Protein AF-A0A6A5UZ76-F1 (afdb_monomer_lite)

Foldseek 3Di:
DDDDDDDDDDDDDDDDDDDDDDDDDDDDDDDDDDDDDDDDDDDPLLPVLPDDDQDPVNVVVLVVCVVVPPDDPDLPVVCVVDPNDDSVRSVVVNVVVVVVLVVPPPQDPVNVVVLLVCLVPDPASVPDPPSCVSPPSDDPVNSRVVSVVSNVVVVVVVVVLPPDDPVNLVLLLVCVVVVHQLVCCCVPPNVSDDSVRSVCCQVQPRDPVNVVVVVVVVPPPDDDQDPVLLVQLCCCCPVVVDQLPVSCVVVVHDSVVS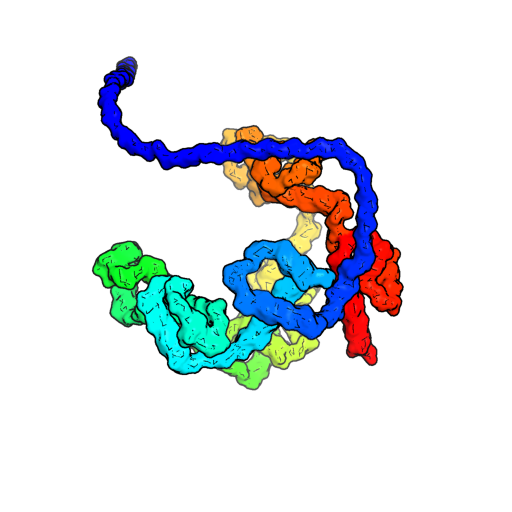VVVNPVSDDPVRDPDPCLPVDQDPVLVVLLVVCVVVVHDLVVSCVVSVHDSVSSVVVCVVVVCVVPPPLPQPDDQDPVLVVLLVVCVVVVHDLVVSCVVVPSDDSVRSVVVNVVVVCVVVCVPPLADDDDPDDDPVLLVLLVVCVVVVPDDLVVNCVVPRSDDSVNSVVVNVVSVVVVQPAFDLPPDQDPVLVVLLVVCVVVVHDLVSSCVVVVSHDSVSSVVVSVVVVVVVVVVVVVD

Organism: NCBI:txid1447943

Sequence (497 aa):
MVLCSDRAMSKLGVQTGLLDFWTGKGSRVRSIANVHRGVLFYSTDYLSARRRLWSKQEMELLQEVRHTHRFMTHVHDLENRFPGRTRKGILSKLKKMRRLAESQPDWNDQEMETLQELVRTHENISDVPDLENRFPGRDLAGILIQASRIAHEHLLQYRASPKWSPEEDRILVEARLAGEPYSEIQDKKLPHRDISNLASRWHYALSPKARENKMKELRPRYERYTARDDAEIIRLRHKLGWSWVKIGEKLGRGAGTVCEHYRQIVPAEQRILTRSHQTWTHEEIKILEEMREAGKSNTDIAKALDRAYNEVAMKLSRSSTKTRKFIQTYRGWTASENAILEEARKHNMNLAQVQDRLPGRSLTSIAARDKEQRAGHDNAELGCRTTRRKWTETEDAILEAAMQEGIRKLDQLKSKLPGRNTSAIKARQCVLRRRRADCGDPRRRWTASETAILQAALQEGASSSQIKERLPERGLYAIQCKMYYYTRLKHKVLKEL

Structure (mmCIF, N/CA/C/O backbone):
data_AF-A0A6A5UZ76-F1
#
_entry.id   AF-A0A6A5UZ76-F1
#
loop_
_atom_site.group_PDB
_atom_site.id
_atom_site.type_symbol
_atom_site.label_atom_id
_atom_site.label_alt_id
_atom_site.label_comp_id
_atom_site.label_asym_id
_atom_site.label_entity_id
_atom_site.label_seq_id
_atom_site.pdbx_PDB_ins_code
_atom_site.Cartn_x
_atom_site.Cartn_y
_atom_site.Cartn_z
_atom_site.occupancy
_atom_site.B_iso_or_equiv
_atom_site.auth_seq_id
_atom_site.auth_comp_id
_atom_site.auth_asym_id
_atom_site.auth_atom_id
_atom_site.pdbx_PDB_model_num
ATOM 1 N N . MET A 1 1 ? 26.675 7.576 63.228 1.00 31.64 1 MET A N 1
ATOM 2 C CA . MET A 1 1 ? 28.084 7.955 63.471 1.00 31.64 1 MET A CA 1
ATOM 3 C C . MET A 1 1 ? 28.843 7.564 62.211 1.00 31.64 1 MET A C 1
ATOM 5 O O . MET A 1 1 ? 28.730 6.412 61.831 1.00 31.64 1 MET A O 1
ATOM 9 N N . VAL A 1 2 ? 29.205 8.536 61.361 1.00 30.62 2 VAL A N 1
ATOM 10 C CA . VAL A 1 2 ? 30.557 9.155 61.298 1.00 30.62 2 VAL A CA 1
ATOM 11 C C . VAL A 1 2 ? 31.573 8.131 60.767 1.00 30.62 2 VAL A C 1
ATOM 13 O O . VAL A 1 2 ? 31.673 7.070 61.356 1.00 30.62 2 VAL A O 1
ATOM 16 N N . LEU A 1 3 ? 32.379 8.326 59.722 1.00 32.38 3 LEU A N 1
ATOM 17 C CA . LEU A 1 3 ? 32.628 9.383 58.735 1.00 32.38 3 LEU A CA 1
ATOM 18 C C . LEU A 1 3 ? 33.519 8.747 57.632 1.00 32.38 3 LEU A C 1
ATOM 20 O O . LEU A 1 3 ? 34.241 7.791 57.894 1.00 32.38 3 LEU A O 1
ATOM 24 N N . CYS A 1 4 ? 33.442 9.321 56.431 1.00 32.47 4 CYS A N 1
ATOM 25 C CA . CYS A 1 4 ? 34.478 9.592 55.419 1.00 32.47 4 CYS A CA 1
ATOM 26 C C . CYS A 1 4 ? 35.900 8.990 55.526 1.00 32.47 4 CYS A C 1
ATOM 28 O O . CYS A 1 4 ? 36.535 9.061 56.572 1.00 32.47 4 CYS A O 1
ATOM 30 N N . SER A 1 5 ? 36.516 8.688 54.372 1.00 30.75 5 SER A N 1
ATOM 31 C CA . SER A 1 5 ? 37.668 9.492 53.901 1.00 30.75 5 SER A CA 1
ATOM 32 C C . SER A 1 5 ? 38.090 9.209 52.453 1.00 30.75 5 SER A C 1
ATOM 34 O O . SER A 1 5 ? 38.239 8.070 52.020 1.00 30.75 5 SER A O 1
ATOM 36 N N . ASP A 1 6 ? 38.294 10.316 51.738 1.00 35.19 6 ASP A N 1
ATOM 37 C CA . ASP A 1 6 ? 39.015 10.468 50.479 1.00 35.19 6 ASP A CA 1
ATOM 38 C C . ASP A 1 6 ? 40.483 10.033 50.577 1.00 35.19 6 ASP A C 1
ATOM 40 O O . ASP A 1 6 ? 41.128 10.231 51.610 1.00 35.19 6 ASP A O 1
ATOM 44 N N . ARG A 1 7 ? 41.080 9.664 49.434 1.00 29.58 7 ARG A N 1
ATOM 45 C CA . ARG A 1 7 ? 42.398 10.219 49.087 1.00 29.58 7 ARG A CA 1
ATOM 46 C C . ARG A 1 7 ? 42.700 10.176 47.593 1.00 29.58 7 ARG A C 1
ATOM 48 O O . ARG A 1 7 ? 42.748 9.124 46.967 1.00 29.58 7 ARG A O 1
ATOM 55 N N . ALA A 1 8 ? 42.963 11.366 47.067 1.00 33.88 8 ALA A N 1
ATOM 56 C CA . ALA A 1 8 ? 43.590 11.627 45.784 1.00 33.88 8 ALA A CA 1
ATOM 57 C C . ALA A 1 8 ? 45.128 11.732 45.915 1.00 33.88 8 ALA A C 1
ATOM 59 O O . ALA A 1 8 ? 45.643 11.901 47.021 1.00 33.88 8 ALA A O 1
ATOM 60 N N . MET A 1 9 ? 45.783 11.777 44.742 1.00 28.88 9 MET A N 1
ATOM 61 C CA . MET A 1 9 ? 47.058 12.445 44.391 1.00 28.88 9 MET A CA 1
ATOM 62 C C . MET A 1 9 ? 48.297 11.574 44.062 1.00 28.88 9 MET A C 1
ATOM 64 O O . MET A 1 9 ? 49.030 11.139 44.941 1.00 28.88 9 MET A O 1
ATOM 68 N N . SER A 1 10 ? 48.594 11.550 42.750 1.00 30.47 10 SER A N 1
ATOM 69 C CA . SER A 1 10 ? 49.844 12.041 42.118 1.00 30.47 10 SER A CA 1
ATOM 70 C C . SER A 1 10 ? 51.070 11.127 41.939 1.00 30.47 10 SER A C 1
ATOM 72 O O . SER A 1 10 ? 51.696 10.734 42.915 1.00 30.47 10 SER A O 1
ATOM 74 N N . LYS A 1 11 ? 51.526 10.992 40.674 1.00 28.48 11 LYS A N 1
ATOM 75 C CA . LYS A 1 11 ? 52.797 11.522 40.077 1.00 28.48 11 LYS A CA 1
ATOM 76 C C . LYS A 1 11 ? 53.238 10.687 38.845 1.00 28.48 11 LYS A C 1
ATOM 78 O O . LYS A 1 11 ? 53.284 9.471 38.923 1.00 28.48 11 LYS A O 1
ATOM 83 N N . LEU A 1 12 ? 53.337 11.324 37.664 1.00 28.31 12 LEU A N 1
ATOM 84 C CA . LEU A 1 12 ? 54.561 11.675 36.886 1.00 28.31 12 LEU A CA 1
ATOM 85 C C . LEU A 1 12 ? 55.298 10.479 36.245 1.00 28.31 12 LEU A C 1
ATOM 87 O O . LEU A 1 12 ? 55.881 9.676 36.954 1.00 28.31 12 LEU A O 1
ATOM 91 N N . GLY A 1 13 ? 55.249 10.327 34.914 1.00 26.75 13 GLY A N 1
ATOM 92 C CA . GLY A 1 13 ? 56.323 10.703 33.958 1.00 26.75 13 GLY A CA 1
ATOM 93 C C . GLY A 1 13 ? 56.816 9.408 33.265 1.00 26.75 13 GLY A C 1
ATOM 94 O O . GLY A 1 13 ? 56.737 8.367 33.893 1.00 26.75 13 GLY A O 1
ATOM 95 N N . VAL A 1 14 ? 57.263 9.286 32.009 1.00 27.80 14 VAL A N 1
ATOM 96 C CA . VAL A 1 14 ? 57.982 10.158 31.068 1.00 27.80 14 VAL A CA 1
ATOM 97 C C . VAL A 1 14 ? 57.895 9.549 29.640 1.00 27.80 14 VAL A C 1
ATOM 99 O O . VAL A 1 14 ? 57.919 8.336 29.484 1.00 27.80 14 VAL A O 1
ATOM 102 N N . GLN A 1 15 ? 57.787 10.445 28.646 1.00 28.67 15 GLN A N 1
ATOM 103 C CA . GLN A 1 15 ? 58.223 10.479 27.225 1.00 28.67 15 GLN A CA 1
ATOM 104 C C . GLN A 1 15 ? 58.537 9.220 26.384 1.00 28.67 15 GLN A C 1
ATOM 106 O O . GLN A 1 15 ? 59.338 8.373 26.758 1.00 28.67 15 GLN A O 1
ATOM 111 N N . THR A 1 16 ? 58.069 9.265 25.124 1.00 28.92 16 THR A N 1
ATOM 112 C CA . THR A 1 16 ? 58.799 9.328 23.814 1.00 28.92 16 THR A CA 1
ATOM 113 C C . THR A 1 16 ? 57.821 8.848 22.714 1.00 28.92 16 THR A C 1
ATOM 115 O O . THR A 1 16 ? 57.017 7.972 22.985 1.00 28.92 16 THR A O 1
ATOM 118 N N . GLY A 1 17 ? 57.717 9.332 21.471 1.00 28.48 17 GLY A N 1
ATOM 119 C CA . GLY A 1 17 ? 58.368 10.365 20.666 1.00 28.48 17 GLY A CA 1
ATOM 120 C C . GLY A 1 17 ? 58.036 10.119 19.170 1.00 28.48 17 GLY A C 1
ATOM 121 O O . GLY A 1 17 ? 57.962 8.964 18.769 1.00 28.48 17 GLY A O 1
ATOM 122 N N . LEU A 1 18 ? 57.911 11.209 18.387 1.00 27.34 18 LEU A N 1
ATOM 123 C CA . LEU A 1 18 ? 57.969 11.328 16.906 1.00 27.34 18 LEU A CA 1
ATOM 124 C C . LEU A 1 18 ? 56.801 10.718 16.075 1.00 27.34 18 LEU A C 1
ATOM 126 O O . LEU A 1 18 ? 56.293 9.661 16.405 1.00 27.34 18 LEU A O 1
ATOM 130 N N . LEU A 1 19 ? 56.308 11.296 14.964 1.00 26.91 19 LEU A N 1
ATOM 131 C CA . LEU A 1 19 ? 56.904 12.190 13.955 1.00 26.91 19 LEU A CA 1
ATOM 132 C C . LEU A 1 19 ? 55.785 12.925 13.162 1.00 26.91 19 LEU A C 1
ATOM 134 O O . LEU A 1 19 ? 54.903 12.268 12.614 1.00 26.91 19 LEU A O 1
ATOM 138 N N . ASP A 1 20 ? 55.864 14.257 13.054 1.00 30.34 20 ASP A N 1
ATOM 139 C CA . ASP A 1 20 ? 55.061 15.126 12.169 1.00 30.34 20 ASP A CA 1
ATOM 140 C C . ASP A 1 20 ? 55.976 15.726 11.088 1.00 30.34 20 ASP A C 1
ATOM 142 O O . ASP A 1 20 ? 56.973 16.344 11.441 1.00 30.34 20 ASP A O 1
ATOM 146 N N . PHE A 1 21 ? 55.629 15.594 9.801 1.00 30.52 21 PHE A N 1
ATOM 147 C CA . PHE A 1 21 ? 56.231 16.220 8.597 1.00 30.52 21 PHE A CA 1
ATOM 148 C C . PHE A 1 21 ? 55.096 16.184 7.522 1.00 30.52 21 PHE A C 1
ATOM 150 O O . PHE A 1 21 ? 54.438 15.157 7.415 1.00 30.52 21 PHE A O 1
ATOM 157 N N . TRP A 1 22 ? 54.718 17.187 6.705 1.00 34.56 22 TRP A N 1
ATOM 158 C CA . TRP A 1 22 ? 55.467 18.255 6.034 1.00 34.56 22 TRP A CA 1
ATOM 159 C C . TRP A 1 22 ? 54.561 19.382 5.453 1.00 34.56 22 TRP A C 1
ATOM 161 O O . TRP A 1 22 ? 53.467 19.103 4.974 1.00 34.56 22 TRP A O 1
ATOM 171 N N . THR A 1 23 ? 55.114 20.611 5.414 1.00 33.50 23 THR A N 1
ATOM 172 C CA . THR A 1 23 ? 54.960 21.763 4.464 1.00 33.50 23 THR A CA 1
ATOM 173 C C . THR A 1 23 ? 53.580 22.323 4.067 1.00 33.50 23 THR A C 1
ATOM 175 O O . THR A 1 23 ? 52.643 21.592 3.817 1.00 33.50 23 THR A O 1
ATOM 178 N N . GLY A 1 24 ? 53.357 23.626 3.855 1.00 27.39 24 GLY A N 1
ATOM 179 C CA . GLY A 1 24 ? 54.265 24.751 3.614 1.00 27.39 24 GLY A CA 1
ATOM 180 C C . GLY A 1 24 ? 53.901 25.505 2.318 1.00 27.39 24 GLY A C 1
ATOM 181 O O . GLY A 1 24 ? 54.104 24.977 1.234 1.00 27.39 24 GLY A O 1
ATOM 182 N N . LYS A 1 25 ? 53.501 26.782 2.473 1.00 29.91 25 LYS A N 1
ATOM 183 C CA . LYS A 1 25 ? 53.519 27.908 1.501 1.00 29.91 25 LYS A CA 1
ATOM 184 C C . LYS A 1 25 ? 52.407 28.040 0.441 1.00 29.91 25 LYS A C 1
ATOM 186 O O . LYS A 1 25 ? 52.211 27.177 -0.401 1.00 29.91 25 LYS A O 1
ATOM 191 N N . GLY A 1 26 ? 51.845 29.259 0.364 1.00 26.41 26 GLY A N 1
ATOM 192 C CA . GLY A 1 26 ? 51.481 29.853 -0.930 1.00 26.41 26 GLY A CA 1
ATOM 193 C C . GLY A 1 26 ? 50.340 30.875 -0.972 1.00 26.41 26 GLY A C 1
ATOM 194 O O . GLY A 1 26 ? 49.406 30.692 -1.744 1.00 26.41 26 GLY A O 1
ATOM 195 N N . SER A 1 27 ? 50.415 31.976 -0.219 1.00 30.11 27 SER A N 1
ATOM 196 C CA . SER A 1 27 ? 49.544 33.144 -0.426 1.00 30.11 27 SER A CA 1
ATOM 197 C C . SER A 1 27 ? 49.803 33.805 -1.788 1.00 30.11 27 SER A C 1
ATOM 199 O O . SER A 1 27 ? 50.936 34.180 -2.089 1.00 30.11 27 SER A O 1
ATOM 201 N N . ARG A 1 28 ? 48.748 34.043 -2.577 1.00 27.56 28 ARG A N 1
ATOM 202 C CA . ARG A 1 28 ? 48.731 35.079 -3.624 1.00 27.56 28 ARG A CA 1
ATOM 203 C C . ARG A 1 28 ? 47.452 35.901 -3.529 1.00 27.56 28 ARG A C 1
ATOM 205 O O . ARG A 1 28 ? 46.374 35.475 -3.925 1.00 27.56 28 ARG A O 1
ATOM 212 N N . VAL A 1 29 ? 47.634 37.111 -3.016 1.00 31.58 29 VAL A N 1
ATOM 213 C CA . VAL A 1 29 ? 46.732 38.250 -3.156 1.00 31.58 29 VAL A CA 1
ATOM 214 C C . VAL A 1 29 ? 46.733 38.680 -4.626 1.00 31.58 29 VAL A C 1
ATOM 216 O O . VAL A 1 29 ? 47.797 38.919 -5.195 1.00 31.58 29 VAL A O 1
ATOM 219 N N . ARG A 1 30 ? 45.552 38.821 -5.235 1.00 27.16 30 ARG A N 1
ATOM 220 C CA . ARG A 1 30 ? 45.346 39.750 -6.354 1.00 27.16 30 ARG A CA 1
ATOM 221 C C . ARG A 1 30 ? 44.092 40.574 -6.099 1.00 27.16 30 ARG A C 1
ATOM 223 O O . ARG A 1 30 ? 42.971 40.088 -6.179 1.00 27.16 30 ARG A O 1
ATOM 230 N N . SER A 1 31 ? 44.370 41.826 -5.758 1.00 31.38 31 SER A N 1
ATOM 231 C CA . SER A 1 31 ? 43.534 43.003 -5.955 1.00 31.38 31 SER A CA 1
ATOM 232 C C . SER A 1 31 ? 42.915 43.009 -7.358 1.00 31.38 31 SER A C 1
ATOM 234 O O . SER A 1 31 ? 43.630 42.793 -8.337 1.00 31.38 31 SER A O 1
ATOM 236 N N . ILE A 1 32 ? 41.614 43.297 -7.445 1.00 26.58 32 ILE A N 1
ATOM 237 C CA . ILE A 1 32 ? 41.018 43.949 -8.614 1.00 26.58 32 ILE A CA 1
ATOM 238 C C . ILE A 1 32 ? 40.112 45.063 -8.091 1.00 26.58 32 ILE A C 1
ATOM 240 O O . ILE A 1 32 ? 39.133 44.820 -7.386 1.00 26.58 32 ILE A O 1
ATOM 244 N N . ALA A 1 33 ? 40.506 46.289 -8.423 1.00 28.03 33 ALA A N 1
ATOM 245 C CA . ALA A 1 33 ? 39.758 47.513 -8.224 1.00 28.03 33 ALA A CA 1
ATOM 246 C C . ALA A 1 33 ? 38.580 47.614 -9.207 1.00 28.03 33 ALA A C 1
ATOM 248 O O . ALA A 1 33 ? 38.645 47.142 -10.342 1.00 28.03 33 ALA A O 1
ATOM 249 N N . ASN A 1 34 ? 37.520 48.283 -8.759 1.00 36.06 34 ASN A N 1
ATOM 250 C CA . ASN A 1 34 ? 36.401 48.746 -9.575 1.00 36.06 34 ASN A CA 1
ATOM 251 C C . ASN A 1 34 ? 36.848 49.823 -10.574 1.00 36.06 34 ASN A C 1
ATOM 253 O O . ASN A 1 34 ? 37.375 50.833 -10.121 1.00 36.06 34 ASN A O 1
ATOM 257 N N . VAL A 1 35 ? 36.496 49.690 -11.861 1.00 30.02 35 VAL A N 1
ATOM 258 C CA . VAL A 1 35 ? 36.104 50.815 -12.739 1.00 30.02 35 VAL A CA 1
ATOM 259 C C . VAL A 1 35 ? 35.037 50.344 -13.749 1.00 30.02 35 VAL A C 1
ATOM 261 O O . VAL A 1 35 ? 35.036 49.214 -14.222 1.00 30.02 35 VAL A O 1
ATOM 264 N N . HIS A 1 36 ? 34.101 51.253 -14.002 1.00 31.70 36 HIS A N 1
ATOM 265 C CA . HIS A 1 36 ? 32.862 51.227 -14.776 1.00 31.70 36 HIS A CA 1
ATOM 266 C C . HIS A 1 36 ? 32.845 50.713 -16.238 1.00 31.70 36 HIS A C 1
ATOM 268 O O . HIS A 1 36 ? 33.780 50.916 -17.001 1.00 31.70 36 HIS A O 1
ATOM 274 N N . ARG A 1 37 ? 31.606 50.329 -16.624 1.00 32.75 37 ARG A N 1
ATOM 275 C CA . ARG A 1 37 ? 30.904 50.449 -17.931 1.00 32.75 37 ARG A CA 1
ATOM 276 C C . ARG A 1 37 ? 31.191 49.420 -19.033 1.00 32.75 37 ARG A C 1
ATOM 278 O O . ARG A 1 37 ? 32.295 49.286 -19.531 1.00 32.75 37 ARG A O 1
ATOM 285 N N . GLY A 1 38 ? 30.098 48.819 -19.514 1.00 25.08 38 GLY A N 1
ATOM 286 C CA . GLY A 1 38 ? 30.033 48.088 -20.777 1.00 25.08 38 GLY A CA 1
ATOM 287 C C . GLY A 1 38 ? 28.785 47.215 -20.862 1.00 25.08 38 GLY A C 1
ATOM 288 O O . GLY A 1 38 ? 28.826 46.040 -20.520 1.00 25.08 38 GLY A O 1
ATOM 289 N N . VAL A 1 39 ? 27.666 47.805 -21.285 1.00 38.38 39 VAL A N 1
ATOM 290 C CA . VAL A 1 39 ? 26.455 47.084 -21.701 1.00 38.38 39 VAL A CA 1
ATOM 291 C C . VAL A 1 39 ? 26.839 46.132 -22.837 1.00 38.38 39 VAL A C 1
ATOM 293 O O . VAL A 1 39 ? 27.184 46.591 -23.921 1.00 38.38 39 VAL A O 1
ATOM 296 N N . LEU A 1 40 ? 26.778 44.821 -22.604 1.00 30.34 40 LEU A N 1
ATOM 297 C CA . LEU A 1 40 ? 26.821 43.823 -23.671 1.00 30.34 40 LEU A CA 1
ATOM 298 C C . LEU A 1 40 ? 25.434 43.203 -23.810 1.00 30.34 40 LEU A C 1
ATOM 300 O O . LEU A 1 40 ? 24.974 42.432 -22.968 1.00 30.34 40 LEU A O 1
ATOM 304 N N . PHE A 1 41 ? 24.770 43.598 -24.894 1.00 32.53 41 PHE A N 1
ATOM 305 C CA . PHE A 1 41 ? 23.605 42.935 -25.453 1.00 32.53 41 PHE A CA 1
ATOM 306 C C . PHE A 1 41 ? 23.938 41.458 -25.690 1.00 32.53 41 PHE A C 1
ATOM 308 O O . PHE A 1 41 ? 24.798 41.132 -26.507 1.00 32.53 41 PHE A O 1
ATOM 315 N N . TYR A 1 42 ? 23.248 40.551 -25.000 1.00 30.34 42 TYR A N 1
ATOM 316 C CA . TYR A 1 42 ? 23.246 39.149 -25.403 1.00 30.34 42 TYR A CA 1
ATOM 317 C C . TYR A 1 42 ? 22.344 39.012 -26.632 1.00 30.34 42 TYR A C 1
ATOM 319 O O . TYR A 1 42 ? 21.130 39.192 -26.542 1.00 30.34 42 TYR A O 1
ATOM 327 N N . SER A 1 43 ? 22.973 38.731 -27.777 1.00 33.72 43 SER A N 1
ATOM 328 C CA . SER A 1 43 ? 22.323 38.404 -29.049 1.00 33.72 43 SER A CA 1
ATOM 329 C C . SER A 1 43 ? 21.231 37.339 -28.870 1.00 33.72 43 SER A C 1
ATOM 331 O O . SER A 1 43 ? 21.395 36.336 -28.169 1.00 33.72 43 SER A O 1
ATOM 333 N N . THR A 1 44 ? 20.121 37.573 -29.563 1.00 33.69 44 THR A N 1
ATOM 334 C CA . THR A 1 44 ? 18.877 36.802 -29.660 1.00 33.69 44 THR A CA 1
ATOM 335 C C . THR A 1 44 ? 19.014 35.415 -30.314 1.00 33.69 44 THR A C 1
ATOM 337 O O . THR A 1 44 ? 18.018 34.708 -30.468 1.00 33.69 44 THR A O 1
ATOM 340 N N . ASP A 1 45 ? 20.226 34.946 -30.614 1.00 37.41 45 ASP A N 1
ATOM 341 C CA . ASP A 1 45 ? 20.464 33.671 -31.309 1.00 37.41 45 ASP A CA 1
ATOM 342 C C . ASP A 1 45 ? 20.357 32.405 -30.434 1.00 37.41 45 ASP A C 1
ATOM 344 O O . ASP A 1 45 ? 20.428 31.279 -30.933 1.00 37.41 45 ASP A O 1
ATOM 348 N N . TYR A 1 46 ? 20.132 32.535 -29.124 1.00 42.06 46 TYR A N 1
ATOM 349 C CA . TYR A 1 46 ? 20.173 31.388 -28.203 1.00 42.06 46 TYR A CA 1
ATOM 350 C C . TYR A 1 46 ? 18.964 30.431 -28.279 1.00 42.06 46 TYR A C 1
ATOM 352 O O . TYR A 1 46 ? 19.037 29.306 -27.774 1.00 42.06 46 TYR A O 1
ATOM 360 N N . LEU A 1 47 ? 17.846 30.825 -28.906 1.00 40.47 47 LEU A N 1
ATOM 361 C CA . LEU A 1 47 ? 16.599 30.038 -28.894 1.00 40.47 47 LEU A CA 1
ATOM 362 C C . LEU A 1 47 ? 16.303 29.248 -30.183 1.00 40.47 47 LEU A C 1
ATOM 364 O O . LEU A 1 47 ? 15.442 28.364 -30.157 1.00 40.47 47 LEU A O 1
ATOM 368 N N . SER A 1 48 ? 17.063 29.439 -31.267 1.00 41.16 48 SER A N 1
ATOM 369 C CA . SER A 1 48 ? 16.951 28.631 -32.501 1.00 41.16 48 SER A CA 1
ATOM 370 C C . SER A 1 48 ? 17.577 27.225 -32.372 1.00 41.16 48 SER A C 1
ATOM 372 O O . SER A 1 48 ? 17.340 26.329 -33.186 1.00 41.16 48 SER A O 1
ATOM 374 N N . ALA A 1 49 ? 18.323 26.965 -31.293 1.00 43.50 49 ALA A N 1
ATOM 375 C CA . ALA A 1 49 ? 19.129 25.755 -31.124 1.00 43.50 49 ALA A CA 1
ATOM 376 C C . ALA A 1 49 ? 18.334 24.450 -30.890 1.00 43.50 49 ALA A C 1
ATOM 378 O O . ALA A 1 49 ? 18.930 23.369 -30.863 1.00 43.50 49 ALA A O 1
ATOM 379 N N . ARG A 1 50 ? 17.001 24.485 -30.721 1.00 43.59 50 ARG A N 1
ATOM 380 C CA . ARG A 1 50 ? 16.236 23.276 -30.344 1.00 43.59 50 ARG A CA 1
ATOM 381 C C . ARG A 1 50 ? 15.957 22.279 -31.470 1.00 43.59 50 ARG A C 1
ATOM 383 O O . ARG A 1 50 ? 15.550 21.163 -31.151 1.00 43.59 50 ARG A O 1
ATOM 390 N N . ARG A 1 51 ? 16.246 22.605 -32.736 1.00 49.84 51 ARG A N 1
ATOM 391 C CA . ARG A 1 51 ? 16.309 21.625 -33.844 1.00 49.84 51 ARG A CA 1
ATOM 392 C C . ARG A 1 51 ? 17.347 21.979 -34.916 1.00 49.84 51 ARG A C 1
ATOM 394 O O . ARG A 1 51 ? 17.152 21.649 -36.080 1.00 49.84 51 ARG A O 1
ATOM 401 N N . ARG A 1 52 ? 18.468 22.617 -34.561 1.00 64.56 52 ARG A N 1
ATOM 402 C CA . ARG A 1 52 ? 19.564 22.757 -35.531 1.00 64.56 52 ARG A CA 1
ATOM 403 C C . ARG A 1 52 ? 20.094 21.354 -35.846 1.00 64.56 52 ARG A C 1
ATOM 405 O O . ARG A 1 52 ? 20.567 20.658 -34.943 1.00 64.56 52 ARG A O 1
ATOM 412 N N . LEU A 1 53 ? 19.953 20.906 -37.090 1.00 74.31 53 LEU A N 1
ATOM 413 C CA . LEU A 1 53 ? 20.515 19.635 -37.553 1.00 74.31 53 LEU A CA 1
ATOM 414 C C . LEU A 1 53 ? 22.035 19.672 -37.379 1.00 74.31 53 LEU A C 1
ATOM 416 O O . LEU A 1 53 ? 22.629 20.742 -37.473 1.00 74.31 53 LEU A O 1
ATOM 420 N N . TRP A 1 54 ? 22.643 18.541 -37.029 1.00 80.25 54 TRP A N 1
ATOM 421 C CA . TRP A 1 54 ? 24.100 18.449 -36.904 1.00 80.25 54 TRP A CA 1
ATOM 422 C C . TRP A 1 54 ? 24.710 18.543 -38.299 1.00 80.25 54 TRP A C 1
ATOM 424 O O . TRP A 1 54 ? 24.349 17.740 -39.159 1.00 80.25 54 TRP A O 1
ATOM 434 N N . SER A 1 55 ? 25.569 19.535 -38.531 1.00 84.62 55 SER A N 1
ATOM 435 C CA . SER A 1 55 ? 26.260 19.679 -39.813 1.00 84.62 55 SER A CA 1
ATOM 436 C C . SER A 1 55 ? 27.288 18.560 -39.993 1.00 84.62 55 SER A C 1
ATOM 438 O O . SER A 1 55 ? 27.701 17.917 -39.027 1.00 84.62 55 SER A O 1
ATOM 440 N N . LYS A 1 56 ? 27.722 18.328 -41.236 1.00 81.44 56 LYS A N 1
ATOM 441 C CA . LYS A 1 56 ? 28.757 17.332 -41.542 1.00 81.44 56 LYS A CA 1
ATOM 442 C C . LYS A 1 56 ? 30.068 17.630 -40.797 1.00 81.44 56 LYS A C 1
ATOM 444 O O . LYS A 1 56 ? 30.591 16.746 -40.133 1.00 81.44 56 LYS A O 1
ATOM 449 N N . GLN A 1 57 ? 30.496 18.893 -40.793 1.00 80.94 57 GLN A N 1
ATOM 450 C CA . GLN A 1 57 ? 31.674 19.357 -40.050 1.00 80.94 57 GLN A CA 1
ATOM 451 C C . GLN A 1 57 ? 31.525 19.157 -38.534 1.00 80.94 57 GLN A C 1
ATOM 453 O O . GLN A 1 57 ? 32.447 18.687 -37.876 1.00 80.94 57 GLN A O 1
ATOM 458 N N . GLU A 1 58 ? 30.349 19.455 -37.961 1.00 85.81 58 GLU A N 1
ATOM 459 C CA . GLU A 1 58 ? 30.098 19.194 -36.537 1.00 85.81 58 GLU A CA 1
ATOM 460 C C . GLU A 1 58 ? 30.126 17.683 -36.234 1.00 85.81 58 GLU A C 1
ATOM 462 O O . GLU A 1 58 ? 30.560 17.276 -35.161 1.00 85.81 58 GLU A O 1
ATOM 467 N N . MET A 1 59 ? 29.667 16.834 -37.156 1.00 84.62 59 MET A N 1
ATOM 468 C CA . MET A 1 59 ? 29.711 15.378 -36.990 1.00 84.62 59 MET A CA 1
ATOM 469 C C . MET A 1 59 ? 31.137 14.814 -37.084 1.00 84.62 59 MET A C 1
ATOM 471 O O . MET A 1 59 ? 31.457 13.912 -36.313 1.00 84.62 59 MET A O 1
ATOM 475 N N . GLU A 1 60 ? 31.983 15.356 -37.962 1.00 81.75 60 GLU A N 1
ATOM 476 C CA . GLU A 1 60 ? 33.411 15.011 -38.072 1.00 81.75 60 GLU A CA 1
ATOM 477 C C . GLU A 1 60 ? 34.176 15.428 -36.804 1.00 81.75 60 GLU A C 1
ATOM 479 O O . GLU A 1 60 ? 34.864 14.609 -36.197 1.00 81.75 60 GLU A O 1
ATOM 484 N N . LEU A 1 61 ? 33.941 16.645 -36.300 1.00 82.25 61 LEU A N 1
ATOM 485 C CA . LEU A 1 61 ? 34.483 17.112 -35.016 1.00 82.25 61 LEU A CA 1
ATOM 486 C C . LEU A 1 61 ? 34.027 16.241 -33.835 1.00 82.25 61 LEU A C 1
ATOM 488 O O . LEU A 1 61 ? 34.806 15.953 -32.930 1.00 82.25 61 LEU A O 1
ATOM 492 N N . LEU A 1 62 ? 32.764 15.795 -33.818 1.00 81.88 62 LEU A N 1
ATOM 493 C CA . LEU A 1 62 ? 32.269 14.875 -32.786 1.00 81.88 62 LEU A CA 1
ATOM 494 C C . LEU A 1 62 ? 32.940 13.495 -32.854 1.00 81.88 62 LEU A C 1
ATOM 496 O O . LEU A 1 62 ? 33.085 12.853 -31.812 1.00 81.88 62 LEU A O 1
ATOM 500 N N . GLN A 1 63 ? 33.315 13.022 -34.046 1.00 76.50 63 GLN A N 1
ATOM 501 C CA . GLN A 1 63 ? 34.072 11.778 -34.218 1.00 76.50 63 GLN A CA 1
ATOM 502 C C . GLN A 1 63 ? 35.515 11.943 -33.736 1.00 76.50 63 GLN A C 1
ATOM 504 O O . GLN A 1 63 ? 35.989 11.106 -32.974 1.00 76.50 63 GLN A O 1
ATOM 509 N N . GLU A 1 64 ? 36.174 13.048 -34.076 1.00 77.44 64 GLU A N 1
ATOM 510 C CA . GLU A 1 64 ? 37.518 13.372 -33.587 1.00 77.44 64 GLU A CA 1
ATOM 511 C C . GLU A 1 64 ? 37.555 13.422 -32.048 1.00 77.44 64 GLU A C 1
ATOM 513 O O . GLU A 1 64 ? 38.336 12.709 -31.418 1.00 77.44 64 GLU A O 1
ATOM 518 N N . VAL A 1 65 ? 36.616 14.156 -31.433 1.00 76.06 65 VAL A N 1
ATOM 519 C CA . VAL A 1 65 ? 36.471 14.260 -29.967 1.00 76.06 65 VAL A CA 1
ATOM 520 C C . VAL A 1 65 ? 36.204 12.899 -29.312 1.00 76.06 65 VAL A C 1
ATOM 522 O O . VAL A 1 65 ? 36.622 12.661 -28.178 1.00 76.06 65 VAL A O 1
ATOM 525 N N . ARG A 1 66 ? 35.517 11.986 -30.012 1.00 69.94 66 ARG A N 1
ATOM 526 C CA . ARG A 1 66 ? 35.278 10.615 -29.540 1.00 69.94 66 ARG A CA 1
ATOM 527 C C . ARG A 1 66 ? 36.564 9.782 -29.516 1.00 69.94 66 ARG A C 1
ATOM 529 O O . ARG A 1 66 ? 36.691 8.948 -28.624 1.00 69.94 66 ARG A O 1
ATOM 536 N N . HIS A 1 67 ? 37.483 9.984 -30.458 1.00 63.25 67 HIS A N 1
ATOM 537 C CA . HIS A 1 67 ? 38.731 9.218 -30.555 1.00 63.25 67 HIS A CA 1
ATOM 538 C C . HIS A 1 67 ? 39.834 9.747 -29.630 1.00 63.25 67 HIS A C 1
ATOM 540 O O . HIS A 1 67 ? 40.609 8.968 -29.090 1.00 63.25 67 HIS A O 1
ATOM 546 N N . THR A 1 68 ? 39.868 11.049 -29.346 1.00 63.69 68 THR A N 1
ATOM 547 C CA . THR A 1 68 ? 40.873 11.670 -28.460 1.00 63.69 68 THR A CA 1
ATOM 548 C C . THR A 1 68 ? 40.567 11.520 -26.964 1.00 63.69 68 THR A C 1
ATOM 550 O O . THR A 1 68 ? 41.122 12.244 -26.135 1.00 63.69 68 THR A O 1
ATOM 553 N N . HIS A 1 69 ? 39.653 10.622 -26.581 1.00 53.22 69 HIS A N 1
ATOM 554 C CA . HIS A 1 69 ? 38.984 10.607 -25.275 1.00 53.22 69 HIS A CA 1
ATOM 555 C C . HIS A 1 69 ? 39.851 10.118 -24.099 1.00 53.22 69 HIS A C 1
ATOM 557 O O . HIS A 1 69 ? 39.331 9.534 -23.152 1.00 53.22 69 HIS A O 1
ATOM 563 N N . ARG A 1 70 ? 41.154 10.418 -24.106 1.00 46.84 70 ARG A N 1
ATOM 564 C CA . ARG A 1 70 ? 42.024 10.262 -22.938 1.00 46.84 70 ARG A CA 1
ATOM 565 C C . ARG A 1 70 ? 42.068 11.518 -22.052 1.00 46.84 70 ARG A C 1
ATOM 567 O O . ARG A 1 70 ? 42.222 11.363 -20.851 1.00 46.84 70 ARG A O 1
ATOM 574 N N . PHE A 1 71 ? 41.833 12.736 -22.564 1.00 44.88 71 PHE A N 1
ATOM 575 C CA . PHE A 1 71 ? 41.952 13.967 -21.749 1.00 44.88 71 PHE A CA 1
ATOM 576 C C . PHE A 1 71 ? 41.103 15.159 -22.239 1.00 44.88 71 PHE A C 1
ATOM 578 O O . PHE A 1 71 ? 41.631 16.181 -22.658 1.00 44.88 71 PHE A O 1
ATOM 585 N N . MET A 1 72 ? 39.773 15.098 -22.130 1.00 49.75 72 MET A N 1
ATOM 586 C CA . MET A 1 72 ? 38.952 16.325 -22.156 1.00 49.75 72 MET A CA 1
ATOM 587 C C . MET A 1 72 ? 38.103 16.419 -20.891 1.00 49.75 72 MET A C 1
ATOM 589 O O . MET A 1 72 ? 36.883 16.266 -20.898 1.00 49.75 72 MET A O 1
ATOM 593 N N . THR A 1 73 ? 38.785 16.641 -19.769 1.00 45.69 73 THR A N 1
ATOM 594 C CA . THR A 1 73 ? 38.181 16.954 -18.466 1.00 45.69 73 THR A CA 1
ATOM 595 C C . THR A 1 73 ? 37.777 18.427 -18.344 1.00 45.69 73 THR A C 1
ATOM 597 O O . THR A 1 73 ? 37.015 18.768 -17.437 1.00 45.69 73 THR A O 1
ATOM 600 N N . HIS A 1 74 ? 38.200 19.303 -19.265 1.00 55.00 74 HIS A N 1
ATOM 601 C CA . HIS A 1 74 ? 37.846 20.718 -19.214 1.00 55.00 74 HIS A CA 1
ATOM 602 C C . HIS A 1 74 ? 36.570 21.049 -19.994 1.00 55.00 74 HIS A C 1
ATOM 604 O O . HIS A 1 74 ? 36.475 21.008 -21.216 1.00 55.00 74 HIS A O 1
ATOM 610 N N . VAL A 1 75 ? 35.560 21.418 -19.209 1.00 53.78 75 VAL A N 1
ATOM 611 C CA . VAL A 1 75 ? 34.195 21.781 -19.606 1.00 53.78 75 VAL A CA 1
ATOM 612 C C . VAL A 1 75 ? 34.133 22.902 -20.652 1.00 53.78 75 VAL A C 1
ATOM 614 O O . VAL A 1 75 ? 33.170 22.947 -21.413 1.00 53.78 75 VAL A O 1
ATOM 617 N N . HIS A 1 76 ? 35.136 23.782 -20.694 1.00 56.66 76 HIS A N 1
ATOM 618 C CA . HIS A 1 76 ? 35.144 24.967 -21.553 1.00 56.66 76 HIS A CA 1
ATOM 619 C C . HIS A 1 76 ? 35.539 24.676 -23.006 1.00 56.66 76 HIS A C 1
ATOM 621 O O . HIS A 1 76 ? 35.008 25.298 -23.923 1.00 56.66 76 HIS A O 1
ATOM 627 N N . ASP A 1 77 ? 36.391 23.679 -23.239 1.00 69.50 77 ASP A N 1
ATOM 628 C CA . ASP A 1 77 ? 36.942 23.420 -24.573 1.00 69.50 77 ASP A CA 1
ATOM 629 C C . ASP A 1 77 ? 35.889 22.855 -25.537 1.00 69.50 77 ASP A C 1
ATOM 631 O O . ASP A 1 77 ? 35.909 23.132 -26.735 1.00 69.50 77 ASP A O 1
ATOM 635 N N . LEU A 1 78 ? 34.905 22.116 -25.012 1.00 71.75 78 LEU A N 1
ATOM 636 C CA . LEU A 1 78 ? 33.799 21.579 -25.809 1.00 71.75 78 LEU A CA 1
ATOM 637 C C . LEU A 1 78 ? 32.827 22.666 -26.275 1.00 71.75 78 LEU A C 1
ATOM 639 O O . LEU A 1 78 ? 32.274 22.563 -27.363 1.00 71.75 78 LEU A O 1
ATOM 643 N N . GLU A 1 79 ? 32.593 23.698 -25.468 1.00 74.69 79 GLU A N 1
ATOM 644 C CA . GLU A 1 79 ? 31.696 24.792 -25.857 1.00 74.69 79 GLU A CA 1
ATOM 645 C C . GLU A 1 79 ? 32.366 25.706 -26.894 1.00 74.69 79 GLU A C 1
ATOM 647 O O . GLU A 1 79 ? 31.703 26.146 -27.832 1.00 74.69 79 GLU A O 1
ATOM 652 N N . ASN A 1 80 ? 33.689 25.886 -26.803 1.00 79.19 80 ASN A N 1
ATOM 653 C CA . ASN A 1 80 ? 34.474 26.647 -27.779 1.00 79.19 80 ASN A CA 1
ATOM 654 C C . ASN A 1 80 ? 34.563 25.951 -29.149 1.00 79.19 80 ASN A C 1
ATOM 656 O O . ASN A 1 80 ? 34.487 26.617 -30.179 1.00 79.19 80 ASN A O 1
ATOM 660 N N . ARG A 1 81 ? 34.684 24.614 -29.187 1.00 79.44 81 ARG A N 1
ATOM 661 C CA . ARG A 1 81 ? 34.762 23.847 -30.450 1.00 79.44 81 ARG A CA 1
ATOM 662 C C . ARG A 1 81 ? 33.418 23.687 -31.171 1.00 79.44 81 ARG A C 1
ATOM 664 O O . ARG A 1 81 ? 33.408 23.359 -32.353 1.00 79.44 81 ARG A O 1
ATOM 671 N N . PHE A 1 82 ? 32.293 23.919 -30.491 1.00 84.00 82 PHE A N 1
ATOM 672 C CA . PHE A 1 82 ? 30.948 23.797 -31.067 1.00 84.00 82 PHE A CA 1
ATOM 673 C C . PHE A 1 82 ? 30.123 25.077 -30.846 1.00 84.00 82 PHE A C 1
ATOM 675 O O . PHE A 1 82 ? 29.141 25.065 -30.089 1.00 84.00 82 PHE A O 1
ATOM 682 N N . PRO A 1 83 ? 30.482 26.191 -31.514 1.00 79.94 83 PRO A N 1
ATOM 683 C CA . PRO A 1 83 ? 29.802 27.467 -31.336 1.00 79.94 83 PRO A CA 1
ATOM 684 C C . PRO A 1 83 ? 28.309 27.353 -31.679 1.00 79.94 83 PRO A C 1
ATOM 686 O O . PRO A 1 83 ? 27.907 26.886 -32.747 1.00 79.94 83 PRO A O 1
ATOM 689 N N . GLY A 1 84 ? 27.457 27.766 -30.737 1.00 78.31 84 GLY A N 1
ATOM 690 C CA . GLY A 1 84 ? 25.998 27.680 -30.869 1.00 78.31 84 GLY A CA 1
ATOM 691 C C . GLY A 1 84 ? 25.393 26.320 -30.494 1.00 78.31 84 GLY A C 1
ATOM 692 O O . GLY A 1 84 ? 24.182 26.124 -30.644 1.00 78.31 84 GLY A O 1
ATOM 693 N N . ARG A 1 85 ? 26.185 25.372 -29.973 1.00 83.25 85 ARG A N 1
ATOM 694 C CA . ARG A 1 85 ? 25.678 24.143 -29.351 1.00 83.25 85 ARG A CA 1
ATOM 695 C C . ARG A 1 85 ? 25.813 24.219 -27.842 1.00 83.25 85 ARG A C 1
ATOM 697 O O . ARG A 1 85 ? 26.866 24.500 -27.293 1.00 83.25 85 ARG A O 1
ATOM 704 N N . THR A 1 86 ? 24.730 23.888 -27.146 1.00 81.06 86 THR A N 1
ATOM 705 C CA . THR A 1 86 ? 24.793 23.749 -25.688 1.00 81.06 86 THR A CA 1
ATOM 706 C C . THR A 1 86 ? 25.610 22.513 -25.319 1.00 81.06 86 THR A C 1
ATOM 708 O O . THR A 1 86 ? 25.434 21.455 -25.932 1.00 81.06 86 THR A O 1
ATOM 711 N N . ARG A 1 87 ? 26.404 22.586 -24.246 1.00 77.56 87 ARG A N 1
ATOM 712 C CA . ARG A 1 87 ? 27.111 21.428 -23.671 1.00 77.56 87 ARG A CA 1
ATOM 713 C C . ARG A 1 87 ? 26.219 20.206 -23.505 1.00 77.56 87 ARG A C 1
ATOM 715 O O . ARG A 1 87 ? 26.603 19.090 -23.843 1.00 77.56 87 ARG A O 1
ATOM 722 N N . LYS A 1 88 ? 24.992 20.406 -23.020 1.00 75.94 88 LYS A N 1
ATOM 723 C CA . LYS A 1 88 ? 24.018 19.318 -22.866 1.00 75.94 88 LYS A CA 1
ATOM 724 C C . LYS A 1 88 ? 23.654 18.680 -24.211 1.00 75.94 88 LYS A C 1
ATOM 726 O O . LYS A 1 88 ? 23.495 17.464 -24.273 1.00 75.94 88 LYS A O 1
ATOM 731 N N . GLY A 1 89 ? 23.535 19.475 -25.274 1.00 81.00 89 GLY A N 1
ATOM 732 C CA . GLY A 1 89 ? 23.308 18.996 -26.637 1.00 81.00 89 GLY A CA 1
ATOM 733 C C . GLY A 1 89 ? 24.485 18.184 -27.179 1.00 81.00 89 GLY A C 1
ATOM 734 O O . GLY A 1 89 ? 24.262 17.091 -27.697 1.00 81.00 89 GLY A O 1
ATOM 735 N N . ILE A 1 90 ? 25.714 18.670 -26.984 1.00 82.81 90 ILE A N 1
ATOM 736 C CA . ILE A 1 90 ? 26.960 17.989 -27.379 1.00 82.81 90 ILE A CA 1
ATOM 737 C C . ILE A 1 90 ? 27.077 16.643 -26.656 1.00 82.81 90 ILE A C 1
ATOM 739 O O . ILE A 1 90 ? 27.146 15.599 -27.300 1.00 82.81 90 ILE A O 1
ATOM 743 N N . LEU A 1 91 ? 26.963 16.635 -25.324 1.00 79.00 91 LEU A N 1
ATOM 744 C CA . LEU A 1 91 ? 27.021 15.411 -24.518 1.00 79.00 91 LEU A CA 1
ATOM 745 C C . LEU A 1 91 ? 25.893 14.431 -24.861 1.00 79.00 91 LEU A C 1
ATOM 747 O O . LEU A 1 91 ? 26.109 13.223 -24.919 1.00 79.00 91 LEU A O 1
ATOM 751 N N . SER A 1 92 ? 24.680 14.929 -25.115 1.00 78.81 92 SER A N 1
ATOM 752 C CA . SER A 1 92 ? 23.563 14.073 -25.519 1.00 78.81 92 SER A CA 1
ATOM 753 C C . SER A 1 92 ? 23.783 13.456 -26.899 1.00 78.81 92 SER A C 1
ATOM 755 O O . SER A 1 92 ? 23.353 12.322 -27.118 1.00 78.81 92 SER A O 1
ATOM 757 N N . LYS A 1 93 ? 24.413 14.178 -27.832 1.00 83.88 93 LYS A N 1
ATOM 758 C CA . LYS A 1 93 ? 24.726 13.669 -29.168 1.00 83.88 93 LYS A CA 1
ATOM 759 C C . LYS A 1 93 ? 25.887 12.682 -29.127 1.00 83.88 93 LYS A C 1
ATOM 761 O O . LYS A 1 93 ? 25.727 11.612 -29.700 1.00 83.88 93 LYS A O 1
ATOM 766 N N . LEU A 1 94 ? 26.951 12.965 -28.372 1.00 79.81 94 LEU A N 1
ATOM 767 C CA . LEU A 1 94 ? 28.034 12.016 -28.086 1.00 79.81 94 LEU A CA 1
ATOM 768 C C . LEU A 1 94 ? 27.483 10.729 -27.470 1.00 79.81 94 LEU A C 1
ATOM 770 O O . LEU A 1 94 ? 27.763 9.644 -27.961 1.00 79.81 94 LEU A O 1
ATOM 774 N N . LYS A 1 95 ? 26.596 10.833 -26.471 1.00 76.06 95 LYS A N 1
ATOM 775 C CA . LYS A 1 95 ? 25.926 9.671 -25.867 1.00 76.06 95 LYS A CA 1
ATOM 776 C C . LYS A 1 95 ? 25.045 8.911 -26.862 1.00 76.06 95 LYS A C 1
ATOM 778 O O . LYS A 1 95 ? 24.969 7.691 -26.796 1.00 76.06 95 LYS A O 1
ATOM 783 N N . LYS A 1 96 ? 24.364 9.607 -27.780 1.00 75.75 96 LYS A N 1
ATOM 784 C CA . LYS A 1 96 ? 23.549 8.971 -28.828 1.00 75.75 96 LYS A CA 1
ATOM 785 C C . LYS A 1 96 ? 24.419 8.286 -29.886 1.00 75.75 96 LYS A C 1
ATOM 787 O O . LYS A 1 96 ? 24.061 7.203 -30.322 1.00 75.75 96 LYS A O 1
ATOM 792 N N . MET A 1 97 ? 25.544 8.888 -30.269 1.00 70.88 97 MET A N 1
ATOM 793 C CA . MET A 1 97 ? 26.542 8.277 -31.152 1.00 70.88 97 MET A CA 1
ATOM 794 C C . MET A 1 97 ? 27.212 7.080 -30.484 1.00 70.88 97 MET A C 1
ATOM 796 O O . MET A 1 97 ? 27.403 6.072 -31.146 1.00 70.88 97 MET A O 1
ATOM 800 N N . ARG A 1 98 ? 27.470 7.148 -29.171 1.00 66.88 98 ARG A N 1
ATOM 801 C CA . ARG A 1 98 ? 27.924 6.002 -28.382 1.00 66.88 98 ARG A CA 1
ATOM 802 C C . ARG A 1 98 ? 26.891 4.888 -28.401 1.00 66.88 98 ARG A C 1
ATOM 804 O O . ARG A 1 98 ? 27.236 3.806 -28.811 1.00 66.88 98 ARG A O 1
ATOM 811 N N . ARG A 1 99 ? 25.614 5.172 -28.122 1.00 61.00 99 ARG A N 1
ATOM 812 C CA . ARG A 1 99 ? 24.522 4.178 -28.198 1.00 61.00 99 ARG A CA 1
ATOM 813 C C . ARG A 1 99 ? 24.330 3.545 -29.574 1.00 61.00 99 ARG A C 1
ATOM 815 O O . ARG A 1 99 ? 23.980 2.380 -29.666 1.00 61.00 99 ARG A O 1
ATOM 822 N N . LEU A 1 100 ? 24.513 4.327 -30.636 1.00 56.78 100 LEU A N 1
ATOM 823 C CA . LEU A 1 100 ? 24.454 3.827 -32.012 1.00 56.78 100 LEU A CA 1
ATOM 824 C C . LEU A 1 100 ? 25.715 3.043 -32.396 1.00 56.78 100 LEU A C 1
ATOM 826 O O . LEU A 1 100 ? 25.641 2.210 -33.281 1.00 56.78 100 LEU A O 1
ATOM 830 N N . ALA A 1 101 ? 26.847 3.288 -31.734 1.00 54.16 101 ALA A N 1
ATOM 831 C CA . ALA A 1 101 ? 28.055 2.480 -31.861 1.00 54.16 101 ALA A CA 1
ATOM 832 C C . ALA A 1 101 ? 28.109 1.301 -30.869 1.00 54.16 101 ALA A C 1
ATOM 834 O O . ALA A 1 101 ? 28.879 0.379 -31.098 1.00 54.16 101 ALA A O 1
ATOM 835 N N . GLU A 1 102 ? 27.301 1.342 -29.799 1.00 53.09 102 GLU A N 1
ATOM 836 C CA . GLU A 1 102 ? 26.995 0.284 -28.822 1.00 53.09 102 GLU A CA 1
ATOM 837 C C . GLU A 1 102 ? 26.048 -0.770 -29.417 1.00 53.09 102 GLU A C 1
ATOM 839 O O . GLU A 1 102 ? 25.866 -1.812 -28.795 1.00 53.09 102 GLU A O 1
ATOM 844 N N . SER A 1 103 ? 25.554 -0.597 -30.657 1.00 50.06 103 SER A N 1
ATOM 845 C CA . SER A 1 103 ? 25.320 -1.755 -31.540 1.00 50.06 103 SER A CA 1
ATOM 846 C C . SER A 1 103 ? 26.672 -2.322 -31.999 1.00 50.06 103 SER A C 1
ATOM 848 O O . SER A 1 103 ? 26.966 -2.450 -33.188 1.00 50.06 103 SER A O 1
ATOM 850 N N . GLN A 1 104 ? 27.538 -2.560 -31.019 1.00 56.09 104 GLN A N 1
ATOM 851 C CA . GLN A 1 104 ? 28.753 -3.317 -31.182 1.00 56.09 104 GLN A CA 1
ATOM 852 C C . GLN A 1 104 ? 28.344 -4.715 -31.666 1.00 56.09 104 GLN A C 1
ATOM 854 O O . GLN A 1 104 ? 27.284 -5.196 -31.253 1.00 56.09 104 GLN A O 1
ATOM 859 N N . PRO A 1 105 ? 29.153 -5.370 -32.510 1.00 60.41 105 PRO A N 1
ATOM 860 C CA . PRO A 1 105 ? 28.957 -6.780 -32.825 1.00 60.41 105 PRO A CA 1
ATOM 861 C C . PRO A 1 105 ? 28.820 -7.582 -31.527 1.00 60.41 105 PRO A C 1
ATOM 863 O O . PRO A 1 105 ? 29.424 -7.208 -30.516 1.00 60.41 105 PRO A O 1
ATOM 866 N N . ASP A 1 106 ? 28.052 -8.668 -31.518 1.00 71.00 106 ASP A N 1
ATOM 867 C CA . ASP A 1 106 ? 28.047 -9.566 -30.361 1.00 71.00 106 ASP A CA 1
ATOM 868 C C . ASP A 1 106 ? 29.489 -9.987 -30.021 1.00 71.00 106 ASP A C 1
ATOM 870 O O . ASP A 1 106 ? 30.358 -10.034 -30.896 1.00 71.00 106 ASP A O 1
ATOM 874 N N . TRP A 1 107 ? 29.785 -10.167 -28.732 1.00 79.62 107 TRP A N 1
ATOM 875 C CA . TRP A 1 107 ? 31.101 -10.636 -28.295 1.00 79.62 107 TRP A CA 1
ATOM 876 C C . TRP A 1 107 ? 31.349 -12.016 -28.891 1.00 79.62 107 TRP A C 1
ATOM 878 O O . TRP A 1 107 ? 30.547 -12.920 -28.660 1.00 79.62 107 TRP A O 1
ATOM 888 N N . ASN A 1 108 ? 32.420 -12.169 -29.668 1.00 84.94 108 ASN A N 1
ATOM 889 C CA . ASN A 1 108 ? 32.768 -13.480 -30.198 1.00 84.94 108 ASN A CA 1
ATOM 890 C C . ASN A 1 108 ? 33.458 -14.328 -29.116 1.00 84.94 108 ASN A C 1
ATOM 892 O O . ASN A 1 108 ? 33.945 -13.803 -28.110 1.00 84.94 108 ASN A O 1
ATOM 896 N N . ASP A 1 109 ? 33.492 -15.644 -29.319 1.00 81.31 109 ASP A N 1
ATOM 897 C CA . ASP A 1 109 ? 33.985 -16.581 -28.306 1.00 81.31 109 ASP A CA 1
ATOM 898 C C . ASP A 1 109 ? 35.460 -16.332 -27.943 1.00 81.31 109 ASP A C 1
ATOM 900 O O . ASP A 1 109 ? 35.825 -16.387 -26.771 1.00 81.31 109 ASP A O 1
ATOM 904 N N . GLN A 1 110 ? 36.290 -15.949 -28.919 1.00 83.62 110 GLN A N 1
ATOM 905 C CA . GLN A 1 110 ? 37.715 -15.663 -28.719 1.00 83.62 110 GLN A CA 1
ATOM 906 C C . GLN A 1 110 ? 37.949 -14.368 -27.920 1.00 83.62 110 GLN A C 1
ATOM 908 O O . GLN A 1 110 ? 38.824 -14.310 -27.050 1.00 83.62 110 GLN A O 1
ATOM 913 N N . GLU A 1 111 ? 37.154 -13.325 -28.174 1.00 87.81 111 GLU A N 1
ATOM 914 C CA . GLU A 1 111 ? 37.144 -12.092 -27.383 1.00 87.81 111 GLU A CA 1
ATOM 915 C C . GLU A 1 111 ? 36.684 -12.387 -25.947 1.00 87.81 111 GLU A C 1
ATOM 917 O O . GLU A 1 111 ? 37.286 -11.909 -24.985 1.00 87.81 111 GLU A O 1
ATOM 922 N N . MET A 1 112 ? 35.641 -13.202 -25.777 1.00 88.50 112 MET A N 1
ATOM 923 C CA . MET A 1 112 ? 35.150 -13.571 -24.449 1.00 88.50 112 MET A CA 1
ATOM 924 C C . MET A 1 112 ? 36.172 -14.378 -23.653 1.00 88.50 112 MET A C 1
ATOM 926 O O . MET A 1 112 ? 36.369 -14.086 -22.474 1.00 88.50 112 MET A O 1
ATOM 930 N N . GLU A 1 113 ? 36.843 -15.344 -24.275 1.00 88.00 113 GLU A N 1
ATOM 931 C CA . GLU A 1 113 ? 37.878 -16.156 -23.631 1.00 88.00 113 GLU A CA 1
ATOM 932 C C . GLU A 1 113 ? 39.077 -15.297 -23.204 1.00 88.00 113 GLU A C 1
ATOM 934 O O . GLU A 1 113 ? 39.495 -15.333 -22.045 1.00 88.00 113 GLU A O 1
ATOM 939 N N . THR A 1 114 ? 39.551 -14.424 -24.098 1.00 89.88 114 THR A N 1
ATOM 940 C CA . THR A 1 114 ? 40.645 -13.486 -23.803 1.00 89.88 114 THR A CA 1
ATOM 941 C C . THR A 1 114 ? 40.279 -12.543 -22.654 1.00 89.88 114 THR A C 1
ATOM 943 O O . THR A 1 114 ? 41.095 -12.281 -21.769 1.00 89.88 114 THR A O 1
ATOM 946 N N . LEU A 1 115 ? 39.043 -12.031 -22.632 1.00 90.00 115 LEU A N 1
ATOM 947 C CA . LEU A 1 115 ? 38.588 -11.125 -21.580 1.00 90.00 115 LEU A CA 1
ATOM 948 C C . LEU A 1 115 ? 38.404 -11.843 -20.239 1.00 90.00 115 LEU A C 1
ATOM 950 O O . LEU A 1 115 ? 38.754 -11.283 -19.202 1.00 90.00 115 LEU A O 1
ATOM 954 N N . GLN A 1 116 ? 37.891 -13.076 -20.245 1.00 88.50 116 GLN A N 1
ATOM 955 C CA . GLN A 1 116 ? 37.792 -13.905 -19.043 1.00 88.50 116 GLN A CA 1
ATOM 956 C C . GLN A 1 116 ? 39.167 -14.173 -18.431 1.00 88.50 116 GLN A C 1
ATOM 958 O O . GLN A 1 116 ? 39.318 -14.055 -17.216 1.00 88.50 116 GLN A O 1
ATOM 963 N N . GLU A 1 117 ? 40.172 -14.476 -19.251 1.00 88.44 117 GLU A N 1
ATOM 964 C CA . GLU A 1 117 ? 41.531 -14.717 -18.766 1.00 88.44 117 GLU A CA 1
ATOM 965 C C . GLU A 1 117 ? 42.159 -13.456 -18.161 1.00 88.44 117 GLU A C 1
ATOM 967 O O . GLU A 1 117 ? 42.760 -13.504 -17.086 1.00 88.44 117 GLU A O 1
ATOM 972 N N . LEU A 1 118 ? 41.943 -12.292 -18.780 1.00 89.25 118 LEU A N 1
ATOM 973 C CA . LEU A 1 118 ? 42.386 -11.014 -18.219 1.00 89.25 118 LEU A CA 1
ATOM 974 C C . LEU A 1 118 ? 41.708 -10.700 -16.876 1.00 89.25 118 LEU A C 1
ATOM 976 O O . LEU A 1 118 ? 42.381 -10.227 -15.964 1.00 89.25 118 LEU A O 1
ATOM 980 N N . VAL A 1 119 ? 40.410 -11.005 -16.723 1.00 88.31 119 VAL A N 1
ATOM 981 C CA . VAL A 1 119 ? 39.672 -10.808 -15.455 1.00 88.31 119 VAL A CA 1
ATOM 982 C C . VAL A 1 119 ? 40.175 -11.742 -14.356 1.00 88.31 119 VAL A C 1
ATOM 984 O O . VAL A 1 119 ? 40.155 -11.368 -13.187 1.00 88.31 119 VAL A O 1
ATOM 987 N N . ARG A 1 120 ? 40.631 -12.949 -14.705 1.00 83.44 120 ARG A N 1
ATOM 988 C CA . ARG A 1 120 ? 41.195 -13.899 -13.734 1.00 83.44 120 ARG A CA 1
ATOM 989 C C . ARG A 1 120 ? 42.595 -13.513 -13.278 1.00 83.44 120 ARG A C 1
ATOM 991 O O . ARG A 1 120 ? 42.925 -13.702 -12.112 1.00 83.44 120 ARG A O 1
ATOM 998 N N . THR A 1 121 ? 43.415 -13.020 -14.199 1.00 84.62 121 THR A N 1
ATOM 999 C CA . THR A 1 121 ? 44.848 -12.785 -13.967 1.00 84.62 121 THR A CA 1
ATOM 1000 C C . THR A 1 121 ? 45.156 -11.410 -13.383 1.00 84.62 121 THR A C 1
ATOM 1002 O O . THR A 1 121 ? 46.177 -11.259 -12.716 1.00 84.62 121 THR A O 1
ATOM 1005 N N . HIS A 1 122 ? 44.295 -10.414 -13.604 1.00 81.25 122 HIS A N 1
ATOM 1006 C CA . HIS A 1 122 ? 44.526 -9.039 -13.163 1.00 81.25 122 HIS A CA 1
ATOM 1007 C C . HIS A 1 122 ? 43.465 -8.602 -12.150 1.00 81.25 122 HIS A C 1
ATOM 1009 O O . HIS A 1 122 ? 42.268 -8.680 -12.415 1.00 81.25 122 HIS A O 1
ATOM 1015 N N . GLU A 1 123 ? 43.908 -8.069 -11.007 1.00 76.88 123 GLU A N 1
ATOM 1016 C CA . GLU A 1 123 ? 43.018 -7.532 -9.964 1.00 76.88 123 GLU A CA 1
ATOM 1017 C C . GLU A 1 123 ? 42.190 -6.340 -10.475 1.00 76.88 123 GLU A C 1
ATOM 1019 O O . GLU A 1 123 ? 41.033 -6.156 -10.095 1.00 76.88 123 GLU A O 1
ATOM 1024 N N . ASN A 1 124 ? 42.763 -5.560 -11.396 1.00 81.75 124 ASN A N 1
ATOM 1025 C CA . ASN A 1 124 ? 42.098 -4.444 -12.041 1.00 81.75 124 ASN A CA 1
ATOM 1026 C C . ASN A 1 124 ? 42.386 -4.419 -13.549 1.00 81.75 124 ASN A C 1
ATOM 1028 O O . ASN A 1 124 ? 43.503 -4.170 -13.999 1.00 81.75 124 ASN A O 1
ATOM 1032 N N . ILE A 1 125 ? 41.336 -4.630 -14.342 1.00 84.38 125 ILE A N 1
ATOM 1033 C CA . ILE A 1 125 ? 41.410 -4.665 -15.810 1.00 84.38 125 ILE A CA 1
ATOM 1034 C C . ILE A 1 125 ? 41.880 -3.326 -16.394 1.00 84.38 125 ILE A C 1
ATOM 1036 O O . ILE A 1 125 ? 42.485 -3.319 -17.463 1.00 84.38 125 ILE A O 1
ATOM 1040 N N . SER A 1 126 ? 41.629 -2.191 -15.725 1.00 80.69 126 SER A N 1
ATOM 1041 C CA . SER A 1 126 ? 42.031 -0.880 -16.259 1.00 80.69 126 SER A CA 1
ATOM 1042 C C . SER A 1 126 ? 43.541 -0.695 -16.374 1.00 80.69 126 SER A C 1
ATOM 1044 O O . SER A 1 126 ? 43.979 0.212 -17.080 1.00 80.69 126 SER A O 1
ATOM 1046 N N . ASP A 1 127 ? 44.313 -1.534 -15.687 1.00 82.44 127 ASP A N 1
ATOM 1047 C CA . ASP A 1 127 ? 45.761 -1.392 -15.563 1.00 82.44 127 ASP A CA 1
ATOM 1048 C C . ASP A 1 127 ? 46.507 -2.245 -16.603 1.00 82.44 127 ASP A C 1
ATOM 1050 O O . ASP A 1 127 ? 47.727 -2.148 -16.731 1.00 82.44 127 ASP A O 1
ATOM 1054 N N . VAL A 1 128 ? 45.775 -3.047 -17.389 1.00 83.75 128 VAL A N 1
ATOM 1055 C CA . VAL A 1 128 ? 46.325 -3.859 -18.478 1.00 83.75 128 VAL A CA 1
ATOM 1056 C C . VAL A 1 128 ? 46.837 -2.939 -19.599 1.00 83.75 128 VAL A C 1
ATOM 1058 O O . VAL A 1 128 ? 46.041 -2.209 -20.204 1.00 83.75 128 VAL A O 1
ATOM 1061 N N . PRO A 1 129 ? 48.143 -2.976 -19.932 1.00 81.06 129 PRO A N 1
ATOM 1062 C CA . PRO A 1 129 ? 48.692 -2.194 -21.033 1.00 81.06 129 PRO A CA 1
ATOM 1063 C C . PRO A 1 129 ? 48.073 -2.610 -22.368 1.00 81.06 129 PRO A C 1
ATOM 1065 O O . PRO A 1 129 ? 47.839 -3.796 -22.615 1.00 81.06 129 PRO A O 1
ATOM 1068 N N . ASP A 1 130 ? 47.838 -1.627 -23.237 1.00 82.12 130 ASP A N 1
ATOM 1069 C CA . ASP A 1 130 ? 47.375 -1.842 -24.612 1.00 82.12 130 ASP A CA 1
ATOM 1070 C C . ASP A 1 130 ? 46.077 -2.660 -24.722 1.00 82.12 130 ASP A C 1
ATOM 1072 O O . ASP A 1 130 ? 45.855 -3.382 -25.695 1.00 82.12 130 ASP A O 1
ATOM 1076 N N . LEU A 1 131 ? 45.189 -2.534 -23.729 1.00 82.25 131 LEU A N 1
ATOM 1077 C CA . LEU A 1 131 ? 43.923 -3.268 -23.670 1.00 82.25 131 LEU A CA 1
ATOM 1078 C C . LEU A 1 131 ? 43.060 -3.066 -24.931 1.00 82.25 131 LEU A C 1
ATOM 1080 O O . LEU A 1 131 ? 42.441 -4.012 -25.404 1.00 82.25 131 LEU A O 1
ATOM 1084 N N . GLU A 1 132 ? 43.067 -1.868 -25.519 1.00 80.75 132 GLU A N 1
ATOM 1085 C CA . GLU A 1 132 ? 42.356 -1.574 -26.77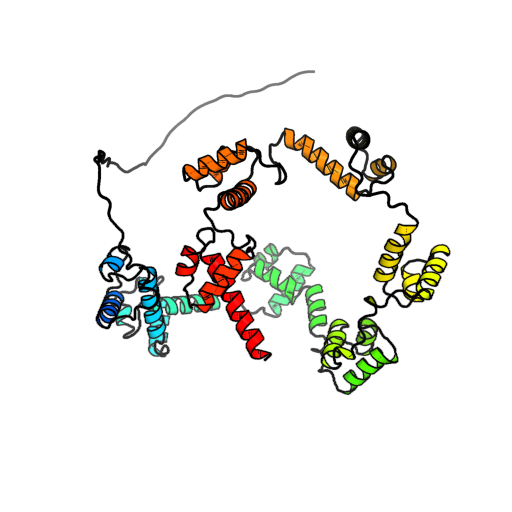5 1.00 80.75 132 GLU A CA 1
ATOM 1086 C C . GLU A 1 132 ? 42.946 -2.325 -27.984 1.00 80.75 132 GLU A C 1
ATOM 1088 O O . GLU A 1 132 ? 42.202 -2.723 -28.878 1.00 80.75 132 GLU A O 1
ATOM 1093 N N . ASN A 1 133 ? 44.257 -2.599 -27.993 1.00 83.94 133 ASN A N 1
ATOM 1094 C CA . ASN A 1 133 ? 44.909 -3.342 -29.079 1.00 83.94 133 ASN A CA 1
ATOM 1095 C C . ASN A 1 133 ? 44.558 -4.836 -29.045 1.00 83.94 133 ASN A C 1
ATOM 1097 O O . ASN A 1 133 ? 44.577 -5.497 -30.080 1.00 83.94 133 ASN A O 1
ATOM 1101 N N . ARG A 1 134 ? 44.219 -5.371 -27.863 1.00 84.44 134 ARG A N 1
ATOM 1102 C CA . ARG A 1 134 ? 43.812 -6.776 -27.682 1.00 84.44 134 ARG A CA 1
ATOM 1103 C C . ARG A 1 134 ? 42.374 -7.052 -28.132 1.00 84.44 134 ARG A C 1
ATOM 1105 O O . ARG A 1 134 ? 42.027 -8.208 -28.342 1.00 84.44 134 ARG A O 1
ATOM 1112 N N . PHE A 1 135 ? 41.558 -6.010 -28.297 1.00 86.81 135 PHE A N 1
ATOM 1113 C CA . PHE A 1 135 ? 40.154 -6.105 -28.705 1.00 86.81 135 PHE A CA 1
ATOM 1114 C C . PHE A 1 135 ? 39.860 -5.137 -29.865 1.00 86.81 135 PHE A C 1
ATOM 1116 O O . PHE A 1 135 ? 39.187 -4.117 -29.676 1.00 86.81 135 PHE A O 1
ATOM 1123 N N . PRO A 1 136 ? 40.376 -5.420 -31.077 1.00 79.81 136 PRO A N 1
ATOM 1124 C CA . PRO A 1 136 ? 40.251 -4.513 -32.210 1.00 79.81 136 PRO A CA 1
ATOM 1125 C C . PRO A 1 136 ? 38.779 -4.266 -32.567 1.00 79.81 136 PRO A C 1
ATOM 1127 O O . PRO A 1 136 ? 38.003 -5.192 -32.780 1.00 79.81 136 PRO A O 1
ATOM 1130 N N . GLY A 1 137 ? 38.386 -2.992 -32.640 1.00 76.94 137 GLY A N 1
ATOM 1131 C CA . GLY A 1 137 ? 37.006 -2.583 -32.937 1.00 76.94 137 GLY A CA 1
ATOM 1132 C C . GLY A 1 137 ? 36.095 -2.434 -31.711 1.00 76.94 137 GLY A C 1
ATOM 1133 O O . GLY A 1 137 ? 34.979 -1.923 -31.854 1.00 76.94 137 GLY A O 1
ATOM 1134 N N . ARG A 1 138 ? 36.576 -2.793 -30.513 1.00 81.38 138 ARG A N 1
ATOM 1135 C CA . ARG A 1 138 ? 35.903 -2.525 -29.234 1.00 81.38 138 ARG A CA 1
ATOM 1136 C C . ARG A 1 138 ? 36.393 -1.211 -28.637 1.00 81.38 138 ARG A C 1
ATOM 1138 O O . ARG A 1 138 ? 37.562 -0.861 -28.754 1.00 81.38 138 ARG A O 1
ATOM 1145 N N . ASP A 1 139 ? 35.501 -0.469 -27.983 1.00 79.38 139 ASP A N 1
ATOM 1146 C CA . ASP A 1 139 ? 35.911 0.694 -27.196 1.00 79.38 139 ASP A CA 1
ATOM 1147 C C . ASP A 1 139 ? 36.309 0.279 -25.769 1.00 79.38 139 ASP A C 1
ATOM 1149 O O . ASP A 1 139 ? 35.739 -0.649 -25.192 1.00 79.38 139 ASP A O 1
ATOM 1153 N N . LEU A 1 140 ? 37.268 0.990 -25.162 1.00 79.25 140 LEU A N 1
ATOM 1154 C CA . LEU A 1 140 ? 37.738 0.704 -23.799 1.00 79.25 140 LEU A CA 1
ATOM 1155 C C . LEU A 1 140 ? 36.599 0.633 -22.775 1.00 79.25 140 LEU A C 1
ATOM 1157 O O . LEU A 1 140 ? 36.612 -0.190 -21.864 1.00 79.25 140 LEU A O 1
ATOM 1161 N N . ALA A 1 141 ? 35.578 1.477 -22.935 1.00 73.38 141 ALA A N 1
ATOM 1162 C CA . ALA A 1 141 ? 34.412 1.461 -22.062 1.00 73.38 141 ALA A CA 1
ATOM 1163 C C . ALA A 1 141 ? 33.605 0.159 -22.187 1.00 73.38 141 ALA A C 1
ATOM 1165 O O . ALA A 1 141 ? 33.194 -0.386 -21.165 1.00 73.38 141 ALA A O 1
ATOM 1166 N N . GLY A 1 142 ? 33.390 -0.346 -23.403 1.00 78.50 142 GLY A N 1
ATOM 1167 C CA . GLY A 1 142 ? 32.734 -1.625 -23.651 1.00 78.50 142 GLY A CA 1
ATOM 1168 C C . GLY A 1 142 ? 33.508 -2.792 -23.046 1.00 78.50 142 GLY A C 1
ATOM 1169 O O . GLY A 1 142 ? 32.901 -3.638 -22.387 1.00 78.50 142 GLY A O 1
ATOM 1170 N N . ILE A 1 143 ? 34.840 -2.779 -23.172 1.00 85.56 143 ILE A N 1
ATOM 1171 C CA . ILE A 1 143 ? 35.727 -3.785 -22.569 1.00 85.56 143 ILE A CA 1
ATOM 1172 C C . ILE A 1 143 ? 35.599 -3.771 -21.040 1.00 85.56 143 ILE A C 1
ATOM 1174 O O . ILE A 1 143 ? 35.328 -4.808 -20.439 1.00 85.56 143 ILE A O 1
ATOM 1178 N N . LEU A 1 144 ? 35.699 -2.601 -20.399 1.00 82.56 144 LEU A N 1
ATOM 1179 C CA . LEU A 1 144 ? 35.602 -2.474 -18.937 1.00 82.56 144 LEU A CA 1
ATOM 1180 C C . LEU A 1 144 ? 34.217 -2.847 -18.389 1.00 82.56 144 LEU A C 1
ATOM 1182 O O . LEU A 1 144 ? 34.113 -3.456 -17.320 1.00 82.56 144 LEU A O 1
ATOM 1186 N N . ILE A 1 145 ? 33.144 -2.503 -19.107 1.00 80.50 145 ILE A N 1
ATOM 1187 C CA . ILE A 1 145 ? 31.774 -2.882 -18.734 1.00 80.50 145 ILE A CA 1
ATOM 1188 C C . ILE A 1 145 ? 31.616 -4.402 -18.788 1.00 80.50 145 ILE A C 1
ATOM 1190 O O . ILE A 1 145 ? 31.082 -4.991 -17.846 1.00 80.50 145 ILE A O 1
ATOM 1194 N N . GLN A 1 146 ? 32.081 -5.041 -19.862 1.00 86.00 146 GLN A N 1
ATOM 1195 C CA . GLN A 1 146 ? 31.977 -6.489 -20.003 1.00 86.00 146 GLN A CA 1
ATOM 1196 C C . GLN A 1 146 ? 32.876 -7.219 -18.997 1.00 86.00 146 GLN A C 1
ATOM 1198 O O . GLN A 1 146 ? 32.418 -8.162 -18.357 1.00 86.00 146 GLN A O 1
ATOM 1203 N N . ALA A 1 147 ? 34.090 -6.722 -18.753 1.00 85.81 147 ALA A N 1
ATOM 1204 C CA . ALA A 1 147 ? 34.984 -7.233 -17.718 1.00 85.81 147 ALA A CA 1
ATOM 1205 C C . ALA A 1 147 ? 34.346 -7.157 -16.325 1.00 85.81 147 ALA A C 1
ATOM 1207 O O . ALA A 1 147 ? 34.382 -8.122 -15.569 1.00 85.81 147 ALA A O 1
ATOM 1208 N N . SER A 1 148 ? 33.676 -6.044 -16.007 1.00 78.25 148 SER A N 1
ATOM 1209 C CA . SER A 1 148 ? 32.945 -5.886 -14.743 1.00 78.25 148 SER A CA 1
ATOM 1210 C C . SER A 1 148 ? 31.780 -6.872 -14.622 1.00 78.25 148 SER A C 1
ATOM 1212 O O . SER A 1 148 ? 31.495 -7.352 -13.527 1.00 78.25 148 SER A O 1
ATOM 1214 N N . ARG A 1 149 ? 31.100 -7.196 -15.732 1.00 82.38 149 ARG A N 1
ATOM 1215 C CA . ARG A 1 149 ? 30.037 -8.215 -15.752 1.00 82.38 149 ARG A CA 1
ATOM 1216 C C . ARG A 1 149 ? 30.600 -9.608 -15.509 1.00 82.38 149 ARG A C 1
ATOM 1218 O O . ARG A 1 149 ? 30.052 -10.306 -14.668 1.00 82.38 149 ARG A O 1
ATOM 1225 N N . ILE A 1 150 ? 31.699 -9.965 -16.170 1.00 84.88 150 ILE A N 1
ATOM 1226 C CA . ILE A 1 150 ? 32.401 -11.242 -15.976 1.00 84.88 150 ILE A CA 1
ATOM 1227 C C . ILE A 1 150 ? 32.916 -11.354 -14.536 1.00 84.88 150 ILE A C 1
ATOM 1229 O O . ILE A 1 150 ? 32.681 -12.359 -13.877 1.00 84.88 150 ILE A O 1
ATOM 1233 N N . ALA A 1 151 ? 33.542 -10.304 -13.998 1.00 79.88 151 ALA A N 1
ATOM 1234 C CA . ALA A 1 151 ? 34.000 -10.265 -12.610 1.00 79.88 151 ALA A CA 1
ATOM 1235 C C . ALA A 1 151 ? 32.829 -10.392 -11.625 1.00 79.88 151 ALA A C 1
ATOM 1237 O O . ALA A 1 151 ? 32.917 -11.123 -10.641 1.00 79.88 151 ALA A O 1
ATOM 1238 N N . HIS A 1 152 ? 31.703 -9.725 -11.895 1.00 73.56 152 HIS A N 1
ATOM 1239 C CA . HIS A 1 152 ? 30.495 -9.865 -11.088 1.00 73.56 152 HIS A CA 1
ATOM 1240 C C . HIS A 1 152 ? 29.893 -11.268 -11.191 1.00 73.56 152 HIS A C 1
ATOM 1242 O O . HIS A 1 152 ? 29.436 -11.795 -10.187 1.00 73.56 152 HIS A O 1
ATOM 1248 N N . GLU A 1 153 ? 29.913 -11.888 -12.366 1.00 73.94 153 GLU A N 1
ATOM 1249 C CA . GLU A 1 153 ? 29.445 -13.255 -12.586 1.00 73.94 153 GLU A CA 1
ATOM 1250 C C . GLU A 1 153 ? 30.338 -14.277 -11.879 1.00 73.94 153 GLU A C 1
ATOM 1252 O O . GLU A 1 153 ? 29.817 -15.145 -11.186 1.00 73.94 153 GLU A O 1
ATOM 1257 N N . HIS A 1 154 ? 31.661 -14.108 -11.922 1.00 70.12 154 HIS A N 1
ATOM 1258 C CA . HIS A 1 154 ? 32.595 -14.871 -11.096 1.00 70.12 154 HIS A CA 1
ATOM 1259 C C . HIS A 1 154 ? 32.314 -14.654 -9.605 1.00 70.12 154 HIS A C 1
ATOM 1261 O O . HIS A 1 154 ? 32.148 -15.618 -8.864 1.00 70.12 154 HIS A O 1
ATOM 1267 N N . LEU A 1 155 ? 32.153 -13.408 -9.150 1.00 63.28 155 LEU A N 1
ATOM 1268 C CA . LEU A 1 155 ? 31.782 -13.113 -7.763 1.00 63.28 155 LEU A CA 1
ATOM 1269 C C . LEU A 1 155 ? 30.422 -13.705 -7.380 1.00 63.28 155 LEU A C 1
ATOM 1271 O O . LEU A 1 155 ? 30.251 -14.095 -6.232 1.00 63.28 155 LEU A O 1
ATOM 1275 N N . LEU A 1 156 ? 29.458 -13.785 -8.296 1.00 57.03 156 LEU A N 1
ATOM 1276 C CA . LEU A 1 156 ? 28.161 -14.428 -8.085 1.00 57.03 156 LEU A CA 1
ATOM 1277 C C . LEU A 1 156 ? 28.268 -15.954 -8.097 1.00 57.03 156 LEU A C 1
ATOM 1279 O O . LEU A 1 156 ? 27.536 -16.593 -7.353 1.00 57.03 156 LEU A O 1
ATOM 1283 N N . GLN A 1 157 ? 29.184 -16.542 -8.865 1.00 56.47 157 GLN A N 1
ATOM 1284 C CA . GLN A 1 157 ? 29.517 -17.965 -8.783 1.00 56.47 157 GLN A CA 1
ATOM 1285 C C . GLN A 1 157 ? 30.189 -18.298 -7.441 1.00 56.47 157 GLN A C 1
ATOM 1287 O O . GLN A 1 157 ? 29.865 -19.319 -6.844 1.00 56.47 157 GLN A O 1
ATOM 1292 N N . TYR A 1 158 ? 31.025 -17.399 -6.906 1.00 49.00 158 TYR A N 1
ATOM 1293 C CA . TYR A 1 158 ? 31.620 -17.520 -5.566 1.00 49.00 158 TYR A CA 1
ATOM 1294 C C . TYR A 1 158 ? 30.657 -17.145 -4.420 1.00 49.00 158 TYR A C 1
ATOM 1296 O O . TYR A 1 158 ? 30.800 -17.647 -3.308 1.00 49.00 158 TYR A O 1
ATOM 1304 N N . ARG A 1 159 ? 29.661 -16.280 -4.665 1.00 46.16 159 ARG A N 1
ATOM 1305 C CA . ARG A 1 159 ? 28.613 -15.878 -3.698 1.00 46.16 159 ARG A CA 1
ATOM 1306 C C . ARG A 1 159 ? 27.311 -16.656 -3.830 1.00 46.16 159 ARG A C 1
ATOM 1308 O O . ARG A 1 159 ? 26.387 -16.414 -3.051 1.00 46.16 159 ARG A O 1
ATOM 1315 N N . ALA A 1 160 ? 27.203 -17.574 -4.782 1.00 51.12 160 ALA A N 1
ATOM 1316 C CA . ALA A 1 160 ? 26.134 -18.548 -4.793 1.00 51.12 160 ALA A CA 1
ATOM 1317 C C . ALA A 1 160 ? 26.372 -19.447 -3.584 1.00 51.12 160 ALA A C 1
ATOM 1319 O O . ALA A 1 160 ? 27.126 -20.414 -3.662 1.00 51.12 160 ALA A O 1
ATOM 1320 N N . SER A 1 161 ? 25.761 -19.093 -2.447 1.00 58.03 161 SER A N 1
ATOM 1321 C CA . SER A 1 161 ? 25.725 -19.958 -1.276 1.00 58.03 161 SER A CA 1
ATOM 1322 C C . SER A 1 161 ? 25.435 -21.375 -1.766 1.00 58.03 161 SER A C 1
ATOM 1324 O O . SER A 1 161 ? 24.446 -21.545 -2.494 1.00 58.03 161 SER A O 1
ATOM 1326 N N . PRO A 1 162 ? 26.272 -22.372 -1.420 1.00 67.94 162 PRO A N 1
ATOM 1327 C CA . PRO A 1 162 ? 26.119 -23.731 -1.919 1.00 67.94 162 PRO A CA 1
ATOM 1328 C C . PRO A 1 162 ? 24.662 -24.175 -1.784 1.00 67.94 162 PRO A C 1
ATOM 1330 O O . PRO A 1 162 ? 23.991 -23.804 -0.814 1.00 67.94 162 PRO A O 1
ATOM 1333 N N . LYS A 1 163 ? 24.120 -24.931 -2.743 1.00 81.81 163 LYS A N 1
ATOM 1334 C CA . LYS A 1 163 ? 22.749 -25.447 -2.599 1.00 81.81 163 LYS A CA 1
ATOM 1335 C C . LYS A 1 163 ? 22.640 -26.182 -1.258 1.00 81.81 163 LYS A C 1
ATOM 1337 O O . LYS A 1 163 ? 23.545 -26.928 -0.906 1.00 81.81 163 LYS A O 1
ATOM 1342 N N . TRP A 1 164 ? 21.575 -25.918 -0.501 1.00 87.50 164 TRP A N 1
ATOM 1343 C CA . TRP A 1 164 ? 21.325 -26.609 0.766 1.00 87.50 164 TRP A CA 1
ATOM 1344 C C . TRP A 1 164 ? 21.187 -28.103 0.509 1.00 87.50 164 TRP A C 1
ATOM 1346 O O . TRP A 1 164 ? 20.339 -28.512 -0.291 1.00 87.50 164 TRP A O 1
ATOM 1356 N N . SER A 1 165 ? 22.024 -28.899 1.162 1.00 92.12 165 SER A N 1
ATOM 1357 C CA . SER A 1 165 ? 21.902 -30.346 1.138 1.00 92.12 165 SER A CA 1
ATOM 1358 C C . SER A 1 165 ? 20.805 -30.795 2.116 1.00 92.12 165 SER A C 1
ATOM 1360 O O . SER A 1 165 ? 20.529 -30.107 3.106 1.00 92.12 165 SER A O 1
ATOM 1362 N N . PRO A 1 166 ? 20.172 -31.958 1.880 1.00 90.69 166 PRO A N 1
ATOM 1363 C CA . PRO A 1 166 ? 19.223 -32.530 2.833 1.00 90.69 166 PRO A CA 1
ATOM 1364 C C . PRO A 1 166 ? 19.827 -32.754 4.225 1.00 90.69 166 PRO A C 1
ATOM 1366 O O . PRO A 1 166 ? 19.106 -32.689 5.216 1.00 90.69 166 PRO A O 1
ATOM 1369 N N . GLU A 1 167 ? 21.135 -33.001 4.300 1.00 90.81 167 GLU A N 1
ATOM 1370 C CA . GLU A 1 167 ? 21.840 -33.227 5.560 1.00 90.81 167 GLU A CA 1
ATOM 1371 C C . GLU A 1 167 ? 22.034 -31.924 6.341 1.00 90.81 167 GLU A C 1
ATOM 1373 O O . GLU A 1 167 ? 21.750 -31.865 7.533 1.00 90.81 167 GLU A O 1
ATOM 1378 N N . GLU A 1 168 ? 22.398 -30.834 5.661 1.00 94.06 168 GLU A N 1
ATOM 1379 C CA . GLU A 1 168 ? 22.466 -29.509 6.28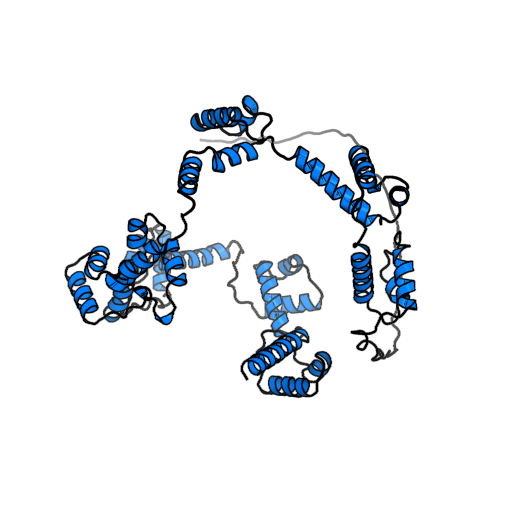8 1.00 94.06 168 GLU A CA 1
ATOM 1380 C C . GLU A 1 168 ? 21.097 -29.060 6.811 1.00 94.06 168 GLU A C 1
ATOM 1382 O O . GLU A 1 168 ? 21.002 -28.471 7.888 1.00 94.06 168 GLU A O 1
ATOM 1387 N N . ASP A 1 169 ? 20.027 -29.360 6.067 1.00 95.94 169 ASP A N 1
ATOM 1388 C CA . ASP A 1 169 ? 18.661 -29.089 6.508 1.00 95.94 169 ASP A CA 1
ATOM 1389 C C . ASP A 1 169 ? 18.303 -29.892 7.770 1.00 95.94 169 ASP A C 1
ATOM 1391 O O . ASP A 1 169 ? 17.662 -29.342 8.666 1.00 95.94 169 ASP A O 1
ATOM 1395 N N . ARG A 1 170 ? 18.713 -31.168 7.867 1.00 95.81 170 ARG A N 1
ATOM 1396 C CA . ARG A 1 170 ? 18.498 -32.001 9.067 1.00 95.81 170 ARG A CA 1
ATOM 1397 C C . ARG A 1 170 ? 19.227 -31.429 10.274 1.00 95.81 170 ARG A C 1
ATOM 1399 O O . ARG A 1 170 ? 18.580 -31.155 11.282 1.00 95.81 170 ARG A O 1
ATOM 1406 N N . ILE A 1 171 ? 20.523 -31.155 10.128 1.00 96.06 171 ILE A N 1
ATOM 1407 C CA . ILE A 1 171 ? 21.366 -30.564 11.175 1.00 96.06 171 ILE A CA 1
ATOM 1408 C C . ILE A 1 171 ? 20.758 -29.247 11.674 1.00 96.06 171 ILE A C 1
ATOM 1410 O O . ILE A 1 171 ? 20.631 -29.025 12.880 1.00 96.06 171 ILE A O 1
ATOM 1414 N N . LEU A 1 172 ? 20.336 -28.376 10.750 1.00 96.25 172 LEU A N 1
ATOM 1415 C CA . LEU A 1 172 ? 19.722 -27.096 11.092 1.00 96.25 172 LEU A CA 1
ATOM 1416 C C . LEU A 1 172 ? 18.368 -27.278 11.794 1.00 96.25 172 LEU A C 1
ATOM 1418 O O . LEU A 1 172 ? 18.069 -26.541 12.732 1.00 96.25 172 LEU A O 1
ATOM 1422 N N . VAL A 1 173 ? 17.544 -28.241 11.369 1.00 95.75 173 VAL A N 1
ATOM 1423 C CA . VAL A 1 173 ? 16.256 -28.530 12.017 1.00 95.75 173 VAL A CA 1
ATOM 1424 C C . VAL A 1 173 ? 16.453 -29.048 13.434 1.00 95.75 173 VAL A C 1
ATOM 1426 O O . VAL A 1 173 ? 15.831 -28.515 14.350 1.00 95.75 173 VAL A O 1
ATOM 1429 N N . GLU A 1 174 ? 17.319 -30.038 13.624 1.00 95.62 174 GLU A N 1
ATOM 1430 C CA . GLU A 1 174 ? 17.591 -30.633 14.934 1.00 95.62 174 GLU A CA 1
ATOM 1431 C C . GLU A 1 174 ? 18.125 -29.590 15.915 1.00 95.62 174 GLU A C 1
ATOM 1433 O O . GLU A 1 174 ? 17.563 -29.414 16.996 1.00 95.62 174 GLU A O 1
ATOM 1438 N N . ALA A 1 175 ? 19.132 -28.815 15.504 1.00 96.31 175 ALA A N 1
ATOM 1439 C CA . ALA A 1 175 ? 19.714 -27.776 16.345 1.00 96.31 175 ALA A CA 1
ATOM 1440 C C . ALA A 1 175 ? 18.703 -26.673 16.710 1.00 96.31 175 ALA A C 1
ATOM 1442 O O . ALA A 1 175 ? 18.649 -26.214 17.852 1.00 96.31 175 ALA A O 1
ATOM 1443 N N . ARG A 1 176 ? 17.845 -26.260 15.765 1.00 96.38 176 ARG A N 1
ATOM 1444 C CA . ARG A 1 176 ? 16.822 -25.236 16.032 1.00 96.38 176 ARG A CA 1
ATOM 1445 C C . ARG A 1 176 ? 15.676 -25.741 16.895 1.00 96.38 176 ARG A C 1
ATOM 1447 O O . ARG A 1 176 ? 15.148 -24.954 17.678 1.00 96.38 176 ARG A O 1
ATOM 1454 N N . LEU A 1 177 ? 15.301 -27.014 16.780 1.00 92.75 177 LEU A N 1
ATOM 1455 C CA . LEU A 1 177 ? 14.321 -27.638 17.673 1.00 92.75 177 LEU A CA 1
ATOM 1456 C C . LEU A 1 177 ? 14.888 -27.856 19.083 1.00 92.75 177 LEU A C 1
ATOM 1458 O O . LEU A 1 177 ? 14.140 -27.718 20.046 1.00 92.75 177 LEU A O 1
ATOM 1462 N N . ALA A 1 178 ? 16.196 -28.094 19.211 1.00 94.88 178 ALA A N 1
ATOM 1463 C CA . ALA A 1 178 ? 16.910 -28.128 20.490 1.00 94.88 178 ALA A CA 1
ATOM 1464 C C . ALA A 1 178 ? 17.108 -26.735 21.129 1.00 94.88 178 ALA A C 1
ATOM 1466 O O . ALA A 1 178 ? 17.563 -26.635 22.265 1.00 94.88 178 ALA A O 1
ATOM 1467 N N . GLY A 1 179 ? 16.748 -25.653 20.427 1.00 95.25 179 GLY A N 1
ATOM 1468 C CA . GLY A 1 179 ? 16.827 -24.281 20.937 1.00 95.25 179 GLY A CA 1
ATOM 1469 C C . GLY A 1 179 ? 18.197 -23.612 20.789 1.00 95.25 179 GLY A C 1
ATOM 1470 O O . GLY A 1 179 ? 18.381 -22.514 21.312 1.00 95.25 179 GLY A O 1
ATOM 1471 N N . GLU A 1 180 ? 19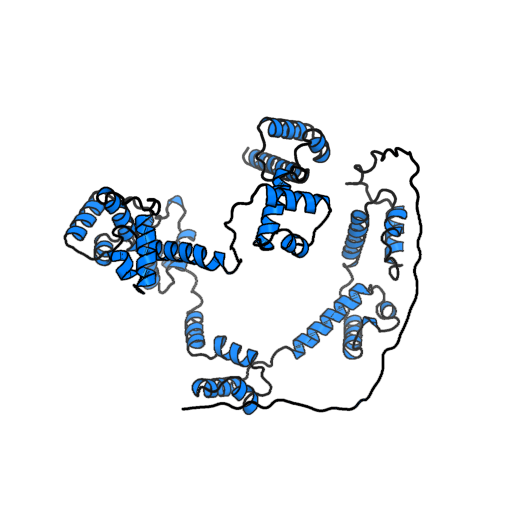.136 -24.211 20.053 1.00 96.31 180 GLU A N 1
ATOM 1472 C CA . GLU A 1 180 ? 20.489 -23.668 19.886 1.00 96.31 180 GLU A CA 1
ATOM 1473 C C . GLU A 1 180 ? 20.485 -22.335 19.102 1.00 96.31 180 GLU A C 1
ATOM 1475 O O . GLU A 1 180 ? 19.747 -22.187 18.110 1.00 96.31 180 GLU A O 1
ATOM 1480 N N . PRO A 1 181 ? 21.290 -21.334 19.513 1.00 96.31 181 PRO A N 1
ATOM 1481 C CA . PRO A 1 181 ? 21.419 -20.070 18.795 1.00 96.31 181 PRO A CA 1
ATOM 1482 C C . PRO A 1 181 ? 22.196 -20.255 17.483 1.00 96.31 181 PRO A C 1
ATOM 1484 O O . PRO A 1 181 ? 23.098 -21.081 17.387 1.00 96.31 181 PRO A O 1
ATOM 1487 N N . TYR A 1 182 ? 21.889 -19.450 16.459 1.00 96.56 182 TYR A N 1
ATOM 1488 C CA . TYR A 1 182 ? 22.509 -19.597 15.132 1.00 96.56 182 TYR A CA 1
ATOM 1489 C C . TYR A 1 182 ? 24.038 -19.472 15.128 1.00 96.56 182 TYR A C 1
ATOM 1491 O O . TYR A 1 182 ? 24.670 -20.085 14.275 1.00 96.56 182 TYR A O 1
ATOM 1499 N N . SER A 1 183 ? 24.619 -18.710 16.059 1.00 95.00 183 SER A N 1
ATOM 1500 C CA . SER A 1 183 ? 26.073 -18.601 16.217 1.00 95.00 183 SER A CA 1
ATOM 1501 C C . SER A 1 183 ? 26.704 -19.948 16.568 1.00 95.00 183 SER A C 1
ATOM 1503 O O . SER A 1 183 ? 27.662 -20.363 15.936 1.00 95.00 183 SER A O 1
ATOM 1505 N N . GLU A 1 184 ? 26.105 -20.693 17.498 1.00 95.19 184 GLU A N 1
ATOM 1506 C CA . GLU A 1 184 ? 26.609 -22.010 17.896 1.00 95.19 184 GLU A CA 1
ATOM 1507 C C . GLU A 1 184 ? 26.423 -23.054 16.786 1.00 95.19 184 GLU A C 1
ATOM 1509 O O . GLU A 1 184 ? 27.290 -23.902 16.570 1.00 95.19 184 GLU A O 1
ATOM 1514 N N . ILE A 1 185 ? 25.322 -22.952 16.035 1.00 95.75 185 ILE A N 1
ATOM 1515 C CA . ILE A 1 185 ? 25.064 -23.807 14.869 1.00 95.75 185 ILE A CA 1
ATOM 1516 C C . ILE A 1 185 ? 26.109 -23.559 13.780 1.00 95.75 185 ILE A C 1
ATOM 1518 O O . ILE A 1 185 ? 26.618 -24.522 13.208 1.00 95.75 185 ILE A O 1
ATOM 1522 N N . GLN A 1 186 ? 26.436 -22.296 13.496 1.00 95.38 186 GLN A N 1
ATOM 1523 C CA . GLN A 1 186 ? 27.502 -21.954 12.559 1.00 95.38 186 GLN A CA 1
ATOM 1524 C C . GLN A 1 186 ? 28.833 -22.527 13.049 1.00 95.38 186 GLN A C 1
ATOM 1526 O O . GLN A 1 186 ? 29.426 -23.342 12.354 1.00 95.38 186 GLN A O 1
ATOM 1531 N N . ASP A 1 187 ? 29.261 -22.170 14.257 1.00 92.50 187 ASP A N 1
ATOM 1532 C CA . ASP A 1 187 ? 30.609 -22.484 14.735 1.00 92.50 187 ASP A CA 1
ATOM 1533 C C . ASP A 1 187 ? 30.865 -23.993 14.853 1.00 92.50 187 ASP A C 1
ATOM 1535 O O . ASP A 1 187 ? 31.955 -24.465 14.532 1.00 92.50 187 ASP A O 1
ATOM 1539 N N . LYS A 1 188 ? 29.868 -24.766 15.307 1.00 94.31 188 LYS A N 1
ATOM 1540 C CA . LYS A 1 188 ? 30.056 -26.189 15.634 1.00 94.31 188 LYS A CA 1
ATOM 1541 C C . LYS A 1 188 ? 29.551 -27.156 14.572 1.00 94.31 188 LYS A C 1
ATOM 1543 O O . LYS A 1 188 ? 30.064 -28.268 14.489 1.00 94.31 188 LYS A O 1
ATOM 1548 N N . LYS A 1 189 ? 28.510 -26.790 13.818 1.00 94.31 189 LYS A N 1
ATOM 1549 C CA . LYS A 1 189 ? 27.766 -27.746 12.978 1.00 94.31 189 LYS A CA 1
ATOM 1550 C C . LYS A 1 189 ? 27.802 -27.403 11.493 1.00 94.31 189 LYS A C 1
ATOM 1552 O O . LYS A 1 189 ? 27.861 -28.309 10.669 1.00 94.31 189 LYS A O 1
ATOM 1557 N N . LEU A 1 190 ? 27.756 -26.119 11.137 1.00 93.88 190 LEU A N 1
ATOM 1558 C CA . LEU A 1 190 ? 27.709 -25.640 9.752 1.00 93.88 190 LEU A CA 1
ATOM 1559 C C . LEU A 1 190 ? 28.659 -24.439 9.542 1.00 93.88 190 LEU A C 1
ATOM 1561 O O . LEU A 1 190 ? 28.189 -23.350 9.200 1.00 93.88 190 LEU A O 1
ATOM 1565 N N . PRO A 1 191 ? 29.988 -24.611 9.710 1.00 91.38 191 PRO A N 1
ATOM 1566 C CA . PRO A 1 191 ? 30.958 -23.502 9.715 1.00 91.38 191 PRO A CA 1
ATOM 1567 C C . PRO A 1 191 ? 31.106 -22.811 8.359 1.00 91.38 191 PRO A C 1
ATOM 1569 O O . PRO A 1 191 ? 31.451 -21.635 8.272 1.00 91.38 191 PRO A O 1
ATOM 1572 N N . HIS A 1 192 ? 30.785 -23.515 7.278 1.00 86.12 192 HIS A N 1
ATOM 1573 C CA . HIS A 1 192 ? 30.764 -22.983 5.917 1.00 86.12 192 HIS A CA 1
ATOM 1574 C C . HIS A 1 192 ? 29.492 -22.182 5.591 1.00 86.12 192 HIS A C 1
ATOM 1576 O O . HIS A 1 192 ? 29.343 -21.699 4.466 1.00 86.12 192 HIS A O 1
ATOM 1582 N N . ARG A 1 193 ? 28.548 -22.042 6.534 1.00 89.88 193 ARG A N 1
ATOM 1583 C CA . ARG A 1 193 ? 27.306 -21.275 6.361 1.00 89.88 193 ARG A CA 1
ATOM 1584 C C . ARG A 1 193 ? 27.312 -20.028 7.232 1.00 89.88 193 ARG A C 1
ATOM 1586 O O . ARG A 1 193 ? 27.534 -20.098 8.429 1.00 89.88 193 ARG A O 1
ATOM 1593 N N . ASP A 1 194 ? 26.982 -18.887 6.638 1.00 90.44 194 ASP A N 1
ATOM 1594 C CA . ASP A 1 194 ? 26.776 -17.647 7.390 1.00 90.44 194 ASP A CA 1
ATOM 1595 C C . ASP A 1 194 ? 25.480 -17.684 8.230 1.00 90.44 194 ASP A C 1
ATOM 1597 O O . ASP A 1 194 ? 24.471 -18.271 7.819 1.00 90.44 194 ASP A O 1
ATOM 1601 N N . ILE A 1 195 ? 25.465 -16.975 9.362 1.00 91.56 195 ILE A N 1
ATOM 1602 C CA . ILE A 1 195 ? 24.299 -16.828 10.254 1.00 91.56 195 ILE A CA 1
ATOM 1603 C C . ILE A 1 195 ? 23.066 -16.360 9.481 1.00 91.56 195 ILE A C 1
ATOM 1605 O O . ILE A 1 195 ? 21.967 -16.889 9.670 1.00 91.56 195 ILE A O 1
ATOM 1609 N N . SER A 1 196 ? 23.234 -15.405 8.563 1.00 87.81 196 SER A N 1
ATOM 1610 C CA . SER A 1 196 ? 22.124 -14.878 7.762 1.00 87.81 196 SER A CA 1
ATOM 1611 C C . SER A 1 196 ? 21.525 -15.952 6.851 1.00 87.81 196 SER A C 1
ATOM 1613 O O . SER A 1 196 ? 20.313 -15.970 6.614 1.00 87.81 196 SER A O 1
ATOM 1615 N N . ASN A 1 197 ? 22.360 -16.875 6.360 1.00 90.81 197 ASN A N 1
ATOM 1616 C CA . ASN A 1 197 ? 21.933 -17.994 5.523 1.00 90.81 197 ASN A CA 1
ATOM 1617 C C . ASN A 1 197 ? 21.156 -19.022 6.353 1.00 90.81 197 ASN A C 1
ATOM 1619 O O . ASN A 1 197 ? 20.077 -19.442 5.930 1.00 90.81 197 ASN A O 1
ATOM 1623 N N . LEU A 1 198 ? 21.658 -19.368 7.545 1.00 94.06 198 LEU A N 1
ATOM 1624 C CA . LEU A 1 198 ? 20.988 -20.263 8.496 1.00 94.06 198 LEU A CA 1
ATOM 1625 C C . LEU A 1 198 ? 19.602 -19.722 8.881 1.00 94.06 198 LEU A C 1
ATOM 1627 O O . LEU A 1 198 ? 18.594 -20.423 8.758 1.00 94.06 198 LEU A O 1
ATOM 1631 N N . ALA A 1 199 ? 19.531 -18.445 9.270 1.00 92.69 199 ALA A N 1
ATOM 1632 C CA . ALA A 1 199 ? 18.284 -17.793 9.655 1.00 92.69 199 ALA A CA 1
ATOM 1633 C C . ALA A 1 199 ? 17.278 -17.747 8.497 1.00 92.69 199 ALA A C 1
ATOM 1635 O O . ALA A 1 199 ? 16.107 -18.094 8.668 1.00 92.69 199 ALA A O 1
ATOM 1636 N N . SER A 1 200 ? 17.733 -17.375 7.298 1.00 91.00 200 SER A N 1
ATOM 1637 C CA . SER A 1 200 ? 16.879 -17.334 6.107 1.00 91.00 200 SER A CA 1
ATOM 1638 C C . SER A 1 200 ? 16.332 -18.720 5.765 1.00 91.00 200 SER A C 1
ATOM 1640 O O . SER A 1 200 ? 15.128 -18.876 5.544 1.00 91.00 200 SER A O 1
ATOM 1642 N N . ARG A 1 201 ? 17.185 -19.753 5.773 1.00 93.94 201 ARG A N 1
ATOM 1643 C CA . ARG A 1 201 ? 16.764 -21.128 5.483 1.00 93.94 201 ARG A CA 1
ATOM 1644 C C . ARG A 1 201 ? 15.726 -21.623 6.486 1.00 93.94 201 ARG A C 1
ATOM 1646 O O . ARG A 1 201 ? 14.700 -22.175 6.082 1.00 93.94 201 ARG A O 1
ATOM 1653 N N . TRP A 1 202 ? 15.941 -21.367 7.775 1.00 94.50 202 TRP A N 1
ATOM 1654 C CA . TRP A 1 202 ? 14.979 -21.719 8.814 1.00 94.50 202 TRP A CA 1
ATOM 1655 C C . TRP A 1 202 ? 13.635 -21.010 8.612 1.00 94.50 202 TRP A C 1
ATOM 1657 O O . TRP A 1 202 ? 12.591 -21.661 8.535 1.00 94.50 202 TRP A O 1
ATOM 1667 N N . HIS A 1 203 ? 13.641 -19.684 8.473 1.00 89.62 203 HIS A N 1
ATOM 1668 C CA . HIS A 1 203 ? 12.409 -18.901 8.399 1.00 89.62 203 HIS A CA 1
ATOM 1669 C C . HIS A 1 203 ? 11.566 -19.194 7.158 1.00 89.62 203 HIS A C 1
ATOM 1671 O O . HIS A 1 203 ? 10.341 -19.226 7.275 1.00 89.62 203 HIS A O 1
ATOM 1677 N N . TYR A 1 204 ? 12.193 -19.429 6.004 1.00 85.88 204 TYR A N 1
ATOM 1678 C CA . TYR A 1 204 ? 11.470 -19.568 4.739 1.00 85.88 204 TYR A CA 1
ATOM 1679 C C . TYR A 1 204 ? 11.256 -21.012 4.281 1.00 85.88 204 TYR A C 1
ATOM 1681 O O . TYR A 1 204 ? 10.334 -21.247 3.504 1.00 85.88 204 TYR A O 1
ATOM 1689 N N . ALA A 1 205 ? 12.056 -21.982 4.740 1.00 88.62 205 ALA A N 1
ATOM 1690 C CA . ALA A 1 205 ? 11.982 -23.355 4.227 1.00 88.62 205 ALA A CA 1
ATOM 1691 C C . ALA A 1 205 ? 11.722 -24.428 5.294 1.00 88.62 205 ALA A C 1
ATOM 1693 O O . ALA A 1 205 ? 10.962 -25.359 5.024 1.00 88.62 205 ALA A O 1
ATOM 1694 N N . LEU A 1 206 ? 12.340 -24.325 6.476 1.00 92.81 206 LEU A N 1
ATOM 1695 C CA . LEU A 1 206 ? 12.403 -25.452 7.420 1.00 92.81 206 LEU A CA 1
ATOM 1696 C C . LEU A 1 206 ? 11.532 -25.298 8.669 1.00 92.81 206 LEU A C 1
ATOM 1698 O O . LEU A 1 206 ? 11.113 -26.307 9.237 1.00 92.81 206 LEU A O 1
ATOM 1702 N N . SER A 1 207 ? 11.227 -24.068 9.091 1.00 91.81 207 SER A N 1
ATOM 1703 C CA . SER A 1 207 ? 10.423 -23.843 10.295 1.00 91.81 207 SER A CA 1
ATOM 1704 C C . SER A 1 207 ? 9.035 -24.494 10.176 1.00 91.81 207 SER A C 1
ATOM 1706 O O . SER A 1 207 ? 8.485 -24.572 9.072 1.00 91.81 207 SER A O 1
ATOM 1708 N N . PRO A 1 208 ? 8.405 -24.907 11.293 1.00 86.44 208 PRO A N 1
ATOM 1709 C CA . PRO A 1 208 ? 7.054 -25.476 11.267 1.00 86.44 208 PRO A CA 1
ATOM 1710 C C . PRO A 1 208 ? 6.049 -24.582 10.529 1.00 86.44 208 PRO A C 1
ATOM 1712 O O . PRO A 1 208 ? 5.258 -25.058 9.719 1.00 86.44 208 PRO A O 1
ATOM 1715 N N . LYS A 1 209 ? 6.164 -23.262 10.720 1.00 82.75 209 LYS A N 1
ATOM 1716 C CA . LYS A 1 209 ? 5.350 -22.259 10.026 1.00 82.75 209 LYS A CA 1
ATOM 1717 C C . LYS A 1 209 ? 5.659 -22.180 8.528 1.00 82.75 209 LYS A C 1
ATOM 1719 O O . LYS A 1 209 ? 4.742 -22.031 7.728 1.00 82.75 209 LYS A O 1
ATOM 1724 N N . ALA A 1 210 ? 6.926 -22.294 8.130 1.00 80.44 210 ALA A N 1
ATOM 1725 C CA . ALA A 1 210 ? 7.302 -22.364 6.719 1.00 80.44 210 ALA A CA 1
ATOM 1726 C C . ALA A 1 210 ? 6.753 -23.628 6.052 1.00 80.44 210 ALA A C 1
ATOM 1728 O O . ALA A 1 210 ? 6.234 -23.549 4.944 1.00 80.44 210 ALA A O 1
ATOM 1729 N N . ARG A 1 211 ? 6.795 -24.777 6.737 1.00 80.19 211 ARG A N 1
ATOM 1730 C CA . ARG A 1 211 ? 6.189 -26.029 6.260 1.00 80.19 211 ARG A CA 1
ATOM 1731 C C . ARG A 1 211 ? 4.674 -25.912 6.122 1.00 80.19 211 ARG A C 1
ATOM 1733 O O . ARG A 1 211 ? 4.136 -26.312 5.096 1.00 80.19 211 ARG A O 1
ATOM 1740 N N . GLU A 1 212 ? 4.004 -25.301 7.096 1.00 78.62 212 GLU A N 1
ATOM 1741 C CA . GLU A 1 212 ? 2.568 -25.013 7.029 1.00 78.62 212 GLU A CA 1
ATOM 1742 C C . GLU A 1 212 ? 2.235 -24.081 5.850 1.00 78.62 212 GLU A C 1
ATOM 1744 O O . GLU A 1 212 ? 1.303 -24.339 5.090 1.00 78.62 212 GLU A O 1
ATOM 1749 N N . ASN A 1 213 ? 3.025 -23.023 5.648 1.00 73.81 213 ASN A N 1
ATOM 1750 C CA . ASN A 1 213 ? 2.871 -22.113 4.514 1.00 73.81 213 ASN A CA 1
ATOM 1751 C C . ASN A 1 213 ? 3.132 -22.819 3.181 1.00 73.81 213 ASN A C 1
ATOM 1753 O O . ASN A 1 213 ? 2.348 -22.658 2.254 1.00 73.81 213 ASN A O 1
ATOM 1757 N N . LYS A 1 214 ? 4.163 -23.663 3.096 1.00 75.25 214 LYS A N 1
ATOM 1758 C CA . LYS A 1 214 ? 4.463 -24.453 1.901 1.00 75.25 214 LYS A CA 1
ATOM 1759 C C . LYS A 1 214 ? 3.360 -25.469 1.614 1.00 75.25 214 LYS A C 1
ATOM 1761 O O . LYS A 1 214 ? 3.011 -25.653 0.461 1.00 75.25 214 LYS A O 1
ATOM 1766 N N . MET A 1 215 ? 2.746 -26.073 2.633 1.00 68.94 215 MET A N 1
ATOM 1767 C CA . MET A 1 215 ? 1.542 -26.899 2.466 1.00 68.94 215 MET A CA 1
ATOM 1768 C C . MET A 1 215 ? 0.327 -26.079 2.007 1.00 68.94 215 MET A C 1
ATOM 1770 O O . MET A 1 215 ? -0.478 -26.570 1.220 1.00 68.94 215 MET A O 1
ATOM 1774 N N . LYS A 1 216 ? 0.193 -24.819 2.446 1.00 69.00 216 LYS A N 1
ATOM 1775 C CA . LYS A 1 216 ? -0.832 -23.889 1.935 1.00 69.00 216 LYS A CA 1
ATOM 1776 C C . LYS A 1 216 ? -0.565 -23.462 0.488 1.00 69.00 216 LYS A C 1
ATOM 1778 O O . LYS A 1 216 ? -1.526 -23.272 -0.248 1.00 69.00 216 LYS A O 1
ATOM 1783 N N . GLU A 1 217 ? 0.695 -23.338 0.079 1.00 62.56 217 GLU A N 1
ATOM 1784 C CA . GLU A 1 217 ? 1.106 -23.031 -1.301 1.00 62.56 217 GLU A CA 1
ATOM 1785 C C . GLU A 1 217 ? 1.032 -24.246 -2.234 1.00 62.56 217 GLU A C 1
ATOM 1787 O O . GLU A 1 217 ? 0.691 -24.091 -3.402 1.00 62.56 217 GLU A O 1
ATOM 1792 N N . LEU A 1 218 ? 1.304 -25.449 -1.716 1.00 60.09 218 LEU A N 1
ATOM 1793 C CA . LEU A 1 218 ? 1.124 -26.736 -2.398 1.00 60.09 218 LEU A CA 1
ATOM 1794 C C . LEU A 1 218 ? -0.346 -27.156 -2.487 1.00 60.09 218 LEU A C 1
ATOM 1796 O O . LEU A 1 218 ? -0.643 -28.195 -3.080 1.00 60.09 218 LEU A O 1
ATOM 1800 N N . ARG A 1 219 ? -1.279 -26.358 -1.945 1.00 56.28 219 ARG A N 1
ATOM 1801 C CA . ARG A 1 219 ? -2.679 -26.467 -2.359 1.00 56.28 219 ARG A CA 1
ATOM 1802 C C . ARG A 1 219 ? -2.698 -26.405 -3.887 1.00 56.28 219 ARG A C 1
ATOM 1804 O O . ARG A 1 219 ? -2.012 -25.538 -4.434 1.00 56.28 219 ARG A O 1
ATOM 1811 N N . PRO A 1 220 ? -3.427 -27.311 -4.565 1.00 55.12 220 PRO A N 1
ATOM 1812 C CA . PRO A 1 220 ? -3.413 -27.416 -6.015 1.00 55.12 220 PRO A CA 1
ATOM 1813 C C . PRO A 1 220 ? -3.484 -26.025 -6.626 1.00 55.12 220 PRO A C 1
ATOM 1815 O O . PRO A 1 220 ? -4.400 -25.257 -6.318 1.00 55.12 220 PRO A O 1
ATOM 1818 N N . ARG A 1 221 ? -2.462 -25.678 -7.415 1.00 54.22 221 ARG A N 1
ATOM 1819 C CA . ARG A 1 221 ? -2.395 -24.424 -8.163 1.00 54.22 221 ARG A CA 1
ATOM 1820 C C . ARG A 1 221 ? -3.723 -24.323 -8.903 1.00 54.22 221 ARG A C 1
ATOM 1822 O O . ARG A 1 221 ? -3.949 -25.147 -9.781 1.00 54.22 221 ARG A O 1
ATOM 1829 N N . TYR A 1 222 ? -4.597 -23.423 -8.435 1.00 61.97 222 TYR A N 1
ATOM 1830 C CA . TYR A 1 222 ? -6.047 -23.503 -8.639 1.00 61.97 222 TYR A CA 1
ATOM 1831 C C . TYR A 1 222 ? -6.380 -24.043 -10.026 1.00 61.97 222 TYR A C 1
ATOM 1833 O O . TYR A 1 222 ? -6.059 -23.391 -11.022 1.00 61.97 222 TYR A O 1
ATOM 1841 N N . GLU A 1 223 ? -6.982 -25.235 -10.082 1.00 71.19 223 GLU A N 1
ATOM 1842 C CA . GLU A 1 223 ? -7.458 -25.812 -11.339 1.00 71.19 223 GLU A CA 1
ATOM 1843 C C . GLU A 1 223 ? -8.249 -24.743 -12.089 1.00 71.19 223 GLU A C 1
ATOM 1845 O O . GLU A 1 223 ? -8.968 -23.958 -11.464 1.00 71.19 223 GLU A O 1
ATOM 1850 N N . ARG A 1 224 ? -8.092 -24.638 -13.410 1.00 87.00 224 ARG A N 1
ATOM 1851 C CA . ARG A 1 224 ? -8.837 -23.622 -14.165 1.00 87.00 224 ARG A CA 1
ATOM 1852 C C . ARG A 1 224 ? -10.332 -23.782 -13.886 1.00 87.00 224 ARG A C 1
ATOM 1854 O O . ARG A 1 224 ? -10.816 -24.903 -13.748 1.00 87.00 224 ARG A O 1
ATOM 1861 N N . TYR A 1 225 ? -11.040 -22.661 -13.771 1.00 91.94 225 TYR A N 1
ATOM 1862 C CA . TYR A 1 225 ? -12.494 -22.700 -13.674 1.00 91.94 225 TYR A CA 1
ATOM 1863 C C . TYR A 1 225 ? -13.057 -23.385 -14.916 1.00 91.94 225 TYR A C 1
ATOM 1865 O O . TYR A 1 225 ? -12.642 -23.097 -16.041 1.00 91.94 225 TYR A O 1
ATOM 1873 N N . THR A 1 226 ? -13.958 -24.331 -14.689 1.00 93.94 226 THR A N 1
ATOM 1874 C CA . THR A 1 226 ? -14.669 -25.028 -15.759 1.00 93.94 226 THR A CA 1
ATOM 1875 C C . THR A 1 226 ? -15.981 -24.312 -16.073 1.00 93.94 226 THR A C 1
ATOM 1877 O O . THR A 1 226 ? -16.522 -23.602 -15.229 1.00 93.94 226 THR A O 1
ATOM 1880 N N . ALA A 1 227 ? -16.573 -24.568 -17.243 1.00 93.81 227 ALA A N 1
ATOM 1881 C CA . ALA A 1 227 ? -17.909 -24.051 -17.566 1.00 93.81 227 ALA A CA 1
ATOM 1882 C C . ALA A 1 227 ? -18.982 -24.486 -16.540 1.00 93.81 227 ALA A C 1
ATOM 1884 O O . ALA A 1 227 ? -19.972 -23.786 -16.322 1.00 93.81 227 ALA A O 1
ATOM 1885 N N . ARG A 1 228 ? -18.774 -25.632 -15.870 1.00 94.44 228 ARG A N 1
ATOM 1886 C CA . ARG A 1 228 ? -19.619 -26.089 -14.761 1.00 94.44 228 ARG A CA 1
ATOM 1887 C C . ARG A 1 228 ? -19.455 -25.205 -13.525 1.00 94.44 228 ARG A C 1
ATOM 1889 O O . ARG A 1 228 ? -20.459 -24.874 -12.898 1.00 94.44 228 ARG A O 1
ATOM 1896 N N . ASP A 1 229 ? -18.223 -24.817 -13.194 1.00 95.06 229 ASP A N 1
ATOM 1897 C CA . ASP A 1 229 ? -17.960 -23.880 -12.100 1.00 95.06 229 ASP A CA 1
ATOM 1898 C C . ASP A 1 229 ? -18.616 -22.527 -12.386 1.00 95.06 229 ASP A C 1
ATOM 1900 O O . ASP A 1 229 ? -19.245 -21.961 -11.500 1.00 95.06 229 ASP A O 1
ATOM 1904 N N . ASP A 1 230 ? -18.538 -22.037 -13.625 1.00 97.00 230 ASP A N 1
ATOM 1905 C CA . ASP A 1 230 ? -19.130 -20.759 -14.036 1.00 97.00 230 ASP A CA 1
ATOM 1906 C C . ASP A 1 230 ? -20.646 -20.752 -13.829 1.00 97.00 230 ASP A C 1
ATOM 1908 O O . ASP A 1 230 ? -21.194 -19.864 -13.165 1.00 97.00 230 ASP A O 1
ATOM 1912 N N . ALA A 1 231 ? -21.320 -21.786 -14.342 1.00 96.62 231 ALA A N 1
ATOM 1913 C CA . ALA A 1 231 ? -22.756 -21.962 -14.175 1.00 96.62 231 ALA A CA 1
ATOM 1914 C C . ALA A 1 231 ? -23.141 -22.062 -12.692 1.00 96.62 231 ALA A C 1
ATOM 1916 O O . ALA A 1 231 ? -24.129 -21.458 -12.267 1.00 96.62 231 ALA A O 1
ATOM 1917 N N . GLU A 1 232 ? -22.348 -22.772 -11.888 1.00 97.06 232 GLU A N 1
ATOM 1918 C CA . GLU A 1 232 ? -22.614 -22.937 -10.462 1.00 97.06 232 GLU A CA 1
ATOM 1919 C C . GLU A 1 232 ? -22.367 -21.642 -9.676 1.00 97.06 232 GLU A C 1
ATOM 1921 O O . GLU A 1 232 ? -23.198 -21.270 -8.850 1.00 97.06 232 GLU A O 1
ATOM 1926 N N . ILE A 1 233 ? -21.304 -20.887 -9.969 1.00 97.12 233 ILE A N 1
ATOM 1927 C CA . ILE A 1 233 ? -21.042 -19.572 -9.363 1.00 97.12 233 ILE A CA 1
ATOM 1928 C C . ILE A 1 233 ? -22.199 -18.620 -9.668 1.00 97.12 233 ILE A C 1
ATOM 1930 O O . ILE A 1 233 ? -22.712 -17.968 -8.754 1.00 97.12 233 ILE A O 1
ATOM 1934 N N . ILE A 1 234 ? -22.643 -18.554 -10.928 1.00 96.19 234 ILE A N 1
ATOM 1935 C CA . ILE A 1 234 ? -23.772 -17.710 -11.331 1.00 96.19 234 ILE A CA 1
ATOM 1936 C C . ILE A 1 234 ? -25.045 -18.166 -10.618 1.00 96.19 234 ILE A C 1
ATOM 1938 O O . ILE A 1 234 ? -25.729 -17.333 -10.028 1.00 96.19 234 ILE A O 1
ATOM 1942 N N . ARG A 1 235 ? -25.346 -19.469 -10.589 1.00 96.00 235 ARG A N 1
ATOM 1943 C CA . ARG A 1 235 ? -26.533 -20.019 -9.918 1.00 96.00 235 ARG A CA 1
ATOM 1944 C C . ARG A 1 235 ? -26.535 -19.713 -8.420 1.00 96.00 235 ARG A C 1
ATOM 1946 O O . ARG A 1 235 ? -27.524 -19.189 -7.908 1.00 96.00 235 ARG A O 1
ATOM 1953 N N . LEU A 1 236 ? -25.438 -20.006 -7.722 1.00 95.56 236 LEU A N 1
ATOM 1954 C CA . LEU A 1 236 ? -25.291 -19.768 -6.285 1.00 95.56 236 LEU A CA 1
ATOM 1955 C C . LEU A 1 236 ? -25.377 -18.272 -5.956 1.00 95.56 236 LEU A C 1
ATOM 1957 O O . LEU A 1 236 ? -25.969 -17.893 -4.943 1.00 95.56 236 LEU A O 1
ATOM 1961 N N . ARG A 1 237 ? -24.823 -17.411 -6.817 1.00 93.25 237 ARG A N 1
ATOM 1962 C CA . ARG A 1 237 ? -24.836 -15.964 -6.604 1.00 93.25 237 ARG A CA 1
ATOM 1963 C C . ARG A 1 237 ? -26.180 -15.322 -6.939 1.00 93.25 237 ARG A C 1
ATOM 1965 O O . ARG A 1 237 ? -26.671 -14.537 -6.136 1.00 93.25 237 ARG A O 1
ATOM 1972 N N . HIS A 1 238 ? -26.750 -15.629 -8.103 1.00 90.00 238 HIS A N 1
ATOM 1973 C CA . HIS A 1 238 ? -27.958 -14.984 -8.629 1.00 90.00 238 HIS A CA 1
ATOM 1974 C C . HIS A 1 238 ? -29.248 -15.591 -8.111 1.00 90.00 238 HIS A C 1
ATOM 1976 O O . HIS A 1 238 ? -30.140 -14.850 -7.718 1.00 90.00 238 HIS A O 1
ATOM 1982 N N . LYS A 1 239 ? -29.354 -16.922 -8.078 1.00 86.00 239 LYS A N 1
ATOM 1983 C CA . LYS A 1 239 ? -30.595 -17.573 -7.637 1.00 86.00 239 LYS A CA 1
ATOM 1984 C C . LYS A 1 239 ? -30.675 -17.695 -6.123 1.00 86.00 239 LYS A C 1
ATOM 1986 O O . LYS A 1 239 ? -31.750 -17.558 -5.560 1.00 86.00 239 LYS A O 1
ATOM 1991 N N . LEU A 1 240 ? -29.548 -17.977 -5.469 1.00 85.25 240 LEU A N 1
ATOM 1992 C CA . LEU A 1 240 ? -29.521 -18.261 -4.030 1.00 85.25 240 LEU A CA 1
ATOM 1993 C C . LEU A 1 240 ? -28.952 -17.119 -3.181 1.00 85.25 240 LEU A C 1
ATOM 1995 O O . LEU A 1 240 ? -29.035 -17.182 -1.958 1.00 85.25 240 LEU A O 1
ATOM 1999 N N . GLY A 1 241 ? -28.363 -16.086 -3.793 1.00 86.31 241 GLY A N 1
ATOM 2000 C CA . GLY A 1 241 ? -27.851 -14.919 -3.071 1.00 86.31 241 GLY A CA 1
ATOM 2001 C C . GLY A 1 241 ? -26.658 -15.204 -2.152 1.00 86.31 241 GLY A C 1
ATOM 2002 O O . GLY A 1 241 ? -26.404 -14.429 -1.231 1.00 86.31 241 GLY A O 1
ATOM 2003 N N . TRP A 1 242 ? -25.921 -16.302 -2.359 1.00 89.88 242 TRP A N 1
ATOM 2004 C CA . TRP A 1 242 ? -24.855 -16.706 -1.439 1.00 89.88 242 TRP A CA 1
ATOM 2005 C C . TRP A 1 242 ? -23.695 -15.699 -1.392 1.00 89.88 242 TRP A C 1
ATOM 2007 O O . TRP A 1 242 ? -23.362 -15.016 -2.371 1.00 89.88 242 TRP A O 1
ATOM 2017 N N . SER A 1 243 ? -23.054 -15.613 -0.222 1.00 87.31 243 SER A N 1
ATOM 2018 C CA . SER A 1 243 ? -21.838 -14.823 -0.021 1.00 87.31 243 SER A CA 1
ATOM 2019 C C . SER A 1 243 ? -20.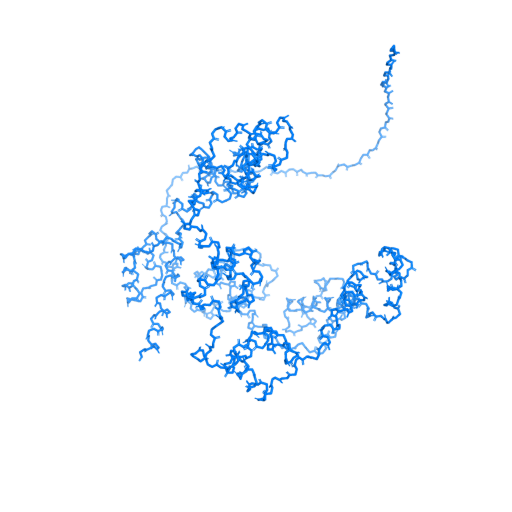637 -15.480 -0.709 1.00 87.31 243 SER A C 1
ATOM 2021 O O . SER A 1 243 ? -20.578 -16.700 -0.850 1.00 87.31 243 SER A O 1
ATOM 2023 N N . TRP A 1 244 ? -19.636 -14.684 -1.098 1.00 91.69 244 TRP A N 1
ATOM 2024 C CA . TRP A 1 244 ? -18.427 -15.207 -1.750 1.00 91.69 244 TRP A CA 1
ATOM 2025 C C . TRP A 1 244 ? -17.663 -16.216 -0.891 1.00 91.69 244 TRP A C 1
ATOM 2027 O O . TRP A 1 244 ? -17.049 -17.125 -1.435 1.00 91.69 244 TRP A O 1
ATOM 2037 N N . VAL A 1 245 ? -17.727 -16.076 0.438 1.00 86.12 245 VAL A N 1
ATOM 2038 C CA . VAL A 1 245 ? -17.132 -17.033 1.384 1.00 86.12 245 VAL A CA 1
ATOM 2039 C C . VAL A 1 245 ? -17.818 -18.387 1.257 1.00 86.12 245 VAL A C 1
ATOM 2041 O O . VAL A 1 245 ? -17.149 -19.376 0.987 1.00 86.12 245 VAL A O 1
ATOM 2044 N N . LYS A 1 246 ? -19.153 -18.410 1.321 1.00 90.12 246 LYS A N 1
ATOM 2045 C CA . LYS A 1 246 ? -19.940 -19.643 1.220 1.00 90.12 246 LYS A CA 1
ATOM 2046 C C . LYS A 1 246 ? -19.805 -20.312 -0.153 1.00 90.12 246 LYS A C 1
ATOM 2048 O O . LYS A 1 246 ? -19.737 -21.534 -0.244 1.00 90.12 246 LYS A O 1
ATOM 2053 N N . ILE A 1 247 ? -19.743 -19.518 -1.227 1.00 94.25 247 ILE A N 1
ATOM 2054 C CA . ILE A 1 247 ? -19.495 -20.037 -2.583 1.00 94.25 247 ILE A CA 1
ATOM 2055 C C . ILE A 1 247 ? -18.075 -20.615 -2.676 1.00 94.25 247 ILE A C 1
ATOM 2057 O O . ILE A 1 247 ? -17.899 -21.714 -3.193 1.00 94.25 247 ILE A O 1
ATOM 2061 N N . GLY A 1 248 ? -17.073 -19.913 -2.140 1.00 92.31 248 GLY A N 1
ATOM 2062 C CA . GLY A 1 248 ? -15.689 -20.384 -2.095 1.00 92.31 248 GLY A CA 1
ATOM 2063 C C . GLY A 1 248 ? -15.541 -21.706 -1.346 1.00 92.31 248 GLY A C 1
ATOM 2064 O O . GLY A 1 248 ? -14.985 -22.652 -1.893 1.00 92.31 248 GLY A O 1
ATOM 2065 N N . GLU A 1 249 ? -16.118 -21.813 -0.149 1.00 88.81 249 GLU A N 1
ATOM 2066 C CA . GLU A 1 249 ? -16.144 -23.055 0.634 1.00 88.81 249 GLU A CA 1
ATOM 2067 C C . GLU A 1 249 ? -16.795 -24.204 -0.143 1.00 88.81 249 GLU A C 1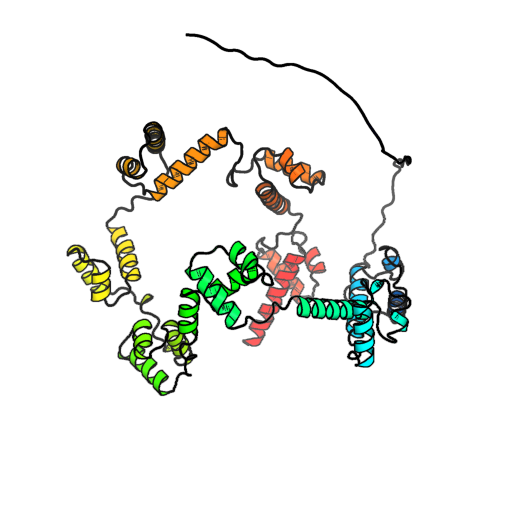
ATOM 2069 O O . GLU A 1 249 ? -16.242 -25.301 -0.192 1.00 88.81 249 GLU A O 1
ATOM 2074 N N . LYS A 1 250 ? -17.924 -23.944 -0.819 1.00 93.38 250 LYS A N 1
ATOM 2075 C CA . LYS A 1 250 ? -18.624 -24.958 -1.619 1.00 93.38 250 LYS A CA 1
ATOM 2076 C C . LYS A 1 250 ? -17.796 -25.464 -2.802 1.00 93.38 250 LYS A C 1
ATOM 2078 O O . LYS A 1 250 ? -17.906 -26.638 -3.145 1.00 93.38 250 LYS A O 1
ATOM 2083 N N . LEU A 1 251 ? -17.000 -24.594 -3.419 1.00 91.88 251 LEU A N 1
ATOM 2084 C CA . LEU A 1 251 ? -16.158 -24.925 -4.572 1.00 91.88 251 LEU A CA 1
ATOM 2085 C C . LEU A 1 251 ? -14.733 -25.349 -4.179 1.00 91.88 251 LEU A C 1
ATOM 2087 O O . LEU A 1 251 ? -13.937 -25.661 -5.057 1.00 91.88 251 LEU A O 1
ATOM 2091 N N . GLY A 1 252 ? -14.379 -25.322 -2.889 1.00 90.12 252 GLY A N 1
ATOM 2092 C CA . GLY A 1 252 ? -13.004 -25.556 -2.433 1.00 90.12 252 GLY A CA 1
ATOM 2093 C C . GLY A 1 252 ? -12.016 -24.465 -2.872 1.00 90.12 252 GLY A C 1
ATOM 2094 O O . GLY A 1 252 ? -10.824 -24.729 -3.028 1.00 90.12 252 GLY A O 1
ATOM 2095 N N . ARG A 1 253 ? -12.491 -23.233 -3.100 1.00 90.38 253 ARG A N 1
ATOM 2096 C CA . ARG A 1 253 ? -11.710 -22.105 -3.638 1.00 90.38 253 ARG A CA 1
ATOM 2097 C C . ARG A 1 253 ? -11.749 -20.885 -2.715 1.00 90.38 253 ARG A C 1
ATOM 2099 O O . ARG A 1 253 ? -12.622 -20.732 -1.866 1.00 90.38 253 ARG A O 1
ATOM 2106 N N . GLY A 1 254 ? -10.790 -19.975 -2.883 1.00 88.19 254 GLY A N 1
ATOM 2107 C CA . GLY A 1 254 ? -10.757 -18.723 -2.126 1.00 88.19 254 GLY A CA 1
ATOM 2108 C C . GLY A 1 254 ? -11.904 -17.780 -2.510 1.00 88.19 254 GLY A C 1
ATOM 2109 O O . GLY A 1 254 ? -12.160 -17.548 -3.686 1.00 88.19 254 GLY A O 1
ATOM 2110 N N . ALA A 1 255 ? -12.555 -17.150 -1.529 1.00 90.62 255 ALA A N 1
ATOM 2111 C CA . ALA A 1 255 ? -13.661 -16.215 -1.778 1.00 90.62 255 ALA A CA 1
ATOM 2112 C C . ALA A 1 255 ? -13.291 -15.075 -2.751 1.00 90.62 255 ALA A C 1
ATOM 2114 O O . ALA A 1 255 ? -14.090 -14.679 -3.599 1.00 90.62 255 ALA A O 1
ATOM 2115 N N . GLY A 1 256 ? -12.059 -14.561 -2.648 1.00 87.50 256 GLY A N 1
ATOM 2116 C CA . GLY A 1 256 ? -11.547 -13.520 -3.539 1.00 87.50 256 GLY A CA 1
ATOM 2117 C C . GLY A 1 256 ? -11.359 -13.998 -4.980 1.00 87.50 256 GLY A C 1
ATOM 2118 O O . GLY A 1 256 ? -11.705 -13.265 -5.903 1.00 87.50 256 GLY A O 1
ATOM 2119 N N . THR A 1 257 ? -10.880 -15.232 -5.184 1.00 92.81 257 THR A N 1
ATOM 2120 C CA . THR A 1 257 ? -10.679 -15.782 -6.534 1.00 92.81 257 THR A CA 1
ATOM 2121 C C . THR A 1 257 ? -12.011 -16.073 -7.211 1.00 92.81 257 THR A C 1
ATOM 2123 O O . THR A 1 257 ? -12.143 -15.828 -8.405 1.00 92.81 257 THR A O 1
ATOM 2126 N N . VAL A 1 258 ? -13.012 -16.539 -6.460 1.00 94.56 258 VAL A N 1
ATOM 2127 C CA . VAL A 1 258 ? -14.377 -16.740 -6.969 1.00 94.56 258 VAL A CA 1
ATOM 2128 C C . VAL A 1 258 ? -15.030 -15.406 -7.329 1.00 94.56 258 VAL A C 1
ATOM 2130 O O . VAL A 1 258 ? -15.658 -15.292 -8.378 1.00 94.56 258 VAL A O 1
ATOM 2133 N N . CYS A 1 259 ? -14.867 -14.377 -6.490 1.00 94.25 259 CYS A N 1
ATOM 2134 C CA . CYS A 1 259 ? -15.417 -13.047 -6.757 1.00 94.25 259 CYS A CA 1
ATOM 2135 C C . CYS A 1 259 ? -14.806 -12.414 -8.014 1.00 94.25 259 CYS A C 1
ATOM 2137 O O . CYS A 1 259 ? -15.530 -11.837 -8.824 1.00 94.25 259 CYS A O 1
ATOM 2139 N N . GLU A 1 260 ? -13.489 -12.531 -8.189 1.00 92.62 260 GLU A N 1
ATOM 2140 C CA . GLU A 1 260 ? -12.818 -12.011 -9.378 1.00 92.62 260 GLU A CA 1
ATOM 2141 C C . GLU A 1 260 ? -13.231 -12.778 -10.635 1.00 92.62 260 GLU A C 1
ATOM 2143 O O . GLU A 1 260 ? -13.572 -12.161 -11.640 1.00 92.62 260 GLU A O 1
ATOM 2148 N N . HIS A 1 261 ? -13.312 -14.109 -10.555 1.00 95.56 261 HIS A N 1
ATOM 2149 C CA . HIS A 1 261 ? -13.777 -14.935 -11.668 1.00 95.56 261 HIS A CA 1
ATOM 2150 C C . HIS A 1 261 ? -15.222 -14.615 -12.066 1.00 95.56 261 HIS A C 1
ATOM 2152 O O . HIS A 1 261 ? -15.517 -14.416 -13.240 1.00 95.56 261 HIS A O 1
ATOM 2158 N N . TYR A 1 262 ? -16.115 -14.421 -11.089 1.00 95.88 262 TYR A N 1
ATOM 2159 C CA . TYR A 1 262 ? -17.480 -13.950 -11.340 1.00 95.88 262 TYR A CA 1
ATOM 2160 C C . TYR A 1 262 ? -17.514 -12.626 -12.118 1.00 95.88 262 TYR A C 1
ATOM 2162 O O . TYR A 1 262 ? -18.341 -12.454 -13.010 1.00 95.88 262 TYR A O 1
ATOM 2170 N N . ARG A 1 263 ? -16.619 -11.678 -11.807 1.00 93.94 263 ARG A N 1
ATOM 2171 C CA . ARG A 1 263 ? -16.540 -10.408 -12.548 1.00 93.94 263 ARG A CA 1
ATOM 2172 C C . ARG A 1 263 ? -16.082 -10.613 -13.989 1.00 93.94 263 ARG A C 1
ATOM 2174 O O . ARG A 1 263 ? -16.458 -9.809 -14.836 1.00 93.94 263 ARG A O 1
ATOM 2181 N N . GLN A 1 264 ? -15.290 -11.644 -14.265 1.00 94.44 264 GLN A N 1
ATOM 2182 C CA . GLN A 1 264 ? -14.850 -11.967 -15.620 1.00 94.44 264 GLN A CA 1
ATOM 2183 C C . GLN A 1 264 ? -15.980 -12.590 -16.446 1.00 94.44 264 GLN A C 1
ATOM 2185 O O . GLN A 1 264 ? -16.142 -12.218 -17.603 1.00 94.44 264 GLN A O 1
ATOM 2190 N N . ILE A 1 265 ? -16.784 -13.480 -15.851 1.00 95.88 265 ILE A N 1
ATOM 2191 C CA . ILE A 1 265 ? -17.850 -14.204 -16.569 1.00 95.88 265 ILE A CA 1
ATOM 2192 C C . ILE A 1 265 ? -19.193 -13.456 -16.618 1.00 95.88 265 ILE A C 1
ATOM 2194 O O . ILE A 1 265 ? -19.999 -13.720 -17.505 1.00 95.88 265 ILE A O 1
ATOM 2198 N N . VAL A 1 266 ? -19.459 -12.526 -15.690 1.00 94.38 266 VAL A N 1
ATOM 2199 C CA . VAL A 1 266 ? -20.708 -11.742 -15.658 1.00 94.38 266 VAL A CA 1
ATOM 2200 C C . VAL A 1 266 ? -20.438 -10.279 -16.039 1.00 94.38 266 VAL A C 1
ATOM 2202 O O . VAL A 1 266 ? -19.644 -9.620 -15.354 1.00 94.38 266 VAL A O 1
ATOM 2205 N N . PRO A 1 267 ? -21.105 -9.728 -17.074 1.00 92.94 267 PRO A N 1
ATOM 2206 C CA . PRO A 1 267 ? -21.011 -8.315 -17.456 1.00 92.94 267 PRO A CA 1
ATOM 2207 C C . PRO A 1 267 ? -21.413 -7.362 -16.328 1.00 92.94 267 PRO A C 1
ATOM 2209 O O . PRO A 1 267 ? -22.245 -7.704 -15.490 1.00 92.94 267 PRO A O 1
ATOM 2212 N N . ALA A 1 268 ? -20.833 -6.159 -16.289 1.00 86.62 268 ALA A N 1
ATOM 2213 C CA . ALA A 1 268 ? -20.956 -5.233 -15.157 1.00 86.62 268 ALA A CA 1
ATOM 2214 C C . ALA A 1 268 ? -22.409 -4.888 -14.795 1.00 86.62 268 ALA A C 1
ATOM 2216 O O . ALA A 1 268 ? -22.749 -4.831 -13.615 1.00 86.62 268 ALA A O 1
ATOM 2217 N N . GLU A 1 269 ? -23.247 -4.726 -15.807 1.00 87.00 269 GLU A N 1
ATOM 2218 C CA . GLU A 1 269 ? -24.673 -4.425 -15.747 1.00 87.00 269 GLU A CA 1
ATOM 2219 C C . GLU A 1 269 ? -25.524 -5.566 -15.167 1.00 87.00 269 GLU A C 1
ATOM 2221 O O . GLU A 1 269 ? -26.580 -5.314 -14.595 1.00 87.00 269 GLU A O 1
ATOM 2226 N N . GLN A 1 270 ? -25.047 -6.811 -15.250 1.00 87.62 270 GLN A N 1
ATOM 2227 C CA . GLN A 1 270 ? -25.716 -8.000 -14.706 1.00 87.62 270 GLN A CA 1
ATOM 2228 C C . GLN A 1 270 ? -25.115 -8.449 -13.367 1.00 87.62 270 GLN A C 1
ATOM 2230 O O . GLN A 1 270 ? -25.572 -9.422 -12.763 1.00 87.62 270 GLN A O 1
ATOM 2235 N N . ARG A 1 271 ? -24.059 -7.782 -12.882 1.00 90.00 271 ARG A N 1
ATOM 2236 C CA . ARG A 1 271 ? -23.424 -8.153 -11.616 1.00 90.00 271 ARG A CA 1
ATOM 2237 C C . ARG A 1 271 ? -24.323 -7.763 -10.455 1.00 90.00 271 ARG A C 1
ATOM 2239 O O . ARG A 1 271 ? -24.673 -6.600 -10.274 1.00 90.00 271 ARG A O 1
ATOM 2246 N N . ILE A 1 272 ? -24.567 -8.723 -9.569 1.00 79.69 272 ILE A N 1
ATOM 2247 C CA . ILE A 1 272 ? -25.142 -8.442 -8.256 1.00 79.69 272 ILE A CA 1
ATOM 2248 C C . ILE A 1 272 ? -24.064 -7.753 -7.427 1.00 79.69 272 ILE A C 1
ATOM 2250 O O . ILE A 1 272 ? -23.212 -8.413 -6.806 1.00 79.69 272 ILE A O 1
ATOM 2254 N N . LEU A 1 273 ? -24.098 -6.418 -7.447 1.00 65.94 273 LEU A N 1
ATOM 2255 C CA . LEU A 1 273 ? -23.304 -5.566 -6.572 1.00 65.94 273 LEU A CA 1
ATOM 2256 C C . LEU A 1 273 ? -23.442 -6.100 -5.145 1.00 65.94 273 LEU A C 1
ATOM 2258 O O . LEU A 1 273 ? -24.525 -6.471 -4.691 1.00 65.94 273 LEU A O 1
ATOM 2262 N N . THR A 1 274 ? -22.311 -6.255 -4.461 1.00 56.28 274 THR A N 1
ATOM 2263 C CA . THR A 1 274 ? -22.278 -6.780 -3.095 1.00 56.28 274 THR A CA 1
ATOM 2264 C C . THR A 1 274 ? -23.308 -6.069 -2.219 1.00 56.28 274 THR A C 1
ATOM 2266 O O . THR A 1 274 ? -23.443 -4.848 -2.296 1.00 56.28 274 THR A O 1
ATOM 2269 N N . ARG A 1 275 ? -23.994 -6.843 -1.362 1.00 54.50 275 ARG A N 1
ATOM 2270 C CA . ARG A 1 275 ? -25.056 -6.388 -0.444 1.00 54.50 275 ARG A CA 1
ATOM 2271 C C . ARG A 1 275 ? -24.686 -5.167 0.412 1.00 54.50 275 ARG A C 1
ATOM 2273 O O . ARG A 1 275 ? -25.582 -4.499 0.908 1.00 54.50 275 ARG A O 1
ATOM 2280 N N . SER A 1 276 ? -23.406 -4.793 0.489 1.00 49.72 276 SER A N 1
ATOM 2281 C CA . SER A 1 276 ? -22.947 -3.563 1.145 1.00 49.72 276 SER A CA 1
ATOM 2282 C C . SER A 1 276 ? -23.483 -2.260 0.543 1.00 49.72 276 SER A C 1
ATOM 2284 O O . SER A 1 276 ? -23.300 -1.206 1.149 1.00 49.72 276 SER A O 1
ATOM 2286 N N . HIS A 1 277 ? -24.141 -2.314 -0.619 1.00 51.56 277 HIS A N 1
ATOM 2287 C CA . HIS A 1 277 ? -24.884 -1.187 -1.188 1.00 51.56 277 HIS A CA 1
ATOM 2288 C C . HIS A 1 277 ? -26.408 -1.350 -1.144 1.00 51.56 277 HIS A C 1
ATOM 2290 O O . HIS A 1 277 ? -27.104 -0.441 -1.591 1.00 51.56 277 HIS A O 1
ATOM 2296 N N . GLN A 1 278 ? -26.952 -2.446 -0.596 1.00 63.31 278 GLN A N 1
ATOM 2297 C CA . GLN A 1 278 ? -28.394 -2.510 -0.367 1.00 63.31 278 GLN A CA 1
ATOM 2298 C C . GLN A 1 278 ? -28.763 -1.456 0.670 1.00 63.31 278 GLN A C 1
ATOM 2300 O O . GLN A 1 278 ? -28.326 -1.502 1.825 1.00 63.31 278 GLN A O 1
ATOM 2305 N N . THR A 1 279 ? -29.570 -0.496 0.235 1.00 76.31 279 THR A N 1
ATOM 2306 C CA . THR A 1 279 ? -30.242 0.455 1.109 1.00 76.31 279 THR A CA 1
ATOM 2307 C C . THR A 1 279 ? -30.993 -0.313 2.186 1.00 76.31 279 THR A C 1
ATOM 2309 O O . THR A 1 279 ? -31.610 -1.336 1.906 1.00 76.31 279 THR A O 1
ATOM 2312 N N . TRP A 1 280 ? -30.899 0.159 3.425 1.00 83.25 280 TRP A N 1
ATOM 2313 C CA . TRP A 1 280 ? -31.667 -0.398 4.532 1.00 83.25 280 TRP A CA 1
ATOM 2314 C C . TRP A 1 280 ? -33.149 -0.162 4.268 1.00 83.25 280 TRP A C 1
ATOM 2316 O O . TRP A 1 280 ? -33.567 0.992 4.155 1.00 83.25 280 TRP A O 1
ATOM 2326 N N . THR A 1 281 ? -33.915 -1.239 4.155 1.00 85.69 281 THR A N 1
ATOM 2327 C CA . THR A 1 281 ? -35.374 -1.170 4.059 1.00 85.69 281 THR A CA 1
ATOM 2328 C C . THR A 1 281 ? -35.975 -0.771 5.409 1.00 85.69 281 THR A C 1
ATOM 2330 O O . THR A 1 281 ? -35.331 -0.898 6.453 1.00 85.69 281 THR A O 1
ATOM 2333 N N . HIS A 1 282 ? -37.210 -0.264 5.407 1.00 82.81 282 HIS A N 1
ATOM 2334 C CA . HIS A 1 282 ? -37.906 0.084 6.652 1.00 82.81 282 HIS A CA 1
ATOM 2335 C C . HIS A 1 282 ? -38.137 -1.149 7.540 1.00 82.81 282 HIS A C 1
ATOM 2337 O O . HIS A 1 282 ? -38.020 -1.051 8.758 1.00 82.81 282 HIS A O 1
ATOM 2343 N N . GLU A 1 283 ? -38.381 -2.314 6.938 1.00 85.25 283 GLU A N 1
ATOM 2344 C CA . GLU A 1 283 ? -38.558 -3.591 7.639 1.00 85.25 283 GLU A CA 1
ATOM 2345 C C . GLU A 1 283 ? -37.267 -4.054 8.324 1.00 85.25 283 GLU A C 1
ATOM 2347 O O . GLU A 1 283 ? -37.280 -4.369 9.511 1.00 85.25 283 GLU A O 1
ATOM 2352 N N . GLU A 1 284 ? -36.128 -4.014 7.621 1.00 90.38 284 GLU A N 1
ATOM 2353 C CA . GLU A 1 284 ? -34.824 -4.341 8.216 1.00 90.38 284 GLU A CA 1
ATOM 2354 C C . GLU A 1 284 ? -34.466 -3.397 9.369 1.00 90.38 284 GLU A C 1
ATOM 2356 O O . GLU A 1 284 ? -33.838 -3.819 10.337 1.00 90.38 284 GLU A O 1
ATOM 2361 N N . ILE A 1 285 ? -34.843 -2.115 9.272 1.00 92.06 285 ILE A N 1
ATOM 2362 C CA . ILE A 1 285 ? -34.639 -1.141 10.353 1.00 92.06 285 ILE A CA 1
ATOM 2363 C C . ILE A 1 285 ? -35.510 -1.497 11.559 1.00 92.06 285 ILE A C 1
ATOM 2365 O O . ILE A 1 285 ? -34.989 -1.520 12.669 1.00 92.06 285 ILE A O 1
ATOM 2369 N N . LYS A 1 286 ? -36.786 -1.836 11.342 1.00 92.00 286 LYS A N 1
ATOM 2370 C CA . LYS A 1 286 ? -37.707 -2.245 12.407 1.00 92.00 286 LYS A CA 1
ATOM 2371 C C . LYS A 1 286 ? -37.202 -3.491 13.142 1.00 92.00 286 LYS A C 1
ATOM 2373 O O . LYS A 1 286 ? -37.085 -3.472 14.361 1.00 92.00 286 LYS A O 1
ATOM 2378 N N . ILE A 1 287 ? -36.799 -4.530 12.407 1.00 92.06 287 ILE A N 1
ATOM 2379 C CA . ILE A 1 287 ? -36.231 -5.758 12.990 1.00 92.06 287 ILE A CA 1
ATOM 2380 C C . ILE A 1 287 ? -34.929 -5.451 13.747 1.00 92.06 287 ILE A C 1
ATOM 2382 O O . ILE A 1 287 ? -34.695 -5.976 14.835 1.00 92.06 287 ILE A O 1
ATOM 2386 N N . LEU A 1 288 ? -34.071 -4.586 13.196 1.00 94.81 288 LEU A N 1
ATOM 2387 C CA . LEU A 1 288 ? -32.838 -4.154 13.856 1.00 94.81 288 LEU A CA 1
ATOM 2388 C C . LEU A 1 288 ? -33.112 -3.433 15.184 1.00 94.81 288 LEU A C 1
ATOM 2390 O O . LEU A 1 288 ? -32.373 -3.656 16.143 1.00 94.81 288 LEU A O 1
ATOM 2394 N N . GLU A 1 289 ? -34.136 -2.579 15.241 1.00 91.00 289 GLU A N 1
ATOM 2395 C CA . GLU A 1 289 ? -34.565 -1.865 16.450 1.00 91.00 289 GLU A CA 1
ATOM 2396 C C . GLU A 1 289 ? -35.158 -2.831 17.484 1.00 91.00 289 GLU A C 1
ATOM 2398 O O . GLU A 1 289 ? -34.658 -2.880 18.608 1.00 91.00 289 GLU A O 1
ATOM 2403 N N . GLU A 1 290 ? -36.098 -3.692 17.087 1.00 92.69 290 GLU A N 1
ATOM 2404 C CA . GLU A 1 290 ? -36.719 -4.704 17.958 1.00 92.69 290 GLU A CA 1
ATOM 2405 C C . GLU A 1 290 ? -35.681 -5.655 18.574 1.00 92.69 290 GLU A C 1
ATOM 2407 O O . GLU A 1 290 ? -35.655 -5.888 19.785 1.00 92.69 290 GLU A O 1
ATOM 2412 N N . MET A 1 291 ? -34.759 -6.183 17.762 1.00 95.00 291 MET A N 1
ATOM 2413 C CA . MET A 1 291 ? -33.705 -7.065 18.267 1.00 95.00 291 MET A CA 1
ATOM 2414 C C . MET A 1 291 ? -32.727 -6.336 19.190 1.00 95.00 291 MET A C 1
ATOM 2416 O O . MET A 1 291 ? -32.151 -6.950 20.095 1.00 95.00 291 MET A O 1
ATOM 2420 N N . ARG A 1 292 ? -32.516 -5.033 18.971 1.00 90.62 292 ARG A N 1
ATOM 2421 C CA . ARG A 1 292 ? -31.651 -4.221 19.823 1.00 90.62 292 ARG A CA 1
ATOM 2422 C C . ARG A 1 292 ? -32.306 -3.927 21.169 1.00 90.62 292 ARG A C 1
ATOM 2424 O O . ARG A 1 292 ? -31.612 -4.007 22.181 1.00 90.62 292 ARG A O 1
ATOM 2431 N N . GLU A 1 293 ? -33.599 -3.620 21.180 1.00 87.44 293 GLU A N 1
ATOM 2432 C CA . GLU A 1 293 ? -34.404 -3.451 22.396 1.00 87.44 293 GLU A CA 1
ATOM 2433 C C . GLU A 1 293 ? -34.472 -4.751 23.204 1.00 87.44 293 GLU A C 1
ATOM 2435 O O . GLU A 1 293 ? -34.305 -4.731 24.421 1.00 87.44 293 GLU A O 1
ATOM 2440 N N . ALA A 1 294 ? -34.555 -5.898 22.525 1.00 90.25 294 ALA A N 1
ATOM 2441 C CA . ALA A 1 294 ? -34.443 -7.224 23.132 1.00 90.25 294 ALA A CA 1
ATOM 2442 C C . ALA A 1 294 ? -33.015 -7.594 23.603 1.00 90.25 294 ALA A C 1
ATOM 2444 O O . ALA A 1 294 ? -32.769 -8.735 24.004 1.00 90.25 294 ALA A O 1
ATOM 2445 N N . GLY A 1 295 ? -32.046 -6.673 23.518 1.00 91.31 295 GLY A N 1
ATOM 2446 C CA . GLY A 1 295 ? -30.679 -6.859 24.011 1.00 91.31 295 GLY A CA 1
ATOM 2447 C C . GLY A 1 295 ? -29.827 -7.852 23.213 1.00 91.31 295 GLY A C 1
ATOM 2448 O O . GLY A 1 295 ? -28.800 -8.313 23.713 1.00 91.31 295 GLY A O 1
ATOM 2449 N N . LYS A 1 296 ? -30.219 -8.206 21.981 1.00 94.00 296 LYS A N 1
ATOM 2450 C CA . LYS A 1 296 ? -29.463 -9.157 21.150 1.00 94.00 296 LYS A CA 1
ATOM 2451 C C . LYS A 1 296 ? -28.112 -8.580 20.721 1.00 94.00 296 LYS A C 1
ATOM 2453 O O . LYS A 1 296 ? -27.943 -7.370 20.534 1.00 94.00 296 LYS A O 1
ATOM 2458 N N . SER A 1 297 ? -27.126 -9.463 20.549 1.00 92.75 297 SER A N 1
ATOM 2459 C CA . SER A 1 297 ? -25.792 -9.062 20.103 1.00 92.75 297 SER A CA 1
ATOM 2460 C C . SER A 1 297 ? -25.814 -8.620 18.635 1.00 92.75 297 SER A C 1
ATOM 2462 O O . SER A 1 297 ? -26.623 -9.094 17.838 1.00 92.75 297 SER A O 1
ATOM 2464 N N . ASN A 1 298 ? -24.881 -7.752 18.232 1.00 93.06 298 ASN A N 1
ATOM 2465 C CA . ASN A 1 298 ? -24.758 -7.328 16.829 1.00 93.06 298 ASN A CA 1
ATOM 2466 C C . ASN A 1 298 ? -24.528 -8.515 15.877 1.00 93.06 298 ASN A C 1
ATOM 2468 O O . ASN A 1 298 ? -24.899 -8.447 14.709 1.00 93.06 298 ASN A O 1
ATOM 2472 N N . THR A 1 299 ? -23.920 -9.596 16.369 1.00 90.44 299 THR A N 1
ATOM 2473 C CA . THR A 1 299 ? -23.707 -10.833 15.613 1.00 90.44 299 THR A CA 1
ATOM 2474 C C . THR A 1 299 ? -25.023 -11.560 15.352 1.00 90.44 299 THR A C 1
ATOM 2476 O O . THR A 1 299 ? -25.235 -12.047 14.245 1.00 90.44 299 THR A O 1
ATOM 2479 N N . ASP A 1 300 ? -25.925 -11.599 16.333 1.00 87.94 300 ASP A N 1
ATOM 2480 C CA . ASP A 1 300 ? -27.239 -12.233 16.179 1.00 87.94 300 ASP A CA 1
ATOM 2481 C C . ASP A 1 300 ? -28.147 -11.404 15.271 1.00 87.94 300 ASP A C 1
ATOM 2483 O O . ASP A 1 300 ? -28.822 -11.958 14.409 1.00 87.94 300 ASP A O 1
ATOM 2487 N N . ILE A 1 301 ? -28.086 -10.074 15.393 1.00 92.62 301 ILE A N 1
ATOM 2488 C CA . ILE A 1 301 ? -28.785 -9.143 14.496 1.00 92.62 301 ILE A CA 1
ATOM 2489 C C . ILE A 1 301 ? -28.286 -9.312 13.054 1.00 92.62 301 ILE A C 1
ATOM 2491 O O . ILE A 1 301 ? -29.080 -9.393 12.121 1.00 92.62 301 ILE A O 1
ATOM 2495 N N . ALA A 1 302 ? -26.968 -9.420 12.859 1.00 91.19 302 ALA A N 1
ATOM 2496 C CA . ALA A 1 302 ? -26.370 -9.661 11.547 1.00 91.19 302 ALA A CA 1
ATOM 2497 C C . ALA A 1 302 ? -26.835 -10.985 10.925 1.00 91.19 302 ALA A C 1
ATOM 2499 O O . ALA A 1 302 ? -27.145 -11.022 9.736 1.00 91.19 302 ALA A O 1
ATOM 2500 N N . LYS A 1 303 ? -26.936 -12.050 11.730 1.00 88.06 303 LYS A N 1
ATOM 2501 C CA . LYS A 1 303 ? -27.473 -13.341 11.281 1.00 88.06 303 LYS A CA 1
ATOM 2502 C C . LYS A 1 303 ? -28.953 -13.251 10.908 1.00 88.06 303 LYS A C 1
ATOM 2504 O O . LYS A 1 303 ? -29.327 -13.773 9.866 1.00 88.06 303 LYS A O 1
ATOM 2509 N N . ALA A 1 304 ? -29.772 -12.592 11.727 1.00 88.31 304 ALA A N 1
ATOM 2510 C CA . ALA A 1 304 ? -31.212 -12.477 11.498 1.00 88.31 304 ALA A CA 1
ATOM 2511 C C . ALA A 1 304 ? -31.557 -11.648 10.251 1.00 88.31 304 ALA A C 1
ATOM 2513 O O . ALA A 1 304 ? -32.485 -11.987 9.527 1.00 88.31 304 ALA A O 1
ATOM 2514 N N . LEU A 1 305 ? -30.784 -10.595 9.976 1.00 87.56 305 LEU A N 1
ATOM 2515 C CA . LEU A 1 305 ? -30.973 -9.723 8.812 1.00 87.56 305 LEU A CA 1
ATOM 2516 C C . LEU A 1 305 ? -30.216 -10.194 7.562 1.00 87.56 305 LEU A C 1
ATOM 2518 O O . LEU A 1 305 ? -30.289 -9.539 6.527 1.00 87.56 305 LEU A O 1
ATOM 2522 N N . ASP A 1 306 ? -29.438 -11.276 7.657 1.00 83.62 306 ASP A N 1
ATOM 2523 C CA . ASP A 1 306 ? -28.531 -11.742 6.597 1.00 83.62 306 ASP A CA 1
ATOM 2524 C C . ASP A 1 306 ? -27.601 -10.618 6.062 1.00 83.62 306 ASP A C 1
ATOM 2526 O O . ASP A 1 306 ? -27.301 -10.491 4.864 1.00 83.62 306 ASP A O 1
ATOM 2530 N N . ARG A 1 307 ? -27.143 -9.767 6.994 1.00 86.62 307 ARG A N 1
ATOM 2531 C CA . ARG A 1 307 ? -26.284 -8.591 6.773 1.00 86.62 307 ARG A CA 1
ATOM 2532 C C . ARG A 1 307 ? -24.903 -8.813 7.379 1.00 86.62 307 ARG A C 1
ATOM 2534 O O . ARG A 1 307 ? -24.723 -9.560 8.337 1.00 86.62 307 ARG A O 1
ATOM 2541 N N . ALA A 1 308 ? -23.892 -8.122 6.856 1.00 84.06 308 ALA A N 1
ATOM 2542 C CA . ALA A 1 308 ? -22.561 -8.177 7.453 1.00 84.06 308 ALA A CA 1
ATOM 2543 C C . ALA A 1 308 ? -22.550 -7.496 8.833 1.00 84.06 308 ALA A C 1
ATOM 2545 O O . ALA A 1 308 ? -23.123 -6.420 9.006 1.00 84.06 308 ALA A O 1
ATOM 2546 N N . TYR A 1 309 ? -21.808 -8.062 9.792 1.00 89.62 309 TYR A N 1
ATOM 2547 C CA . TYR A 1 309 ? -21.633 -7.486 11.134 1.00 89.62 309 TYR A CA 1
ATOM 2548 C C . TYR A 1 309 ? -21.268 -5.992 11.096 1.00 89.62 309 TYR A C 1
ATOM 2550 O O . TYR A 1 309 ? -21.857 -5.179 11.807 1.00 89.62 309 TYR A O 1
ATOM 2558 N N . ASN A 1 310 ? -20.332 -5.615 10.217 1.00 85.44 310 ASN A N 1
ATOM 2559 C CA . ASN A 1 310 ? -19.894 -4.227 10.071 1.00 85.44 310 ASN A CA 1
ATOM 2560 C C . ASN A 1 310 ? -21.013 -3.305 9.566 1.00 85.44 310 ASN A C 1
ATOM 2562 O O . ASN A 1 310 ? -21.057 -2.145 9.962 1.00 85.44 310 ASN A O 1
ATOM 2566 N N . GLU A 1 311 ? -21.928 -3.792 8.726 1.00 86.19 311 GLU A N 1
ATOM 2567 C CA . GLU A 1 311 ? -23.064 -2.998 8.241 1.00 86.19 311 GLU A CA 1
ATOM 2568 C C . GLU A 1 311 ? -24.063 -2.731 9.360 1.00 86.19 311 GLU A C 1
ATOM 2570 O O . GLU A 1 311 ? -24.486 -1.590 9.536 1.00 86.19 311 GLU A O 1
ATOM 2575 N N . VAL A 1 312 ? -24.379 -3.756 10.156 1.00 91.19 312 VAL A N 1
ATOM 2576 C CA . VAL A 1 312 ? -25.233 -3.635 11.345 1.00 91.19 312 VAL A CA 1
ATOM 2577 C C . VAL A 1 312 ? -24.607 -2.673 12.354 1.00 91.19 312 VAL A C 1
ATOM 2579 O O . VAL A 1 312 ? -25.266 -1.737 12.802 1.00 91.19 312 VAL A O 1
ATOM 2582 N N . ALA A 1 313 ? -23.314 -2.825 12.654 1.00 89.12 313 ALA A N 1
ATOM 2583 C CA . ALA A 1 313 ? -22.593 -1.938 13.566 1.00 89.12 313 ALA A CA 1
ATOM 2584 C C . ALA A 1 313 ? -22.569 -0.481 13.066 1.00 89.12 313 ALA A C 1
ATOM 2586 O O . ALA A 1 313 ? -22.781 0.453 13.842 1.00 89.12 313 ALA A O 1
ATOM 2587 N N . MET A 1 314 ? -22.358 -0.272 11.763 1.00 84.94 314 MET A N 1
ATOM 2588 C CA . MET A 1 314 ? -22.382 1.053 11.136 1.00 84.94 314 MET A CA 1
ATOM 2589 C C . MET A 1 314 ? -23.787 1.659 11.083 1.00 84.94 314 MET A C 1
ATOM 2591 O O . MET A 1 314 ? -23.942 2.871 11.230 1.00 84.94 314 MET A O 1
ATOM 2595 N N . LYS A 1 315 ? -24.827 0.850 10.870 1.00 90.19 315 LYS A N 1
ATOM 2596 C CA . LYS A 1 315 ? -26.212 1.325 10.877 1.00 90.19 315 LYS A CA 1
ATOM 2597 C C . LYS A 1 315 ? -26.660 1.682 12.284 1.00 90.19 315 LYS A C 1
ATOM 2599 O O . LYS A 1 315 ? -27.228 2.756 12.459 1.00 90.19 315 LYS A O 1
ATOM 2604 N N . LEU A 1 316 ? -26.362 0.845 13.275 1.00 87.12 316 LEU A N 1
ATOM 2605 C CA . LEU A 1 316 ? -26.644 1.126 14.681 1.00 87.12 316 LEU A CA 1
ATOM 2606 C C . LEU A 1 316 ? -25.898 2.372 15.155 1.00 87.12 316 LEU A C 1
ATOM 2608 O O . LEU A 1 316 ? -26.509 3.220 15.793 1.00 87.12 316 LEU A O 1
ATOM 2612 N N . SER A 1 317 ? -24.623 2.547 14.790 1.00 80.75 317 SER A N 1
ATOM 2613 C CA . SER A 1 317 ? -23.874 3.755 15.164 1.00 80.75 317 SER A CA 1
ATOM 2614 C C . SER A 1 317 ? -24.466 5.026 14.547 1.00 80.75 317 SER A C 1
ATOM 2616 O O . SER A 1 317 ? -24.537 6.044 15.227 1.00 80.75 317 SER A O 1
ATOM 2618 N N . ARG A 1 318 ? -24.968 4.962 13.306 1.00 75.56 318 ARG A N 1
ATOM 2619 C CA . ARG A 1 318 ? -25.636 6.082 12.611 1.00 75.56 318 ARG A CA 1
ATOM 2620 C C . ARG A 1 318 ? -27.098 6.308 13.024 1.00 75.56 318 ARG A C 1
ATOM 2622 O O . ARG A 1 318 ? -27.606 7.418 12.889 1.00 75.56 318 ARG A O 1
ATOM 2629 N N . SER A 1 319 ? -27.795 5.278 13.494 1.00 70.69 319 SER A N 1
ATOM 2630 C CA . SER A 1 319 ? -29.196 5.385 13.941 1.00 70.69 319 SER A CA 1
ATOM 2631 C C . SER A 1 319 ? -29.252 5.838 15.404 1.00 70.69 319 SER A C 1
ATOM 2633 O O . SER A 1 319 ? -30.018 6.733 15.749 1.00 70.69 319 SER A O 1
ATOM 2635 N N . SER A 1 320 ? -28.307 5.364 16.226 1.00 58.34 320 SER A N 1
ATOM 2636 C CA . SER A 1 320 ? -28.043 5.851 17.586 1.00 58.34 320 SER A CA 1
ATOM 2637 C C . SER A 1 320 ? -27.742 7.350 17.641 1.00 58.34 320 SER A C 1
ATOM 2639 O O . SER A 1 320 ? -27.999 7.974 18.667 1.00 58.34 320 SER A O 1
ATOM 2641 N N . THR A 1 321 ? -27.223 7.956 16.569 1.00 49.31 321 THR A N 1
ATOM 2642 C CA . THR A 1 321 ? -26.908 9.392 16.540 1.00 49.31 321 THR A CA 1
ATOM 2643 C C . THR A 1 321 ? -28.119 10.315 16.394 1.00 49.31 321 THR A C 1
ATOM 2645 O O . THR A 1 321 ? -27.944 11.525 16.493 1.00 49.31 321 THR A O 1
ATOM 2648 N N . LYS A 1 322 ? -29.338 9.785 16.201 1.00 51.44 322 LYS A N 1
ATOM 2649 C CA . LYS A 1 322 ? -30.577 10.581 16.308 1.00 51.44 322 LYS A CA 1
ATOM 2650 C C . LYS A 1 322 ? -31.111 10.669 17.746 1.00 51.44 322 LYS A C 1
ATOM 2652 O O . LYS A 1 322 ? -31.692 11.687 18.096 1.00 51.44 322 LYS A O 1
ATOM 2657 N N . THR A 1 323 ? -30.884 9.655 18.585 1.00 44.06 323 THR A N 1
ATOM 2658 C CA . THR A 1 323 ? -31.338 9.615 19.994 1.00 44.06 323 THR A CA 1
ATOM 2659 C C . THR A 1 323 ? -30.241 9.934 21.007 1.00 44.06 323 THR A C 1
ATOM 2661 O O . THR A 1 323 ? -30.521 10.503 22.061 1.00 44.06 323 THR A O 1
ATOM 2664 N N . ARG A 1 324 ? -28.964 9.698 20.688 1.00 43.31 324 ARG A N 1
ATOM 2665 C CA . ARG A 1 324 ? -27.884 10.429 21.352 1.00 43.31 324 ARG A CA 1
ATOM 2666 C C . ARG A 1 324 ? -27.881 11.824 20.759 1.00 43.31 324 ARG A C 1
ATOM 2668 O O . ARG A 1 324 ? -27.395 11.992 19.643 1.00 43.31 324 ARG A O 1
ATOM 2675 N N . LYS A 1 325 ? -28.340 12.822 21.531 1.00 42.66 325 LYS A N 1
ATOM 2676 C CA . LYS A 1 325 ? -27.773 14.178 21.450 1.00 42.66 325 LYS A CA 1
ATOM 2677 C C . LYS A 1 325 ? -26.283 13.960 21.262 1.00 42.66 325 LYS A C 1
ATOM 2679 O O . LYS A 1 325 ? -25.637 13.425 22.163 1.00 42.66 325 LYS A O 1
ATOM 2684 N N . PHE A 1 326 ? -25.790 14.209 20.054 1.00 42.72 326 PHE A N 1
ATOM 2685 C CA . PHE A 1 326 ? -24.388 14.047 19.728 1.00 42.72 326 PHE A CA 1
ATOM 2686 C C . PHE A 1 326 ? -23.679 14.910 20.766 1.00 42.72 326 PHE A C 1
ATOM 2688 O O . PHE A 1 326 ? -23.763 16.136 20.698 1.00 42.72 326 PHE A O 1
ATOM 2695 N N . ILE A 1 327 ? -23.085 14.293 21.794 1.00 47.72 327 ILE A N 1
ATOM 2696 C CA . ILE A 1 327 ? -22.156 14.993 22.667 1.00 47.72 327 ILE A CA 1
ATOM 2697 C C . ILE A 1 327 ? -21.097 15.419 21.679 1.00 47.72 327 ILE A C 1
ATOM 2699 O O . ILE A 1 327 ? -20.395 14.578 21.120 1.00 47.72 327 ILE A O 1
ATOM 2703 N N . GLN A 1 328 ? -21.140 16.696 21.328 1.00 43.00 328 GLN A N 1
ATOM 2704 C CA . GLN A 1 328 ? -20.367 17.286 20.265 1.00 43.00 328 GLN A CA 1
ATOM 2705 C C . GLN A 1 328 ? -18.910 16.988 20.613 1.00 43.00 328 GLN A C 1
ATOM 2707 O O . GLN A 1 328 ? -18.323 17.621 21.485 1.00 43.00 328 GLN A O 1
ATOM 2712 N N . THR A 1 329 ? -18.327 15.961 19.992 1.00 47.75 329 THR A N 1
ATOM 2713 C CA . THR A 1 329 ? -16.959 15.508 20.293 1.00 47.75 329 THR A CA 1
ATOM 2714 C C . THR A 1 329 ? -15.927 16.564 19.900 1.00 47.75 329 THR A C 1
ATOM 2716 O O . THR A 1 329 ? -14.770 16.484 20.296 1.00 47.75 329 THR A O 1
ATOM 2719 N N . TYR A 1 330 ? -16.377 17.603 19.193 1.00 49.72 330 TYR A N 1
ATOM 2720 C CA . TYR A 1 330 ? -15.671 18.847 18.922 1.00 49.72 330 TYR A CA 1
ATOM 2721 C C . TYR A 1 330 ? -15.863 19.937 19.988 1.00 49.72 330 TYR A C 1
ATOM 2723 O O . TYR A 1 330 ? -15.612 21.110 19.720 1.00 49.72 330 TYR A O 1
ATOM 2731 N N . ARG A 1 331 ? -16.284 19.602 21.212 1.00 68.62 331 ARG A N 1
ATOM 2732 C CA . ARG A 1 331 ? -16.191 20.556 22.320 1.00 68.62 331 ARG A CA 1
ATOM 2733 C C . ARG A 1 331 ? -14.713 20.787 22.640 1.00 68.62 331 ARG A C 1
ATOM 2735 O O . ARG A 1 331 ? -13.990 19.836 22.947 1.00 68.62 331 ARG A O 1
ATOM 2742 N N . GLY A 1 332 ? -14.257 22.037 22.572 1.00 81.12 332 GLY A N 1
ATOM 2743 C CA . GLY A 1 332 ? -12.905 22.414 22.995 1.00 81.12 332 GLY A CA 1
ATOM 2744 C C . GLY A 1 332 ? -12.632 21.997 24.445 1.00 81.12 332 GLY A C 1
ATOM 2745 O O . GLY A 1 332 ? -13.566 21.864 25.234 1.00 81.12 332 GLY A O 1
ATOM 2746 N N . TRP A 1 333 ? -11.369 21.737 24.784 1.00 89.75 333 TRP A N 1
ATOM 2747 C CA . TRP A 1 333 ? -10.965 21.449 26.162 1.00 89.75 333 TRP A CA 1
ATOM 2748 C C . TRP A 1 333 ? -11.048 22.717 27.006 1.00 89.75 333 TRP A C 1
ATOM 2750 O O . TRP A 1 333 ? -10.402 23.717 26.695 1.00 89.75 333 TRP A O 1
ATOM 2760 N N . THR A 1 334 ? -11.840 22.669 28.066 1.00 92.38 334 THR A N 1
ATOM 2761 C CA . THR A 1 334 ? -12.020 23.777 29.009 1.00 92.38 334 THR A CA 1
ATOM 2762 C C . THR A 1 334 ? -10.883 23.831 30.033 1.00 92.38 334 THR A C 1
ATOM 2764 O O . THR A 1 334 ? -10.138 22.865 30.215 1.00 92.38 334 THR A O 1
ATOM 2767 N N . ALA A 1 335 ? -10.727 24.974 30.706 1.00 89.56 335 ALA A N 1
ATOM 2768 C CA . ALA A 1 335 ? -9.722 25.139 31.757 1.00 89.56 335 ALA A CA 1
ATOM 2769 C C . ALA A 1 335 ? -9.951 24.179 32.939 1.00 89.56 335 ALA A C 1
ATOM 2771 O O . ALA A 1 335 ? -8.989 23.617 33.451 1.00 89.56 335 ALA A O 1
ATOM 2772 N N . SER A 1 336 ? -11.209 23.917 33.310 1.00 92.38 336 SER A N 1
ATOM 2773 C CA . SER A 1 336 ? -11.554 22.963 34.371 1.00 92.38 336 SER A CA 1
ATOM 2774 C C . SER A 1 336 ? -11.210 21.522 33.994 1.00 92.38 336 SER A C 1
ATOM 2776 O O . SER A 1 336 ? -10.610 20.811 34.791 1.00 92.38 336 SER A O 1
ATOM 2778 N N . GLU A 1 337 ? -11.502 21.096 32.760 1.00 95.25 337 GLU A N 1
ATOM 2779 C CA . GLU A 1 337 ? -11.099 19.765 32.281 1.00 95.25 337 GLU A CA 1
ATOM 2780 C C . GLU A 1 337 ? -9.568 19.609 32.274 1.00 95.25 337 GLU A C 1
ATOM 2782 O O . GLU A 1 337 ? -9.050 18.552 32.622 1.00 95.25 337 GLU A O 1
ATOM 2787 N N . ASN A 1 338 ? -8.832 20.668 31.919 1.00 95.31 338 ASN A N 1
ATOM 2788 C CA . ASN A 1 338 ? -7.369 20.679 31.972 1.00 95.31 338 ASN A CA 1
ATOM 2789 C C . ASN A 1 338 ? -6.833 20.609 33.417 1.00 95.31 338 ASN A C 1
ATOM 2791 O O . ASN A 1 338 ? -5.831 19.932 33.639 1.00 95.31 338 ASN A O 1
ATOM 2795 N N . ALA A 1 339 ? -7.499 21.257 34.380 1.00 95.50 339 ALA A N 1
ATOM 2796 C CA . ALA A 1 339 ? -7.145 21.193 35.800 1.00 95.50 339 ALA A CA 1
ATOM 2797 C C . ALA A 1 339 ? -7.361 19.786 36.382 1.00 95.50 339 ALA A C 1
ATOM 2799 O O . ALA A 1 339 ? -6.526 19.303 37.141 1.00 95.50 339 ALA A O 1
ATOM 2800 N N . ILE A 1 340 ? -8.418 19.084 35.954 1.00 96.81 340 ILE A N 1
ATOM 2801 C CA . ILE A 1 340 ? -8.662 17.684 36.338 1.00 96.81 340 ILE A CA 1
ATOM 2802 C C . ILE A 1 340 ? -7.526 16.775 35.846 1.00 96.81 340 ILE A C 1
ATOM 2804 O O . ILE A 1 340 ? -7.093 15.892 36.581 1.00 96.81 340 ILE A O 1
ATOM 2808 N N . LEU A 1 341 ? -7.004 16.995 34.631 1.00 96.25 341 LEU A N 1
ATOM 2809 C CA . LEU A 1 341 ? -5.837 16.251 34.133 1.00 96.25 341 LEU A CA 1
ATOM 2810 C C . LEU A 1 341 ? -4.570 16.543 34.954 1.00 96.25 341 LEU A C 1
ATOM 2812 O O . LEU A 1 341 ? -3.782 15.636 35.207 1.00 96.25 341 LEU A O 1
ATOM 2816 N N . GLU A 1 342 ? -4.366 17.789 35.387 1.00 94.56 342 GLU A N 1
ATOM 2817 C CA . GLU A 1 342 ? -3.241 18.165 36.255 1.00 94.56 342 GLU A CA 1
ATOM 2818 C C . GLU A 1 342 ? -3.333 17.534 37.646 1.00 94.56 342 GLU A C 1
ATOM 2820 O O . GLU A 1 342 ? -2.349 16.977 38.132 1.00 94.56 342 GLU A O 1
ATOM 2825 N N . GLU A 1 343 ? -4.509 17.583 38.270 1.00 95.88 343 GLU A N 1
ATOM 2826 C CA . GLU A 1 343 ? -4.781 16.928 39.550 1.00 95.88 343 GLU A CA 1
ATOM 2827 C C . GLU A 1 343 ? -4.584 15.411 39.435 1.00 95.88 343 GLU A C 1
ATOM 2829 O O . GLU A 1 343 ? -3.870 14.810 40.238 1.00 95.88 343 GLU A O 1
ATOM 2834 N N . ALA A 1 344 ? -5.126 14.796 38.381 1.00 96.12 344 ALA A N 1
ATOM 2835 C CA . ALA A 1 344 ? -4.956 13.374 38.113 1.00 96.12 344 ALA A CA 1
ATOM 2836 C C . ALA A 1 344 ? -3.481 12.960 38.021 1.00 96.12 344 ALA A C 1
ATOM 2838 O O . ALA A 1 344 ? -3.116 11.901 38.532 1.00 96.12 344 ALA A O 1
ATOM 2839 N N . ARG A 1 345 ? -2.620 13.805 37.432 1.00 93.19 345 ARG A N 1
ATOM 2840 C CA . ARG A 1 345 ? -1.165 13.581 37.405 1.00 93.19 345 ARG A CA 1
ATOM 2841 C C . ARG A 1 345 ? -0.548 13.653 38.798 1.00 93.19 345 ARG A C 1
ATOM 2843 O O . ARG A 1 345 ? 0.227 12.770 39.148 1.00 93.19 345 ARG A O 1
ATOM 2850 N N . LYS A 1 346 ? -0.907 14.660 39.604 1.00 93.88 346 LYS A N 1
ATOM 2851 C CA . LYS A 1 346 ? -0.401 14.805 40.985 1.00 93.88 346 LYS A CA 1
ATOM 2852 C C . LYS A 1 346 ? -0.743 13.596 41.857 1.00 93.88 346 LYS A C 1
ATOM 2854 O O . LYS A 1 346 ? 0.046 13.221 42.716 1.00 93.88 346 LYS A O 1
ATOM 2859 N N . HIS A 1 347 ? -1.890 12.971 41.606 1.00 94.50 347 HIS A N 1
ATOM 2860 C CA . HIS A 1 347 ? -2.373 11.812 42.354 1.00 94.50 347 HIS A CA 1
ATOM 2861 C C . HIS A 1 347 ? -2.133 10.461 41.656 1.00 94.50 347 HIS A C 1
ATOM 2863 O O . HIS A 1 347 ? -2.666 9.453 42.113 1.00 94.50 347 HIS A O 1
ATOM 2869 N N . ASN A 1 348 ? -1.347 10.413 40.570 1.00 93.62 348 ASN A N 1
ATOM 2870 C CA . ASN A 1 348 ? -1.054 9.193 39.798 1.00 93.62 348 ASN A CA 1
ATOM 2871 C C . ASN A 1 348 ? -2.304 8.385 39.385 1.00 93.62 348 ASN A C 1
ATOM 2873 O O . ASN A 1 348 ? -2.288 7.153 39.364 1.00 93.62 348 ASN A O 1
ATOM 2877 N N . MET A 1 349 ? -3.399 9.068 39.048 1.00 95.75 349 MET A N 1
ATOM 2878 C CA . MET A 1 349 ? -4.631 8.414 38.604 1.00 95.75 349 MET A CA 1
ATOM 2879 C C . MET A 1 349 ? -4.445 7.784 37.221 1.00 95.75 349 MET A C 1
ATOM 2881 O O . MET A 1 349 ? -3.822 8.362 36.326 1.00 95.75 349 MET A O 1
ATOM 2885 N N . ASN A 1 350 ? -5.033 6.606 37.015 1.00 95.88 350 ASN A N 1
ATOM 2886 C CA . ASN A 1 350 ? -5.058 5.979 35.698 1.00 95.88 350 ASN A CA 1
ATOM 2887 C C . ASN A 1 350 ? -6.116 6.639 34.789 1.00 95.88 350 ASN A C 1
ATOM 2889 O O . ASN A 1 350 ? -7.051 7.293 35.248 1.00 95.88 350 ASN A O 1
ATOM 2893 N N . LEU A 1 351 ? -5.996 6.456 33.471 1.00 94.88 351 LEU A N 1
ATOM 2894 C CA . LEU A 1 351 ? -6.876 7.123 32.500 1.00 94.88 351 LEU A CA 1
ATOM 2895 C C . LEU A 1 351 ? -8.362 6.747 32.636 1.00 94.88 351 LEU A C 1
ATOM 2897 O O . LEU A 1 351 ? -9.208 7.543 32.234 1.00 94.88 351 LEU A O 1
ATOM 2901 N N . ALA A 1 352 ? -8.683 5.573 33.191 1.00 93.06 352 ALA A N 1
ATOM 2902 C CA . ALA A 1 352 ? -10.065 5.165 33.443 1.00 93.06 352 ALA A CA 1
ATOM 2903 C C . ALA A 1 352 ? -10.682 5.990 34.582 1.00 93.06 352 ALA A C 1
ATOM 2905 O O . ALA A 1 352 ? -11.738 6.583 34.399 1.00 93.06 352 ALA A O 1
ATOM 2906 N N . GLN A 1 353 ? -9.953 6.162 35.687 1.00 94.50 353 GLN A N 1
ATOM 2907 C CA . GLN A 1 353 ? -10.363 7.031 36.798 1.00 94.50 353 GLN A CA 1
ATOM 2908 C C . GLN A 1 353 ? -10.521 8.495 36.356 1.00 94.50 353 GLN A C 1
ATOM 2910 O O . GLN A 1 353 ? -11.411 9.209 36.812 1.00 94.50 353 GLN A O 1
ATOM 2915 N N . VAL A 1 354 ? -9.672 8.951 35.429 1.00 95.81 354 VAL A N 1
ATOM 2916 C CA . VAL A 1 354 ? -9.792 10.287 34.826 1.00 95.81 354 VAL A CA 1
ATOM 2917 C C . VAL A 1 354 ? -11.038 10.401 33.949 1.00 95.81 354 VAL A C 1
ATOM 2919 O O . VAL A 1 354 ? -11.667 11.458 33.912 1.00 95.81 354 VAL A O 1
ATOM 2922 N N . GLN A 1 355 ? -11.418 9.330 33.250 1.00 95.75 355 GLN A N 1
ATOM 2923 C CA . GLN A 1 355 ? -12.630 9.305 32.438 1.00 95.75 355 GLN A CA 1
ATOM 2924 C C . GLN A 1 355 ? -13.895 9.410 33.290 1.00 95.75 355 GLN A C 1
ATOM 2926 O O . GLN A 1 355 ? -14.807 10.142 32.905 1.00 95.75 355 GLN A O 1
ATOM 2931 N N . ASP A 1 356 ? -13.920 8.765 34.456 1.00 93.88 356 ASP A N 1
ATOM 2932 C CA . ASP A 1 356 ? -15.039 8.866 35.400 1.00 93.88 356 ASP A CA 1
ATOM 2933 C C . ASP A 1 356 ? -15.254 10.315 35.872 1.00 93.88 356 ASP A C 1
ATOM 2935 O O . ASP A 1 356 ? -16.387 10.760 36.052 1.00 93.88 356 ASP A O 1
ATOM 2939 N N . ARG A 1 357 ? -14.167 11.093 35.988 1.00 95.31 357 ARG A N 1
ATOM 2940 C CA . ARG A 1 357 ? -14.200 12.529 36.323 1.00 95.31 357 ARG A CA 1
ATOM 2941 C C . ARG A 1 357 ? -14.481 13.449 35.128 1.00 95.31 357 ARG A C 1
ATOM 2943 O O . ARG A 1 357 ? -14.737 14.635 35.321 1.00 95.31 357 ARG A O 1
ATOM 2950 N N . LEU A 1 358 ? -14.437 12.934 33.899 1.00 93.25 358 LEU A N 1
ATOM 2951 C CA . LEU A 1 358 ? -14.646 13.685 32.655 1.00 93.25 358 LEU A CA 1
ATOM 2952 C C . LEU A 1 358 ? -15.761 13.049 31.803 1.00 93.25 358 LEU A C 1
ATOM 2954 O O . LEU A 1 358 ? -15.505 12.607 30.671 1.00 93.25 358 LEU A O 1
ATOM 2958 N N . PRO A 1 359 ? -17.015 13.017 32.304 1.00 85.69 359 PRO A N 1
ATOM 2959 C CA . PRO A 1 359 ? -18.120 12.400 31.585 1.00 85.69 359 PRO A CA 1
ATOM 2960 C C . PRO A 1 359 ? -18.324 13.090 30.232 1.00 85.69 359 PRO A C 1
ATOM 2962 O O . PRO A 1 359 ? -18.470 14.308 30.129 1.00 85.69 359 PRO A O 1
ATOM 2965 N N . GLY A 1 360 ? -18.300 12.295 29.162 1.00 83.81 360 GLY A N 1
ATOM 2966 C CA . GLY A 1 360 ? -18.401 12.783 27.784 1.00 83.81 360 GLY A CA 1
ATOM 2967 C C . GLY A 1 360 ? -17.066 12.912 27.043 1.00 83.81 360 GLY A C 1
ATOM 2968 O O . GLY A 1 360 ? -17.076 13.178 25.840 1.00 83.81 360 GLY A O 1
ATOM 2969 N N . ARG A 1 361 ? -15.922 12.660 27.696 1.00 89.62 361 ARG A N 1
ATOM 2970 C CA . ARG A 1 361 ? -14.632 12.458 27.016 1.00 89.62 361 ARG A CA 1
ATOM 2971 C C . ARG A 1 361 ? -14.321 10.963 26.885 1.00 89.62 361 ARG A C 1
ATOM 2973 O O . ARG A 1 361 ? -14.581 10.169 27.783 1.00 89.62 361 ARG A O 1
ATOM 2980 N N . SER A 1 362 ? -13.779 10.555 25.739 1.00 91.31 362 SER A N 1
ATOM 2981 C CA . SER A 1 362 ? -13.295 9.181 25.542 1.00 91.31 362 SER A CA 1
ATOM 2982 C C . SER A 1 362 ? -11.874 9.021 26.083 1.00 91.31 362 SER A C 1
ATOM 2984 O O . SER A 1 362 ? -11.098 9.978 26.041 1.00 91.31 362 SER A O 1
ATOM 2986 N N . LEU A 1 363 ? -11.492 7.805 26.491 1.00 91.81 363 LEU A N 1
ATOM 2987 C CA . LEU A 1 363 ? -10.113 7.482 26.897 1.00 91.81 363 LEU A CA 1
ATOM 2988 C C . LEU A 1 363 ? -9.078 7.955 25.875 1.00 91.81 363 LEU A C 1
ATOM 2990 O O . LEU A 1 363 ? -8.067 8.542 26.241 1.00 91.81 363 LEU A O 1
ATOM 2994 N N . THR A 1 364 ? -9.347 7.756 24.583 1.00 88.06 364 THR A N 1
ATOM 2995 C CA . THR A 1 364 ? -8.451 8.194 23.506 1.00 88.06 364 THR A CA 1
ATOM 2996 C C . THR A 1 364 ? -8.310 9.716 23.460 1.00 88.06 364 THR A C 1
ATOM 2998 O O . THR A 1 364 ? -7.206 10.217 23.261 1.00 88.06 364 THR A O 1
ATOM 3001 N N . SER A 1 365 ? -9.402 10.461 23.667 1.00 90.81 365 SER A N 1
ATOM 3002 C CA . SER A 1 365 ? -9.372 11.927 23.722 1.00 90.81 365 SER A CA 1
ATOM 3003 C C . SER A 1 365 ? -8.595 12.419 24.942 1.00 90.81 365 SER A C 1
ATOM 3005 O O . SER A 1 365 ? -7.787 13.337 24.817 1.00 90.81 365 SER A O 1
ATOM 3007 N N . ILE A 1 366 ? -8.823 11.802 26.104 1.00 94.94 366 ILE A N 1
ATOM 3008 C CA . ILE A 1 366 ? -8.137 12.106 27.367 1.00 94.94 366 ILE A CA 1
ATOM 3009 C C . ILE A 1 366 ? -6.637 11.838 27.220 1.00 94.94 366 ILE A C 1
ATOM 3011 O O . ILE A 1 366 ? -5.836 12.735 27.456 1.00 94.94 366 ILE A O 1
ATOM 3015 N N . ALA A 1 367 ? -6.255 10.656 26.730 1.00 94.12 367 ALA A N 1
ATOM 3016 C CA . ALA A 1 367 ? -4.860 10.287 26.498 1.00 94.12 367 ALA A CA 1
ATOM 3017 C C . ALA A 1 367 ? -4.163 11.237 25.513 1.00 94.12 367 ALA A C 1
ATOM 3019 O O . ALA A 1 367 ? -3.021 11.640 25.733 1.00 94.12 367 ALA A O 1
ATOM 3020 N N . ALA A 1 368 ? -4.843 11.616 24.427 1.00 88.75 368 ALA A N 1
ATOM 3021 C CA . ALA A 1 368 ? -4.300 12.551 23.447 1.00 88.75 368 ALA A CA 1
ATOM 3022 C C . ALA A 1 368 ? -4.080 13.947 24.046 1.00 88.75 368 ALA A C 1
ATOM 3024 O O . ALA A 1 368 ? -3.042 14.557 23.788 1.00 88.75 368 ALA A O 1
ATOM 3025 N N . ARG A 1 369 ? -5.024 14.439 24.859 1.00 93.50 369 ARG A N 1
ATOM 3026 C CA . ARG A 1 369 ? -4.908 15.746 25.515 1.00 93.50 369 ARG A CA 1
ATOM 3027 C C . ARG A 1 369 ? -3.864 15.756 26.617 1.00 93.50 369 ARG A C 1
ATOM 3029 O O . ARG A 1 369 ? -3.081 16.695 26.689 1.00 93.50 369 ARG A O 1
ATOM 3036 N N . ASP A 1 370 ? -3.831 14.728 27.451 1.00 92.94 370 ASP A N 1
ATOM 3037 C CA . ASP A 1 370 ? -2.830 14.605 28.504 1.00 92.94 370 ASP A CA 1
ATOM 3038 C C . ASP A 1 370 ? -1.421 14.504 27.898 1.00 92.94 370 ASP A C 1
ATOM 3040 O O . ASP A 1 370 ? -0.506 15.197 28.334 1.00 92.94 370 ASP A O 1
ATOM 3044 N N . LYS A 1 371 ? -1.260 13.771 26.787 1.00 88.00 371 LYS A N 1
ATOM 3045 C CA . LYS A 1 371 ? -0.022 13.788 25.994 1.00 88.00 371 LYS A CA 1
ATOM 3046 C C . LYS A 1 371 ? 0.307 15.180 25.443 1.00 88.00 371 LYS A C 1
ATOM 3048 O O . LYS A 1 371 ? 1.474 15.552 25.426 1.00 88.00 371 LYS A O 1
ATOM 3053 N N . GLU A 1 372 ? -0.683 15.943 24.981 1.00 83.50 372 GLU A N 1
ATOM 3054 C CA . GLU A 1 372 ? -0.492 17.319 24.501 1.00 83.50 372 GLU A CA 1
ATOM 3055 C C . GLU A 1 372 ? -0.070 18.274 25.630 1.00 83.50 372 GLU A C 1
ATOM 3057 O O . GLU A 1 372 ? 0.814 19.099 25.416 1.00 83.50 372 GLU A O 1
ATOM 3062 N N . GLN A 1 373 ? -0.640 18.140 26.833 1.00 86.06 373 GLN A N 1
ATOM 3063 C CA . GLN A 1 373 ? -0.257 18.925 28.011 1.00 86.06 373 GLN A CA 1
ATOM 3064 C C . GLN A 1 373 ? 1.125 18.545 28.547 1.00 86.06 373 GLN A C 1
ATOM 3066 O O . GLN A 1 373 ? 1.916 19.438 28.838 1.00 86.06 373 GLN A O 1
ATOM 3071 N N . ARG A 1 374 ? 1.448 17.247 28.618 1.00 81.69 374 ARG A N 1
ATOM 3072 C CA . ARG A 1 374 ? 2.796 16.765 28.962 1.00 81.69 374 ARG A CA 1
ATOM 3073 C C . ARG A 1 374 ? 3.821 17.259 27.951 1.00 81.69 374 ARG A C 1
ATOM 3075 O O . ARG A 1 374 ? 4.827 17.845 28.320 1.00 81.69 374 ARG A O 1
ATOM 3082 N N . ALA A 1 375 ? 3.492 17.181 26.663 1.00 70.38 375 ALA A N 1
ATOM 3083 C CA . ALA A 1 375 ? 4.291 17.811 25.621 1.00 70.38 375 ALA A CA 1
ATOM 3084 C C . ALA A 1 375 ? 4.299 19.348 25.714 1.00 70.38 375 ALA A C 1
ATOM 3086 O O . ALA A 1 375 ? 5.147 19.970 25.097 1.00 70.38 375 ALA A O 1
ATOM 3087 N N . GLY A 1 376 ? 3.387 19.999 26.431 1.00 61.19 376 GLY A N 1
ATOM 3088 C CA . GLY A 1 376 ? 3.473 21.426 26.743 1.00 61.19 376 GLY A CA 1
ATOM 3089 C C . GLY A 1 376 ? 4.470 21.717 27.868 1.00 61.19 376 GLY A C 1
ATOM 3090 O O . GLY A 1 376 ? 5.224 22.680 27.762 1.00 61.19 376 GLY A O 1
ATOM 3091 N N . HIS A 1 377 ? 4.490 20.860 28.893 1.00 53.91 377 HIS A N 1
ATOM 3092 C CA . HIS A 1 377 ? 5.293 20.997 30.110 1.00 53.91 377 HIS A CA 1
ATOM 3093 C C . HIS A 1 377 ? 6.752 20.547 29.900 1.00 53.91 377 HIS A C 1
ATOM 3095 O O . HIS A 1 377 ? 7.674 21.321 30.133 1.00 53.91 377 HIS A O 1
ATOM 3101 N N . ASP A 1 378 ? 6.975 19.369 29.312 1.00 46.06 378 ASP A N 1
ATOM 3102 C CA . ASP A 1 378 ? 8.318 18.809 29.070 1.00 46.06 378 ASP A CA 1
ATOM 3103 C C . ASP A 1 378 ? 9.059 19.535 27.924 1.00 46.06 378 ASP A C 1
ATOM 3105 O O . ASP A 1 378 ? 10.289 19.569 27.861 1.00 46.06 378 ASP A O 1
ATOM 3109 N N . ASN A 1 379 ? 8.327 20.182 27.004 1.00 44.00 379 ASN A N 1
ATOM 3110 C CA . ASN A 1 379 ? 8.930 21.002 25.940 1.00 44.00 379 ASN A CA 1
ATOM 3111 C C . ASN A 1 379 ? 9.315 22.420 26.388 1.00 44.00 379 ASN A C 1
ATOM 3113 O O . ASN A 1 379 ? 9.899 23.146 25.577 1.00 44.00 379 ASN A O 1
ATOM 3117 N N . ALA A 1 380 ? 8.981 22.837 27.615 1.00 44.78 380 ALA A N 1
ATOM 3118 C CA . ALA A 1 380 ? 9.558 24.045 28.202 1.00 44.78 380 ALA A CA 1
ATOM 3119 C C . ALA A 1 380 ? 11.025 23.808 28.605 1.00 44.78 380 ALA A C 1
ATOM 3121 O O . ALA A 1 380 ? 11.840 24.715 28.468 1.00 44.78 380 ALA A O 1
ATOM 3122 N N . GLU A 1 381 ? 11.372 22.577 28.993 1.00 40.88 381 GLU A N 1
ATOM 3123 C CA . GLU A 1 381 ? 12.707 22.212 29.483 1.00 40.88 381 GLU A CA 1
ATOM 3124 C C . GLU A 1 381 ? 13.639 21.641 28.398 1.00 40.88 381 GLU A C 1
ATOM 3126 O O . GLU A 1 381 ? 14.840 21.886 28.438 1.00 40.88 381 GLU A O 1
ATOM 3131 N N . LEU A 1 382 ? 13.121 20.931 27.382 1.00 44.94 382 LEU A N 1
ATOM 3132 C CA . LEU A 1 382 ? 13.971 20.169 26.441 1.00 44.94 382 LEU A CA 1
ATOM 3133 C C . LEU A 1 382 ? 14.003 20.658 24.982 1.00 44.94 382 LEU A C 1
ATOM 3135 O O . LEU A 1 382 ? 14.564 19.985 24.118 1.00 44.94 382 LEU A O 1
ATOM 3139 N N . GLY A 1 383 ? 13.438 21.828 24.663 1.00 41.56 383 GLY A N 1
ATOM 3140 C CA . GLY A 1 383 ? 13.692 22.532 23.390 1.00 41.56 383 GLY A CA 1
ATOM 3141 C C . GLY A 1 383 ? 13.357 21.785 22.081 1.00 41.56 383 GLY A C 1
ATOM 3142 O O . GLY A 1 383 ? 13.651 22.288 20.993 1.00 41.56 383 GLY A O 1
ATOM 3143 N N . CYS A 1 384 ? 12.721 20.611 22.131 1.00 39.06 384 CYS A N 1
ATOM 3144 C CA . CYS A 1 384 ? 12.558 19.723 20.980 1.00 39.06 384 CYS A CA 1
ATOM 3145 C C . CYS A 1 384 ? 11.105 19.708 20.480 1.00 39.06 384 CYS A C 1
ATOM 3147 O O . CYS A 1 384 ? 10.371 18.729 20.599 1.00 39.06 384 CYS A O 1
ATOM 3149 N N . ARG A 1 385 ? 10.653 20.820 19.886 1.00 49.66 385 ARG A N 1
ATOM 3150 C CA . ARG A 1 385 ? 9.298 20.891 19.316 1.00 49.66 385 ARG A CA 1
ATOM 3151 C C . ARG A 1 385 ? 9.189 20.124 17.996 1.00 49.66 385 ARG A C 1
ATOM 3153 O O . ARG A 1 385 ? 9.830 20.441 16.991 1.00 49.66 385 ARG A O 1
ATOM 3160 N N . THR A 1 386 ? 8.254 19.180 17.958 1.00 47.03 386 THR A N 1
ATOM 3161 C CA . THR A 1 386 ? 7.733 18.576 16.731 1.00 47.03 386 THR A CA 1
ATOM 3162 C C . THR A 1 386 ? 6.806 19.565 16.004 1.00 47.03 386 THR A C 1
ATOM 3164 O O . THR A 1 386 ? 5.817 20.036 16.546 1.00 47.03 386 THR A O 1
ATOM 3167 N N . THR A 1 387 ? 7.186 19.918 14.772 1.00 48.44 387 THR A N 1
ATOM 3168 C CA . THR A 1 387 ? 6.430 20.383 13.574 1.00 48.44 387 THR A CA 1
ATOM 3169 C C . THR A 1 387 ? 5.193 21.314 13.631 1.00 48.44 387 THR A C 1
ATOM 3171 O O . THR A 1 387 ? 4.873 21.876 12.586 1.00 48.44 387 THR A O 1
ATOM 3174 N N . ARG A 1 388 ? 4.504 21.562 14.756 1.00 57.03 388 ARG A N 1
ATOM 3175 C CA . ARG A 1 388 ? 3.240 22.339 14.800 1.00 57.03 388 ARG A CA 1
ATOM 3176 C C . ARG A 1 388 ? 3.338 23.783 15.303 1.00 57.03 388 ARG A C 1
ATOM 3178 O O . ARG A 1 388 ? 2.335 24.493 15.263 1.00 57.03 388 ARG A O 1
ATOM 3185 N N . ARG A 1 389 ? 4.504 24.269 15.744 1.00 72.56 389 ARG A N 1
ATOM 3186 C CA . ARG A 1 389 ? 4.656 25.694 16.104 1.00 72.56 389 ARG A CA 1
ATOM 3187 C C . ARG A 1 389 ? 4.434 26.550 14.846 1.00 72.56 389 ARG A C 1
ATOM 3189 O O . ARG A 1 389 ? 5.132 26.351 13.849 1.00 72.56 389 ARG A O 1
ATOM 3196 N N . LYS A 1 390 ? 3.479 27.489 14.881 1.00 83.75 390 LYS A N 1
ATOM 3197 C CA . LYS A 1 390 ? 3.273 28.471 13.799 1.00 83.75 390 LYS A CA 1
ATOM 3198 C C . LYS A 1 390 ? 4.575 29.243 13.564 1.00 83.75 390 LYS A C 1
ATOM 3200 O O . LYS A 1 390 ? 5.297 29.498 14.523 1.00 83.75 390 LYS A O 1
ATOM 3205 N N . TRP A 1 391 ? 4.911 29.516 12.309 1.00 88.94 391 TRP A N 1
ATOM 3206 C CA . TRP A 1 391 ? 6.073 30.336 11.956 1.00 88.94 391 TRP A CA 1
ATOM 3207 C C . TRP A 1 391 ? 5.773 31.796 12.274 1.00 88.94 391 TRP A C 1
ATOM 3209 O O . TRP A 1 391 ? 4.691 32.266 11.917 1.00 88.94 391 TRP A O 1
ATOM 3219 N N . THR A 1 392 ? 6.681 32.467 12.976 1.00 91.38 392 THR A N 1
ATOM 3220 C CA . THR A 1 392 ? 6.577 33.906 13.236 1.00 91.38 392 THR A CA 1
ATOM 3221 C C . THR A 1 392 ? 7.138 34.699 12.061 1.00 91.38 392 THR A C 1
ATOM 3223 O O . THR A 1 392 ? 7.951 34.197 11.286 1.00 91.38 392 THR A O 1
ATOM 3226 N N . GLU A 1 393 ? 6.728 35.959 11.947 1.00 86.38 393 GLU A N 1
ATOM 3227 C CA . GLU A 1 393 ? 7.255 36.879 10.931 1.00 86.38 393 GLU A CA 1
ATOM 3228 C C . GLU A 1 393 ? 8.763 37.101 11.097 1.00 86.38 393 GLU A C 1
ATOM 3230 O O . GLU A 1 393 ? 9.489 37.170 10.112 1.00 86.38 393 GLU A O 1
ATOM 3235 N N . THR A 1 394 ? 9.258 37.102 12.338 1.00 91.44 394 THR A N 1
ATOM 3236 C CA . THR A 1 394 ? 10.694 37.174 12.643 1.00 91.44 394 THR A CA 1
ATOM 3237 C C . THR A 1 394 ? 11.461 35.944 12.156 1.00 91.44 394 THR A C 1
ATOM 3239 O O . THR A 1 394 ? 12.526 36.080 11.560 1.00 91.44 394 THR A O 1
ATOM 3242 N N . GLU A 1 395 ? 10.925 34.736 12.357 1.00 95.06 395 GLU A N 1
ATOM 3243 C CA . GLU A 1 395 ? 11.535 33.500 11.853 1.00 95.06 395 GLU A CA 1
ATOM 3244 C C . GLU A 1 395 ? 11.527 33.459 10.317 1.00 95.06 395 GLU A C 1
ATOM 3246 O O . GLU A 1 395 ? 12.496 33.005 9.704 1.00 95.06 395 GLU A O 1
ATOM 3251 N N . ASP A 1 396 ? 10.451 33.948 9.692 1.00 94.69 396 ASP A N 1
ATOM 3252 C CA . ASP A 1 396 ? 10.377 34.095 8.241 1.00 94.69 396 ASP A CA 1
ATOM 3253 C C . ASP A 1 396 ? 11.419 35.101 7.734 1.00 94.69 396 ASP A C 1
ATOM 3255 O O . ASP A 1 396 ? 12.168 34.759 6.824 1.00 94.69 396 ASP A O 1
ATOM 3259 N N . ALA A 1 397 ? 11.549 36.276 8.359 1.00 93.69 397 ALA A N 1
ATOM 3260 C CA . ALA A 1 397 ? 12.545 37.289 8.000 1.00 93.69 397 ALA A CA 1
ATOM 3261 C C . ALA A 1 397 ? 13.988 36.755 8.099 1.00 93.69 397 ALA A C 1
ATOM 3263 O O . ALA A 1 397 ? 14.800 36.991 7.205 1.00 93.69 397 ALA A O 1
ATOM 3264 N N . ILE A 1 398 ? 14.298 35.960 9.132 1.00 95.25 398 ILE A N 1
ATOM 3265 C CA . ILE A 1 398 ? 15.607 35.302 9.287 1.00 95.25 398 ILE A CA 1
ATOM 3266 C C . ILE A 1 398 ? 15.865 34.303 8.150 1.00 95.25 398 ILE A C 1
ATOM 3268 O O . ILE A 1 398 ? 16.953 34.293 7.569 1.00 95.25 398 ILE A O 1
ATOM 3272 N N . LEU A 1 399 ? 14.880 33.459 7.812 1.00 94.56 399 LEU A N 1
ATOM 3273 C CA . LEU A 1 399 ? 14.999 32.523 6.685 1.00 94.56 399 LEU A CA 1
ATOM 3274 C C . LEU A 1 399 ? 15.190 33.253 5.358 1.00 94.56 399 LEU A C 1
ATOM 3276 O O . LEU A 1 399 ? 15.940 32.799 4.495 1.00 94.56 399 LEU A O 1
ATOM 3280 N N . GLU A 1 400 ? 14.484 34.359 5.199 1.00 91.62 400 GLU A N 1
ATOM 3281 C CA . GLU A 1 400 ? 14.474 35.191 4.013 1.00 91.62 400 GLU A CA 1
ATOM 3282 C C . GLU A 1 400 ? 15.799 35.920 3.782 1.00 91.62 400 GLU A C 1
ATOM 3284 O O . GLU A 1 400 ? 16.319 35.868 2.662 1.00 91.62 400 GLU A O 1
ATOM 3289 N N . ALA A 1 401 ? 16.374 36.509 4.832 1.00 93.69 401 ALA A N 1
ATOM 3290 C CA . ALA A 1 401 ? 17.701 37.117 4.812 1.00 93.69 401 ALA A CA 1
ATOM 3291 C C . ALA A 1 401 ? 18.786 36.064 4.542 1.00 93.69 401 ALA A C 1
ATOM 3293 O O . ALA A 1 401 ? 19.595 36.218 3.631 1.00 93.69 401 ALA A O 1
ATOM 3294 N N . ALA A 1 402 ? 18.738 34.918 5.229 1.00 93.88 402 ALA A N 1
ATOM 3295 C CA . ALA A 1 402 ? 19.701 33.840 5.006 1.00 93.88 402 ALA A CA 1
ATOM 3296 C C . ALA A 1 402 ? 19.633 33.267 3.575 1.00 93.88 402 ALA A C 1
ATOM 3298 O O . ALA A 1 402 ? 20.643 32.841 3.012 1.00 93.88 402 ALA A O 1
ATOM 3299 N N . MET A 1 403 ? 18.446 33.268 2.957 1.00 88.88 403 MET A N 1
ATOM 3300 C CA . MET A 1 403 ? 18.288 32.904 1.549 1.00 88.88 403 MET A CA 1
ATOM 3301 C C . MET A 1 403 ? 18.884 33.946 0.593 1.00 88.88 403 MET A C 1
ATOM 3303 O O . MET A 1 403 ? 19.427 33.544 -0.435 1.00 88.88 403 MET A O 1
ATOM 3307 N N . GLN A 1 404 ? 18.796 35.242 0.912 1.00 86.81 404 GLN A N 1
ATOM 3308 C CA . GLN A 1 404 ? 19.430 36.321 0.140 1.00 86.81 404 GLN A CA 1
ATOM 3309 C C . GLN A 1 404 ? 20.960 36.285 0.262 1.00 86.81 404 GLN A C 1
ATOM 3311 O O . GLN A 1 404 ? 21.653 36.452 -0.735 1.00 86.81 404 GLN A O 1
ATOM 3316 N N . GLU A 1 405 ? 21.480 35.942 1.442 1.00 90.81 405 GLU A N 1
ATOM 3317 C CA . GLU A 1 405 ? 22.910 35.702 1.707 1.00 90.81 405 GLU A CA 1
ATOM 3318 C C . GLU A 1 405 ? 23.458 34.432 1.016 1.00 90.81 405 GLU A C 1
ATOM 3320 O O . GLU A 1 405 ? 24.651 34.145 1.077 1.00 90.81 405 GLU A O 1
ATOM 3325 N N . GLY A 1 406 ? 22.604 33.627 0.371 1.00 89.00 406 GLY A N 1
ATOM 3326 C CA . GLY A 1 406 ? 23.018 32.410 -0.332 1.00 89.00 406 GLY A CA 1
ATOM 3327 C C . GLY A 1 406 ? 23.295 31.204 0.576 1.00 89.00 406 GLY A C 1
ATOM 3328 O O . GLY A 1 406 ? 23.854 30.205 0.113 1.00 89.00 406 GLY A O 1
ATOM 3329 N N . ILE A 1 407 ? 22.870 31.233 1.842 1.00 88.75 407 ILE A N 1
ATOM 3330 C CA . ILE A 1 407 ? 23.050 30.125 2.789 1.00 88.75 407 ILE A CA 1
ATOM 3331 C C . ILE A 1 407 ? 22.137 28.953 2.395 1.00 88.75 407 ILE A C 1
ATOM 3333 O O . ILE A 1 407 ? 20.911 29.008 2.512 1.00 88.75 407 ILE A O 1
ATOM 3337 N N . ARG A 1 408 ? 22.738 27.853 1.916 1.00 79.56 408 ARG A N 1
ATOM 3338 C CA . ARG A 1 408 ? 22.009 26.648 1.456 1.00 79.56 408 ARG A CA 1
ATOM 3339 C C . ARG A 1 408 ? 22.053 25.468 2.426 1.00 79.56 408 ARG A C 1
ATOM 3341 O O . ARG A 1 408 ? 21.217 24.572 2.310 1.00 79.56 408 ARG A O 1
ATOM 3348 N N . LYS A 1 409 ? 23.017 25.430 3.350 1.00 90.44 409 LYS A N 1
ATOM 3349 C CA . LYS A 1 409 ? 23.183 24.310 4.289 1.00 90.44 409 LYS A CA 1
ATOM 3350 C C . LYS A 1 409 ? 22.176 24.434 5.436 1.00 90.44 409 LYS A C 1
ATOM 3352 O O . LYS A 1 409 ? 22.135 25.452 6.120 1.00 90.44 409 LYS A O 1
ATOM 3357 N N . LEU A 1 410 ? 21.375 23.388 5.657 1.00 89.50 410 LEU A N 1
ATOM 3358 C CA . LEU A 1 410 ? 20.313 23.392 6.674 1.00 89.50 410 LEU A CA 1
ATOM 3359 C C . LEU A 1 410 ? 20.856 23.514 8.105 1.00 89.50 410 LEU A C 1
ATOM 3361 O O . LEU A 1 410 ? 20.182 24.094 8.950 1.00 89.50 410 LEU A O 1
ATOM 3365 N N . ASP A 1 411 ? 22.074 23.041 8.366 1.00 88.75 411 ASP A N 1
ATOM 3366 C CA . ASP A 1 411 ? 22.684 23.118 9.700 1.00 88.75 411 ASP A CA 1
ATOM 3367 C C . ASP A 1 411 ? 23.060 24.553 10.090 1.00 88.75 411 ASP A C 1
ATOM 3369 O O . ASP A 1 411 ? 22.871 24.954 11.234 1.00 88.75 411 ASP A O 1
ATOM 3373 N N . GLN A 1 412 ? 23.481 25.368 9.117 1.00 90.62 412 GLN A N 1
ATOM 3374 C CA . GLN A 1 412 ? 23.746 26.799 9.321 1.00 90.62 412 GLN A CA 1
ATOM 3375 C C . GLN A 1 412 ? 22.458 27.597 9.560 1.00 90.62 412 GLN A C 1
ATOM 3377 O O . GLN A 1 412 ? 22.469 28.628 10.221 1.00 90.62 412 GLN A O 1
ATOM 3382 N N . LEU A 1 413 ? 21.327 27.126 9.031 1.00 91.75 413 LEU A N 1
ATOM 3383 C CA . LEU A 1 413 ? 20.017 27.732 9.286 1.00 91.75 413 LEU A CA 1
ATOM 3384 C C . LEU A 1 413 ? 19.442 27.295 10.632 1.00 91.75 413 LEU A C 1
ATOM 3386 O O . LEU A 1 413 ? 18.720 28.058 11.268 1.00 91.75 413 LEU A O 1
ATOM 3390 N N . LYS A 1 414 ? 19.773 26.079 11.077 1.00 92.75 414 LYS A N 1
ATOM 3391 C CA . LYS A 1 414 ? 19.365 25.552 12.380 1.00 92.75 414 LYS A CA 1
ATOM 3392 C C . LYS A 1 414 ? 19.952 26.378 13.525 1.00 92.75 414 LYS A C 1
ATOM 3394 O O . LYS A 1 414 ? 19.238 26.637 14.487 1.00 92.75 414 LYS A O 1
ATOM 3399 N N . SER A 1 415 ? 21.203 26.831 13.413 1.00 91.75 415 SER A N 1
ATOM 3400 C CA . SER A 1 415 ? 21.808 27.709 14.426 1.00 91.75 415 SER A CA 1
ATOM 3401 C C . SER A 1 415 ? 21.132 29.084 14.501 1.00 91.75 415 SER A C 1
ATOM 3403 O O . SER A 1 415 ? 21.008 29.630 15.591 1.00 91.75 415 SER A O 1
ATOM 3405 N N . LYS A 1 416 ? 20.626 29.614 13.376 1.00 92.25 416 LYS A N 1
ATOM 3406 C CA . LYS A 1 416 ? 19.871 30.883 13.333 1.00 92.25 416 LYS A CA 1
ATOM 3407 C C . LYS A 1 416 ? 18.405 30.754 13.798 1.00 92.25 416 LYS A C 1
ATOM 3409 O O . LYS A 1 416 ? 17.750 31.769 14.008 1.00 92.25 416 LYS A O 1
ATOM 3414 N N . LEU A 1 417 ? 17.869 29.536 13.945 1.00 92.31 417 LEU A N 1
ATOM 3415 C CA . LEU A 1 417 ? 16.462 29.271 14.294 1.00 92.31 417 LEU A CA 1
ATOM 3416 C C . LEU A 1 417 ? 16.352 28.233 15.426 1.00 92.31 417 LEU A C 1
ATOM 3418 O O . LEU A 1 417 ? 15.921 27.093 15.189 1.00 92.31 417 LEU A O 1
ATOM 3422 N N . PRO A 1 418 ? 16.728 28.601 16.666 1.00 85.75 418 PRO A N 1
ATOM 3423 C CA . PRO A 1 418 ? 16.689 27.682 17.796 1.00 85.75 418 PRO A CA 1
ATOM 3424 C C . PRO A 1 418 ? 15.265 27.155 18.034 1.00 85.75 418 PRO A C 1
ATOM 3426 O O . PRO A 1 418 ? 14.275 27.887 17.997 1.00 85.75 418 PRO A O 1
ATOM 3429 N N . GLY A 1 419 ? 15.151 25.842 18.239 1.00 82.81 419 GLY A N 1
ATOM 3430 C CA . GLY A 1 419 ? 13.864 25.157 18.407 1.00 82.81 419 GLY A CA 1
ATOM 3431 C C . GLY A 1 419 ? 13.145 24.790 17.101 1.00 82.81 419 GLY A C 1
ATOM 3432 O O . GLY A 1 419 ? 12.021 24.280 17.147 1.00 82.81 419 GLY A O 1
ATOM 3433 N N . ARG A 1 420 ? 13.766 25.002 15.929 1.00 88.56 420 ARG A N 1
ATOM 3434 C CA . ARG A 1 420 ? 13.300 24.470 14.638 1.00 88.56 420 ARG A CA 1
ATOM 3435 C C . ARG A 1 420 ? 14.231 23.364 14.149 1.00 88.56 420 ARG A C 1
ATOM 3437 O O . ARG A 1 420 ? 15.445 23.520 14.098 1.00 88.56 420 ARG A O 1
ATOM 3444 N N . ASN A 1 421 ? 13.661 22.227 13.752 1.00 88.69 421 ASN A N 1
ATOM 3445 C CA . ASN A 1 421 ? 14.438 21.159 13.125 1.00 88.69 421 ASN A CA 1
ATOM 3446 C C . ASN A 1 421 ? 14.638 21.413 11.619 1.00 88.69 421 ASN A C 1
ATOM 3448 O O . ASN A 1 421 ? 13.894 22.166 10.984 1.00 88.69 421 ASN A O 1
ATOM 3452 N N . THR A 1 422 ? 15.636 20.749 11.036 1.00 90.19 422 THR A N 1
ATOM 3453 C CA . THR A 1 422 ? 16.030 20.912 9.626 1.00 90.19 422 THR A CA 1
ATOM 3454 C C . THR A 1 422 ? 14.893 20.597 8.649 1.00 90.19 422 THR A C 1
ATOM 3456 O O . THR A 1 422 ? 14.753 21.269 7.628 1.00 90.19 422 THR A O 1
ATOM 3459 N N . SER A 1 423 ? 14.026 19.636 8.979 1.00 83.25 423 SER A N 1
ATOM 3460 C CA . SER A 1 423 ? 12.847 19.288 8.173 1.00 83.25 423 SER A CA 1
ATOM 3461 C C . SER A 1 423 ? 11.799 20.404 8.152 1.00 83.25 423 SER A C 1
ATOM 3463 O O . SER A 1 423 ? 11.277 20.738 7.087 1.00 83.25 423 SER A O 1
ATOM 3465 N N . ALA A 1 424 ? 11.514 21.020 9.302 1.00 87.69 424 ALA A N 1
ATOM 3466 C CA . ALA A 1 424 ? 10.596 22.149 9.411 1.00 87.69 424 ALA A CA 1
ATOM 3467 C C . ALA A 1 424 ? 11.140 23.376 8.669 1.00 87.69 424 ALA A C 1
ATOM 3469 O O . ALA A 1 424 ? 10.394 24.013 7.925 1.00 87.69 424 ALA A O 1
ATOM 3470 N N . ILE A 1 425 ? 12.440 23.660 8.818 1.00 93.00 425 ILE A N 1
ATOM 3471 C CA . ILE A 1 425 ? 13.148 24.724 8.091 1.00 93.00 425 ILE A CA 1
ATOM 3472 C C . ILE A 1 425 ? 13.024 24.504 6.581 1.00 93.00 425 ILE A C 1
ATOM 3474 O O . ILE A 1 425 ? 12.555 25.388 5.869 1.00 93.00 425 ILE A O 1
ATOM 3478 N N . LYS A 1 426 ? 13.345 23.300 6.089 1.00 90.19 426 LYS A N 1
ATOM 3479 C CA . LYS A 1 426 ? 13.234 22.946 4.666 1.00 90.19 426 LYS A CA 1
ATOM 3480 C C . LYS A 1 426 ? 11.805 23.118 4.145 1.00 90.19 426 LYS A C 1
ATOM 3482 O O . LYS A 1 426 ? 11.599 23.707 3.084 1.00 90.19 426 LYS A O 1
ATOM 3487 N N . ALA A 1 427 ? 10.810 22.638 4.892 1.00 87.38 427 ALA A N 1
ATOM 3488 C CA . ALA A 1 427 ? 9.405 22.783 4.525 1.00 87.38 427 ALA A CA 1
ATOM 3489 C C . ALA A 1 427 ? 8.982 24.259 4.458 1.00 87.38 427 ALA A C 1
ATOM 3491 O O . ALA A 1 427 ? 8.304 24.658 3.508 1.00 87.38 427 ALA A O 1
ATOM 3492 N N . ARG A 1 428 ? 9.414 25.091 5.417 1.00 92.44 428 ARG A N 1
ATOM 3493 C CA . ARG A 1 428 ? 9.099 26.522 5.409 1.00 92.44 428 ARG A CA 1
ATOM 3494 C C . ARG A 1 428 ? 9.814 27.272 4.304 1.00 92.44 428 ARG A C 1
ATOM 3496 O O . ARG A 1 428 ? 9.161 28.052 3.623 1.00 92.44 428 ARG A O 1
ATOM 3503 N N . GLN A 1 429 ? 11.087 26.984 4.047 1.00 89.25 429 GLN A N 1
ATOM 3504 C CA . GLN A 1 429 ? 11.802 27.530 2.894 1.00 89.25 429 GLN A CA 1
ATOM 3505 C C . GLN A 1 429 ? 11.068 27.226 1.586 1.00 89.25 429 GLN A C 1
ATOM 3507 O O . GLN A 1 429 ? 10.953 28.102 0.735 1.00 89.25 429 GLN A O 1
ATOM 3512 N N . CYS A 1 430 ? 10.507 26.022 1.421 1.00 82.25 430 CYS A N 1
ATOM 3513 C CA . CYS A 1 430 ? 9.654 25.723 0.270 1.00 82.25 430 CYS A CA 1
ATOM 3514 C C . CYS A 1 430 ? 8.399 26.608 0.221 1.00 82.25 430 CYS A C 1
ATOM 3516 O O . CYS A 1 430 ? 8.022 27.048 -0.860 1.00 82.25 430 CYS A O 1
ATOM 3518 N N . VAL A 1 431 ? 7.754 26.883 1.358 1.00 83.62 431 VAL A N 1
ATOM 3519 C CA . VAL A 1 431 ? 6.583 27.775 1.427 1.00 83.62 431 VAL A CA 1
ATOM 3520 C C . VAL A 1 431 ? 6.958 29.228 1.119 1.00 83.62 431 VAL A C 1
ATOM 3522 O O . VAL A 1 431 ? 6.260 29.865 0.337 1.00 83.62 431 VAL A O 1
ATOM 3525 N N . LEU A 1 432 ? 8.060 29.740 1.669 1.00 85.19 432 LEU A N 1
ATOM 3526 C CA . LEU A 1 432 ? 8.538 31.104 1.421 1.00 85.19 432 LEU A CA 1
ATOM 3527 C C . LEU A 1 432 ? 8.980 31.290 -0.035 1.00 85.19 432 LEU A C 1
ATOM 3529 O O . LEU A 1 432 ? 8.597 32.266 -0.669 1.00 85.19 432 LEU A O 1
ATOM 3533 N N . ARG A 1 433 ? 9.667 30.302 -0.627 1.00 78.69 433 ARG A N 1
ATOM 3534 C CA . ARG A 1 433 ? 9.979 30.293 -2.071 1.00 78.69 433 ARG A CA 1
ATOM 3535 C C . ARG A 1 433 ? 8.722 30.312 -2.940 1.00 78.69 433 ARG A C 1
ATOM 3537 O O . ARG A 1 433 ? 8.706 31.004 -3.951 1.00 78.69 433 ARG A O 1
ATOM 3544 N N . ARG A 1 434 ? 7.670 29.587 -2.539 1.00 70.94 434 ARG A N 1
ATOM 3545 C CA . ARG A 1 434 ? 6.364 29.629 -3.220 1.00 70.94 434 ARG A CA 1
ATOM 3546 C C . ARG A 1 434 ? 5.670 30.984 -3.063 1.00 70.94 434 ARG A C 1
ATOM 3548 O O . ARG A 1 434 ? 5.050 31.433 -4.017 1.00 70.94 434 ARG A O 1
ATOM 3555 N N . ARG A 1 435 ? 5.771 31.631 -1.893 1.00 71.62 435 ARG A N 1
ATOM 3556 C CA . ARG A 1 435 ? 5.211 32.974 -1.644 1.00 71.62 435 ARG A CA 1
ATOM 3557 C C . ARG A 1 435 ? 5.928 34.067 -2.440 1.00 71.62 435 ARG A C 1
ATOM 3559 O O . ARG A 1 435 ? 5.257 34.951 -2.948 1.00 71.62 435 ARG A O 1
ATOM 3566 N N . ARG A 1 436 ? 7.256 33.981 -2.576 1.00 66.00 436 ARG A N 1
ATOM 3567 C CA . ARG A 1 436 ? 8.101 34.969 -3.273 1.00 66.00 436 ARG A CA 1
ATOM 3568 C C . ARG A 1 436 ? 7.982 34.974 -4.800 1.00 66.00 436 ARG A C 1
ATOM 3570 O O . ARG A 1 436 ? 8.581 35.830 -5.423 1.00 66.00 436 ARG A O 1
ATOM 3577 N N . ALA A 1 437 ? 7.245 34.044 -5.406 1.00 55.53 437 ALA A N 1
ATOM 3578 C CA . ALA A 1 437 ? 6.900 34.090 -6.830 1.00 55.53 437 ALA A CA 1
ATOM 3579 C C . ALA A 1 437 ? 8.059 34.272 -7.846 1.00 55.53 437 ALA A C 1
ATOM 3581 O O . ALA A 1 437 ? 7.790 34.598 -8.990 1.00 55.53 437 ALA A O 1
ATOM 3582 N N . ASP A 1 438 ? 9.300 33.901 -7.511 1.00 47.97 438 ASP A N 1
ATOM 3583 C CA . ASP A 1 438 ? 10.366 33.654 -8.509 1.00 47.97 438 ASP A CA 1
ATOM 3584 C C . ASP A 1 438 ? 10.415 32.193 -8.988 1.00 47.97 438 ASP A C 1
ATOM 3586 O O . ASP A 1 438 ? 11.138 31.827 -9.915 1.00 47.97 438 ASP A O 1
ATOM 3590 N N . CYS A 1 439 ? 9.620 31.310 -8.381 1.00 47.00 439 CYS A N 1
ATOM 3591 C CA . CYS A 1 439 ? 9.458 29.947 -8.864 1.00 47.00 439 CYS A CA 1
ATOM 3592 C C . CYS A 1 439 ? 7.982 29.690 -9.144 1.00 47.00 439 CYS A C 1
ATOM 3594 O O . CYS A 1 439 ? 7.205 29.413 -8.236 1.00 47.00 439 CYS A O 1
ATOM 3596 N N . GLY A 1 440 ? 7.593 29.831 -10.416 1.00 54.66 440 GLY A N 1
ATOM 3597 C CA . GLY A 1 440 ? 6.228 29.607 -10.881 1.00 54.66 440 GLY A CA 1
ATOM 3598 C C . GLY A 1 440 ? 5.677 28.287 -10.349 1.00 54.66 440 GLY A C 1
ATOM 3599 O O . GLY A 1 440 ? 6.044 27.218 -10.838 1.00 54.66 440 GLY A O 1
ATOM 3600 N N . ASP A 1 441 ? 4.818 28.376 -9.331 1.00 57.75 441 ASP A N 1
ATOM 3601 C CA . ASP A 1 441 ? 4.202 27.216 -8.705 1.00 57.75 441 ASP A CA 1
ATOM 3602 C C . ASP A 1 441 ? 3.315 26.535 -9.756 1.00 57.75 441 ASP A C 1
ATOM 3604 O O . ASP A 1 441 ? 2.315 27.124 -10.191 1.00 57.75 441 ASP A O 1
ATOM 3608 N N . PRO A 1 442 ? 3.634 25.298 -10.181 1.00 58.06 442 PRO A N 1
ATOM 3609 C CA . PRO A 1 442 ? 2.820 24.580 -11.155 1.00 58.06 442 PRO A CA 1
ATOM 3610 C C . PRO A 1 442 ? 1.398 24.299 -10.645 1.00 58.06 442 PRO A C 1
ATOM 3612 O O . PRO A 1 442 ? 0.543 23.892 -11.430 1.00 58.06 442 PRO A O 1
ATOM 3615 N N . ARG A 1 443 ? 1.126 24.512 -9.349 1.00 59.44 443 ARG A N 1
ATOM 3616 C CA . ARG A 1 443 ? -0.185 24.322 -8.718 1.00 59.44 443 ARG A CA 1
ATOM 3617 C C . ARG A 1 443 ? -1.009 25.602 -8.589 1.00 59.44 443 ARG A C 1
ATOM 3619 O O . ARG A 1 443 ? -2.173 25.503 -8.201 1.00 59.44 443 ARG A O 1
ATOM 3626 N N . ARG A 1 444 ? -0.471 26.788 -8.913 1.00 73.19 444 ARG A N 1
ATOM 3627 C CA . ARG A 1 444 ? -1.288 28.013 -8.971 1.00 73.19 444 ARG A CA 1
ATOM 3628 C C . ARG A 1 444 ? -2.397 27.786 -10.001 1.00 73.19 444 ARG A C 1
ATOM 3630 O O . ARG A 1 444 ? -2.104 27.503 -11.164 1.00 73.19 444 ARG A O 1
ATOM 3637 N N . ARG A 1 445 ? -3.665 27.892 -9.589 1.00 80.25 445 ARG A N 1
ATOM 3638 C CA . ARG A 1 445 ? -4.816 27.696 -10.490 1.00 80.25 445 ARG A CA 1
ATOM 3639 C C . ARG A 1 445 ? -4.714 28.652 -11.673 1.00 80.25 445 ARG A C 1
ATOM 3641 O O . ARG A 1 445 ? -4.374 29.813 -11.472 1.00 80.25 445 ARG A O 1
ATOM 3648 N N . TRP A 1 446 ? -4.961 28.151 -12.879 1.00 85.06 446 TRP A N 1
ATOM 3649 C CA . TRP A 1 446 ? -5.049 28.970 -14.088 1.00 85.06 446 TRP A CA 1
ATOM 3650 C C . TRP A 1 446 ? -6.310 29.827 -14.016 1.00 85.06 446 TRP A C 1
ATOM 3652 O O . TRP A 1 446 ? -7.382 29.291 -13.732 1.00 85.06 446 TRP A O 1
ATOM 3662 N N . THR A 1 447 ? -6.187 31.130 -14.244 1.00 90.50 447 THR A N 1
ATOM 3663 C CA . THR A 1 447 ? -7.352 32.004 -14.393 1.00 90.50 447 THR A CA 1
ATOM 3664 C C . THR A 1 447 ? -7.988 31.796 -15.767 1.00 90.50 447 THR A C 1
ATOM 3666 O O . THR A 1 447 ? -7.385 31.210 -16.675 1.00 90.50 447 THR A O 1
ATOM 3669 N N . ALA A 1 448 ? -9.219 32.282 -15.932 1.00 87.44 448 ALA A N 1
ATOM 3670 C CA . ALA A 1 448 ? -9.896 32.264 -17.225 1.00 87.44 448 ALA A CA 1
ATOM 3671 C C . ALA A 1 448 ? -9.112 33.063 -18.284 1.00 87.44 448 ALA A C 1
ATOM 3673 O O . ALA A 1 448 ? -8.915 32.569 -19.390 1.00 87.44 448 ALA A O 1
ATOM 3674 N N . SER A 1 449 ? -8.576 34.235 -17.921 1.00 89.94 449 SER A N 1
ATOM 3675 C CA . SER A 1 449 ? -7.778 35.080 -18.820 1.00 89.94 449 SER A CA 1
ATOM 3676 C C . SER A 1 449 ? -6.476 34.411 -19.264 1.00 89.94 449 SER A C 1
ATOM 3678 O O . SER A 1 449 ? -6.188 34.352 -20.455 1.00 89.94 449 SER A O 1
ATOM 3680 N N . GLU A 1 450 ? -5.715 33.823 -18.339 1.00 94.19 450 GLU A N 1
ATOM 3681 C CA . GLU A 1 450 ? -4.480 33.099 -18.674 1.00 94.19 450 GLU A CA 1
ATOM 3682 C C . GLU A 1 450 ? -4.763 31.873 -19.547 1.00 94.19 450 GLU A C 1
ATOM 3684 O O . GLU A 1 450 ? -3.971 31.520 -20.420 1.00 94.19 450 GLU A O 1
ATOM 3689 N N . THR A 1 451 ? -5.901 31.219 -19.310 1.00 94.50 451 THR A N 1
ATOM 3690 C CA . THR A 1 451 ? -6.347 30.079 -20.110 1.00 94.50 451 THR A CA 1
ATOM 3691 C C . THR A 1 451 ? -6.714 30.506 -21.530 1.00 94.50 451 THR A C 1
ATOM 3693 O O . THR A 1 451 ? -6.308 29.832 -22.474 1.00 94.50 451 THR A O 1
ATOM 3696 N N . ALA A 1 452 ? -7.412 31.634 -21.692 1.00 94.88 452 ALA A N 1
ATOM 3697 C CA . ALA A 1 452 ? -7.750 32.192 -22.999 1.00 94.88 452 ALA A CA 1
ATOM 3698 C C . ALA A 1 452 ? -6.490 32.590 -23.785 1.00 94.88 452 ALA A C 1
ATOM 3700 O O . ALA A 1 452 ? -6.343 32.202 -24.942 1.00 94.88 452 ALA A O 1
ATOM 3701 N N . ILE A 1 453 ? -5.530 33.260 -23.133 1.00 96.00 453 ILE A N 1
ATOM 3702 C CA . ILE A 1 453 ? -4.235 33.623 -23.736 1.00 96.00 453 ILE A CA 1
ATOM 3703 C C . ILE A 1 453 ? -3.474 32.370 -24.187 1.00 96.00 453 ILE A C 1
ATOM 3705 O O . ILE A 1 453 ? -2.944 32.328 -25.296 1.00 96.00 453 ILE A O 1
ATOM 3709 N N . LEU A 1 454 ? -3.440 31.327 -23.349 1.00 95.69 454 LEU A N 1
ATOM 3710 C CA . LEU A 1 454 ? -2.796 30.057 -23.685 1.00 95.69 454 LEU A CA 1
ATOM 3711 C C . LEU A 1 454 ? -3.460 29.379 -24.893 1.00 95.69 454 LEU A C 1
ATOM 3713 O O . LEU A 1 454 ? -2.760 28.847 -25.750 1.00 95.69 454 LEU A O 1
ATOM 3717 N N . GLN A 1 455 ? -4.793 29.367 -24.951 1.00 94.62 455 GLN A N 1
ATOM 3718 C CA . GLN A 1 455 ? -5.546 28.743 -26.040 1.00 94.62 455 GLN A CA 1
ATOM 3719 C C . GLN A 1 455 ? -5.368 29.488 -27.365 1.00 94.62 455 GLN A C 1
ATOM 3721 O O . GLN A 1 455 ? -5.089 28.834 -28.367 1.00 94.62 455 GLN A O 1
ATOM 3726 N N . ALA A 1 456 ? -5.459 30.821 -27.360 1.00 95.56 456 ALA A N 1
ATOM 3727 C CA . ALA A 1 456 ? -5.214 31.649 -28.541 1.00 95.56 456 ALA A CA 1
ATOM 3728 C C . ALA A 1 456 ? -3.788 31.437 -29.072 1.00 95.56 456 ALA A C 1
ATOM 3730 O O . ALA A 1 456 ? -3.587 31.094 -30.234 1.00 95.56 456 ALA A O 1
ATOM 3731 N N . ALA A 1 457 ? -2.793 31.483 -28.182 1.00 96.44 457 ALA A N 1
ATOM 3732 C CA . ALA A 1 457 ? -1.407 31.250 -28.564 1.00 96.44 457 ALA A CA 1
ATOM 3733 C C . ALA A 1 457 ? -1.169 29.824 -29.106 1.00 96.44 457 ALA A C 1
ATOM 3735 O O . ALA A 1 457 ? -0.381 29.635 -30.027 1.00 96.44 457 ALA A O 1
ATOM 3736 N N . LEU A 1 458 ? -1.868 28.808 -28.584 1.00 94.56 458 LEU A N 1
ATOM 3737 C CA . LEU A 1 458 ? -1.810 27.446 -29.128 1.00 94.56 458 LEU A CA 1
ATOM 3738 C C . LEU A 1 458 ? -2.460 27.325 -30.514 1.00 94.56 458 LEU A C 1
ATOM 3740 O O . LEU A 1 458 ? -1.978 26.536 -31.325 1.00 94.56 458 LEU A O 1
ATOM 3744 N N . GLN A 1 459 ? -3.534 28.070 -30.786 1.00 92.69 459 GLN A N 1
ATOM 3745 C CA . GLN A 1 459 ? -4.165 28.122 -32.111 1.00 92.69 459 GLN A CA 1
ATOM 3746 C C . GLN A 1 459 ? -3.248 28.782 -33.146 1.00 92.69 459 GLN A C 1
ATOM 3748 O O . GLN A 1 459 ? -3.164 28.304 -34.272 1.00 92.69 459 GLN A O 1
ATOM 3753 N N . GLU A 1 460 ? -2.496 29.801 -32.736 1.00 94.81 460 GLU A N 1
ATOM 3754 C CA . GLU A 1 460 ? -1.461 30.460 -33.545 1.00 94.81 460 GLU A CA 1
ATOM 3755 C C . GLU A 1 460 ? -0.190 29.605 -33.735 1.00 94.81 460 GLU A C 1
ATOM 3757 O O . GLU A 1 460 ? 0.742 30.014 -34.424 1.00 94.81 460 GLU A O 1
ATOM 3762 N N . GLY A 1 461 ? -0.104 28.427 -33.106 1.00 95.00 461 GLY A N 1
ATOM 3763 C CA . GLY A 1 461 ? 1.083 27.571 -33.170 1.00 95.00 461 GLY A CA 1
ATOM 3764 C C . GLY A 1 461 ? 2.277 28.090 -32.357 1.00 95.00 461 GLY A C 1
ATOM 3765 O O . GLY A 1 461 ? 3.410 27.659 -32.585 1.00 95.00 461 GLY A O 1
ATOM 3766 N N . ALA A 1 462 ? 2.050 28.989 -31.395 1.00 95.19 462 ALA A N 1
ATOM 3767 C CA . ALA A 1 462 ? 3.106 29.565 -30.573 1.00 95.19 462 ALA A CA 1
ATOM 3768 C C . ALA A 1 462 ? 3.796 28.513 -29.685 1.00 95.19 462 ALA A C 1
ATOM 3770 O O . ALA A 1 462 ? 3.179 27.639 -29.065 1.00 95.19 462 ALA A O 1
ATOM 3771 N N . SER A 1 463 ? 5.119 28.624 -29.584 1.00 96.12 463 SER A N 1
ATOM 3772 C CA . SER A 1 463 ? 5.949 27.793 -28.713 1.00 96.12 463 SER A CA 1
ATOM 3773 C C . SER A 1 463 ? 5.771 28.152 -27.231 1.00 96.12 463 SER A C 1
ATOM 3775 O O . SER A 1 463 ? 5.381 29.263 -26.876 1.00 96.12 463 SER A O 1
ATOM 3777 N N . SER A 1 464 ? 6.146 27.240 -26.323 1.00 94.56 464 SER A N 1
ATOM 3778 C CA . SER A 1 464 ? 6.057 27.492 -24.873 1.00 94.56 464 SER A CA 1
ATOM 3779 C C . SER A 1 464 ? 6.829 28.737 -24.410 1.00 94.56 464 SER A C 1
ATOM 3781 O O . SER A 1 464 ? 6.483 29.307 -23.381 1.00 94.56 464 SER A O 1
ATOM 3783 N N . SER A 1 465 ? 7.876 29.140 -25.141 1.00 93.06 465 SER A N 1
ATOM 3784 C CA . SER A 1 465 ? 8.662 30.345 -24.841 1.00 93.06 465 SER A CA 1
ATOM 3785 C C . SER A 1 465 ? 7.927 31.621 -25.254 1.00 93.06 465 SER A C 1
ATOM 3787 O O . SER A 1 465 ? 7.822 32.537 -24.450 1.00 93.06 465 SER A O 1
ATOM 3789 N N . GLN A 1 466 ? 7.312 31.641 -26.439 1.00 95.06 466 GLN A N 1
ATOM 3790 C CA . GLN A 1 466 ? 6.467 32.763 -26.878 1.00 95.06 466 GLN A CA 1
ATOM 3791 C C . GLN A 1 466 ? 5.244 32.925 -25.963 1.00 95.06 466 GLN A C 1
ATOM 3793 O O . GLN A 1 466 ? 4.831 34.027 -25.624 1.00 95.06 466 GLN A O 1
ATOM 3798 N N . ILE A 1 467 ? 4.689 31.813 -25.475 1.00 95.50 467 ILE A N 1
ATOM 3799 C CA . ILE A 1 467 ? 3.605 31.845 -24.485 1.00 95.50 467 ILE A CA 1
ATOM 3800 C C . ILE A 1 467 ? 4.097 32.389 -23.135 1.00 95.50 467 ILE A C 1
ATOM 3802 O O . ILE A 1 467 ? 3.342 33.057 -22.434 1.00 95.50 467 ILE A O 1
ATOM 3806 N N . LYS A 1 468 ? 5.355 32.131 -22.757 1.00 95.00 468 LYS A N 1
ATOM 3807 C CA . LYS A 1 468 ? 5.962 32.669 -21.530 1.00 95.00 468 LYS A CA 1
ATOM 3808 C C . LYS A 1 468 ? 6.124 34.189 -21.591 1.00 95.00 468 LYS A C 1
ATOM 3810 O O . LYS A 1 468 ? 5.949 34.830 -20.562 1.00 95.00 468 LYS A O 1
ATOM 3815 N N . GLU A 1 469 ? 6.387 34.757 -22.763 1.00 94.62 469 GLU A N 1
ATOM 3816 C CA . GLU A 1 469 ? 6.396 36.214 -22.967 1.00 94.62 469 GLU A CA 1
ATOM 3817 C C . GLU A 1 469 ? 4.997 36.816 -22.776 1.00 94.62 469 GLU A C 1
ATOM 3819 O O . GLU A 1 469 ? 4.855 37.858 -22.146 1.00 94.62 469 GLU A O 1
ATOM 3824 N N . ARG A 1 470 ? 3.947 36.114 -23.229 1.00 96.19 470 ARG A N 1
ATOM 3825 C CA . ARG A 1 470 ? 2.543 36.523 -23.024 1.00 96.19 470 ARG A CA 1
ATOM 3826 C C . ARG A 1 470 ? 2.035 36.283 -21.595 1.00 96.19 470 ARG A C 1
ATOM 3828 O O . ARG A 1 470 ? 1.054 36.892 -21.183 1.00 96.19 470 ARG A O 1
ATOM 3835 N N . LEU A 1 471 ? 2.673 35.382 -20.843 1.00 94.06 471 LEU A N 1
ATOM 3836 C CA . LEU A 1 471 ? 2.323 35.003 -19.468 1.00 94.06 471 LEU A CA 1
ATOM 3837 C C . LEU A 1 471 ? 3.565 35.059 -18.553 1.00 94.06 471 LEU A C 1
ATOM 3839 O O . LEU A 1 471 ? 4.008 34.016 -18.046 1.00 94.06 471 LEU A O 1
ATOM 3843 N N . PRO A 1 472 ? 4.130 36.258 -18.305 1.00 89.06 472 PRO A N 1
ATOM 3844 C CA . PRO A 1 472 ? 5.391 36.412 -17.574 1.00 89.06 472 PRO A CA 1
ATOM 3845 C C . PRO A 1 472 ? 5.299 35.899 -16.132 1.00 89.06 472 PRO A C 1
ATOM 3847 O O . PRO A 1 472 ? 6.264 35.341 -15.615 1.00 89.06 472 PRO A O 1
ATOM 3850 N N . GLU A 1 473 ? 4.111 35.923 -15.534 1.00 83.75 473 GLU A N 1
ATOM 3851 C CA . GLU A 1 473 ? 3.844 35.423 -14.179 1.00 83.75 473 GLU A CA 1
ATOM 3852 C C . GLU A 1 473 ? 3.809 33.887 -14.064 1.00 83.75 473 GLU A C 1
ATOM 3854 O O . GLU A 1 473 ? 3.680 33.322 -12.971 1.00 83.75 473 GLU A O 1
ATOM 3859 N N . ARG A 1 474 ? 3.878 33.160 -15.188 1.00 86.69 474 ARG A N 1
ATOM 3860 C CA . ARG A 1 474 ? 3.786 31.694 -15.215 1.00 86.69 474 ARG A CA 1
ATOM 3861 C C . ARG A 1 474 ? 5.129 31.052 -15.484 1.00 86.69 474 ARG A C 1
ATOM 3863 O O . ARG A 1 474 ? 5.825 31.395 -16.426 1.00 86.69 474 ARG A O 1
ATOM 3870 N N . GLY A 1 475 ? 5.514 30.070 -14.673 1.00 85.75 475 GLY A N 1
ATOM 3871 C CA . GLY A 1 475 ? 6.725 29.290 -14.931 1.00 85.75 475 GLY A CA 1
ATOM 3872 C C . GLY A 1 475 ? 6.629 28.531 -16.260 1.00 85.75 475 GLY A C 1
ATOM 3873 O O . GLY A 1 475 ? 5.578 27.978 -16.583 1.00 85.75 475 GLY A O 1
ATOM 3874 N N . LEU A 1 476 ? 7.739 28.442 -17.000 1.00 87.12 476 LEU A N 1
ATOM 3875 C CA . LEU A 1 476 ? 7.794 27.755 -18.300 1.00 87.12 476 LEU A CA 1
ATOM 3876 C C . LEU A 1 476 ? 7.315 26.293 -18.212 1.00 87.12 476 LEU A C 1
ATOM 3878 O O . LEU A 1 476 ? 6.620 25.801 -19.097 1.00 87.12 476 LEU A O 1
ATOM 3882 N N . TYR A 1 477 ? 7.632 25.615 -17.107 1.00 81.50 477 TYR A N 1
ATOM 3883 C CA . TYR A 1 477 ? 7.168 24.254 -16.833 1.00 81.50 477 TYR A CA 1
ATOM 3884 C C . TYR A 1 477 ? 5.641 24.171 -16.669 1.00 81.50 477 TYR A C 1
ATOM 3886 O O . TYR A 1 477 ? 5.006 23.276 -17.221 1.00 81.50 477 TYR A O 1
ATOM 3894 N N . ALA A 1 478 ? 5.030 25.130 -15.966 1.00 84.62 478 ALA A N 1
ATOM 3895 C CA . ALA A 1 478 ? 3.579 25.174 -15.786 1.00 84.62 478 ALA A CA 1
ATOM 3896 C C . ALA A 1 478 ? 2.857 25.373 -17.128 1.00 84.62 478 ALA A C 1
ATOM 3898 O O . ALA A 1 478 ? 1.856 24.703 -17.391 1.00 84.62 478 ALA A O 1
ATOM 3899 N N . ILE A 1 479 ? 3.406 26.237 -17.990 1.00 93.62 479 ILE A N 1
ATOM 3900 C CA . ILE A 1 479 ? 2.932 26.451 -19.364 1.00 93.62 479 ILE A CA 1
ATOM 3901 C C . ILE A 1 479 ? 3.001 25.137 -20.155 1.00 93.62 479 ILE A C 1
ATOM 3903 O O . ILE A 1 479 ? 1.988 24.697 -20.691 1.00 93.62 479 ILE A O 1
ATOM 3907 N N . GLN A 1 480 ? 4.146 24.446 -20.150 1.00 90.94 480 GLN A N 1
ATOM 3908 C CA . GLN A 1 480 ? 4.327 23.171 -20.860 1.00 90.94 480 GLN A CA 1
ATOM 3909 C C . GLN A 1 480 ? 3.349 22.081 -20.401 1.00 90.94 480 GLN A C 1
ATOM 3911 O O . GLN A 1 480 ? 2.735 21.412 -21.235 1.00 90.94 480 GLN A O 1
ATOM 3916 N N . CYS A 1 481 ? 3.157 21.918 -19.089 1.00 85.69 481 CYS A N 1
ATOM 3917 C CA . CYS A 1 481 ? 2.196 20.954 -18.552 1.00 85.69 481 CYS A CA 1
ATOM 3918 C C . CYS A 1 481 ? 0.764 21.256 -19.012 1.00 85.69 481 CYS A C 1
ATOM 3920 O O . CYS A 1 481 ? 0.020 20.338 -19.365 1.00 85.69 481 CYS A O 1
ATOM 3922 N N . LYS A 1 482 ? 0.370 22.535 -19.030 1.00 92.75 482 LYS A N 1
ATOM 3923 C CA . LYS A 1 482 ? -0.975 22.936 -19.451 1.00 92.75 482 LYS A CA 1
ATOM 3924 C C . LYS A 1 482 ? -1.169 22.792 -20.964 1.00 92.75 482 LYS A C 1
ATOM 3926 O O . LYS A 1 482 ? -2.221 22.314 -21.377 1.00 92.75 482 LYS A O 1
ATOM 3931 N N . MET A 1 483 ? -0.154 23.103 -21.776 1.00 93.81 483 MET A N 1
ATOM 3932 C CA . MET A 1 483 ? -0.171 22.848 -23.225 1.00 93.81 483 MET A CA 1
ATOM 3933 C C . MET A 1 483 ? -0.385 21.360 -23.529 1.00 93.81 483 MET A C 1
ATOM 3935 O O . MET A 1 483 ? -1.257 21.022 -24.325 1.00 93.81 483 MET A O 1
ATOM 3939 N N . TYR A 1 484 ? 0.352 20.469 -22.853 1.00 88.94 484 TYR A N 1
ATOM 3940 C CA . TYR A 1 484 ? 0.210 19.015 -23.014 1.00 88.94 484 TYR A CA 1
ATOM 3941 C C . TYR A 1 484 ? -1.202 18.515 -22.667 1.00 88.94 484 TYR A C 1
ATOM 3943 O O . TYR A 1 484 ? -1.746 17.640 -23.338 1.00 88.94 484 TYR A O 1
ATOM 3951 N N . TYR A 1 485 ? -1.820 19.085 -21.631 1.00 89.00 485 TYR A N 1
ATOM 3952 C CA . TYR A 1 485 ? -3.198 18.764 -21.265 1.00 89.00 485 TYR A CA 1
ATOM 3953 C C . TYR A 1 485 ? -4.188 19.135 -22.382 1.00 89.00 485 TYR A C 1
ATOM 3955 O O . TYR A 1 485 ? -5.027 18.311 -22.745 1.00 89.00 485 TYR A O 1
ATOM 3963 N N . TYR A 1 486 ? -4.062 20.330 -22.972 1.00 87.38 486 TYR A N 1
ATOM 3964 C CA . TYR A 1 486 ? -4.943 20.782 -24.056 1.00 87.38 486 TYR A CA 1
ATOM 3965 C C . TYR A 1 486 ? -4.776 19.986 -25.347 1.00 87.38 486 TYR A C 1
ATOM 3967 O O . TYR A 1 486 ? -5.776 19.615 -25.960 1.00 87.38 486 TYR A O 1
ATOM 3975 N N . THR A 1 487 ? -3.543 19.677 -25.749 1.00 83.62 487 THR A N 1
ATOM 3976 C CA . THR A 1 487 ? -3.308 18.866 -26.952 1.00 83.62 487 THR A CA 1
ATOM 3977 C C . THR A 1 487 ? -3.866 17.455 -26.781 1.00 83.62 487 THR A C 1
ATOM 3979 O O . THR A 1 487 ? -4.523 16.938 -27.683 1.00 83.62 487 THR A O 1
ATOM 3982 N N . ARG A 1 488 ? -3.708 16.852 -25.596 1.00 81.44 488 ARG A N 1
ATOM 3983 C CA . ARG A 1 488 ? -4.257 15.524 -25.292 1.00 81.44 488 ARG A CA 1
ATOM 3984 C C . ARG A 1 488 ? -5.788 15.503 -25.236 1.00 81.44 488 ARG A C 1
ATOM 3986 O O . ARG A 1 488 ? -6.387 14.549 -25.720 1.00 81.44 488 ARG A O 1
ATOM 3993 N N . LEU A 1 489 ? -6.419 16.538 -24.682 1.00 78.38 489 LEU A N 1
ATOM 3994 C CA . LEU A 1 489 ? -7.879 16.687 -24.701 1.00 78.38 489 LEU A CA 1
ATOM 3995 C C . LEU A 1 489 ? -8.421 16.866 -26.115 1.00 78.38 489 LEU A C 1
ATOM 3997 O O . LEU A 1 489 ? -9.377 16.188 -26.474 1.00 78.38 489 LEU A O 1
ATOM 4001 N N . LYS A 1 490 ? -7.773 17.701 -26.934 1.00 74.19 490 LYS A N 1
ATOM 4002 C CA . LYS A 1 490 ? -8.141 17.884 -28.343 1.00 74.19 490 LYS A CA 1
ATOM 4003 C C . LYS A 1 490 ? -8.073 16.559 -29.110 1.00 74.19 490 LYS A C 1
ATOM 4005 O O . LYS A 1 490 ? -9.000 16.235 -29.837 1.00 74.19 490 LYS A O 1
ATOM 4010 N N . HIS A 1 491 ? -7.032 15.753 -28.881 1.00 69.88 491 HIS A N 1
ATOM 4011 C CA . HIS A 1 491 ? -6.924 14.410 -29.465 1.00 69.88 491 HIS A CA 1
ATOM 4012 C C . HIS A 1 491 ? -7.973 13.417 -28.958 1.00 69.88 491 HIS A C 1
ATOM 4014 O O . HIS A 1 491 ? -8.304 12.486 -29.684 1.00 69.88 491 HIS A O 1
ATOM 4020 N N . LYS A 1 492 ? -8.466 13.570 -27.725 1.00 72.44 492 LYS A N 1
ATOM 4021 C CA . LYS A 1 492 ? -9.525 12.709 -27.192 1.00 72.44 492 LYS A CA 1
ATOM 4022 C C . LYS A 1 492 ? -10.880 13.058 -27.814 1.00 72.44 492 LYS A C 1
ATOM 4024 O O . LYS A 1 492 ? -11.560 12.160 -28.282 1.00 72.44 492 LYS A O 1
ATOM 4029 N N . VAL A 1 493 ? -11.208 14.347 -27.899 1.00 68.31 493 VAL A N 1
ATOM 4030 C CA . VAL A 1 493 ? -12.453 14.828 -28.525 1.00 68.31 493 VAL A CA 1
ATOM 4031 C C . VAL A 1 493 ? -12.493 14.491 -30.020 1.00 68.31 493 VAL A C 1
ATOM 4033 O O . VAL A 1 493 ? -13.505 14.010 -30.500 1.00 68.31 493 VAL A O 1
ATOM 4036 N N . LEU A 1 494 ? -11.375 14.637 -30.743 1.00 62.91 494 LEU A N 1
ATOM 4037 C CA . LEU A 1 494 ? -11.271 14.251 -32.162 1.00 62.91 494 LEU A CA 1
ATOM 4038 C C . LEU A 1 494 ? -11.307 12.734 -32.425 1.00 62.91 494 LEU A C 1
ATOM 4040 O O . LEU A 1 494 ? -11.305 12.335 -33.579 1.00 62.91 494 LEU A O 1
ATOM 4044 N N . LYS A 1 495 ? -11.235 11.892 -31.387 1.00 61.09 495 LYS A N 1
ATOM 4045 C CA . LYS A 1 495 ? -11.409 10.434 -31.507 1.00 61.09 495 LYS A CA 1
ATOM 4046 C C . LYS A 1 495 ? -12.832 9.977 -31.184 1.00 61.09 495 LYS A C 1
ATOM 4048 O O . LYS A 1 495 ? -13.154 8.824 -31.440 1.00 61.09 495 LYS A O 1
ATOM 4053 N N . GLU A 1 496 ? -13.607 10.830 -30.522 1.00 59.91 496 GLU A N 1
ATOM 4054 C CA . GLU A 1 496 ? -14.996 10.571 -30.125 1.00 59.91 496 GLU A CA 1
ATOM 4055 C C . GLU A 1 496 ? -15.998 11.204 -31.113 1.00 59.91 496 GLU A C 1
ATOM 4057 O O . GLU A 1 496 ? -17.172 10.843 -31.090 1.00 59.91 496 GLU A O 1
ATOM 4062 N N . LEU A 1 497 ? -15.522 12.110 -31.977 1.00 49.53 497 LEU A N 1
ATOM 4063 C CA . LEU A 1 497 ? -16.165 12.576 -33.211 1.00 49.53 497 LEU A CA 1
ATOM 4064 C C . LEU A 1 497 ? -15.665 11.736 -34.387 1.00 49.53 497 LEU A C 1
ATOM 4066 O O . LEU A 1 497 ? -16.485 11.465 -35.289 1.00 49.53 497 LEU A O 1
#

pLDDT: mean 76.79, std 20.55, range [25.08, 97.12]

Secondary structure (DSSP, 8-state):
-------------------------------------------GGGGGGGG-PPPHHHHHHHHHHHHTTTS---HHHHHHHSTT--HHHHHHHHHHHHHHH-SPPPPPHHHHHHHHHHHHH-S-GGGSTTHHHHSTT--HHHHHHHHHHHHHHHHHHHHS-PPPPHHHHHHHHHHHHTT--HHHHHHHT-TTS-HHHHHHHIIIIISHHHHHHHHHHSS---PPPPHHHHHHHHIIIIIS---HHHHHHHHTS-HHHHHHHHHHHS-GGG----GGGPPPPHHHHHHHHHHHHTT--HHHHHHHTT--HHHHHHHHHHHHHHHS----TTPPPPHHHHHHHHHHHHTT--HHHHHHHSTT--HHHHHHHHHHHHHHHHHHHS----S-SPPPHHHHHHHHHHHHTT---HHHHHHHSTT--HHHHHHHHHHHHHHT-SS--TTSPPPHHHHHHHHHHHHTT--HHHHHHH-TTS-HHHHHHHHHHHHHHHHHHHHH-

InterPro domains:
  IPR001005 SANT/Myb domain [SM00717] (50-100)
  IPR001005 SANT/Myb domain [SM00717] (160-208)
  IPR001005 SANT/Myb domain [SM00717] (221-268)
  IPR001005 SANT/Myb domain [SM00717] (276-333)
  IPR001005 SANT/Myb domain [SM00717] (387-435)
  IPR001005 SANT/Myb domain [SM00717] (442-491)
  IPR009057 Homedomain-like superfamily [SSF46689] (161-252)
  IPR050560 Transcription factors Myb-like [PTHR45614] (106-207)

Radius of gyration: 38.24 Å; chains: 1; bounding box: 97×84×105 Å